Protein 3KW0 (pdb70)

Structure (mmCIF, N/CA/C/O backbone):
data_3KW0
#
_entry.id   3KW0
#
_cell.length_a   64.960
_cell.length_b   64.960
_cell.length_c   407.800
_cell.angle_alpha   90.000
_cell.angle_beta   90.000
_cell.angle_gamma   120.000
#
_symmetry.space_group_name_H-M   'P 65'
#
loop_
_entity.id
_entity.type
_entity.pdbx_description
1 polymer 'Cysteine peptidase'
2 non-polymer LYSINE
3 non-polymer 'CHLORIDE ION'
4 water water
#
loop_
_atom_site.group_PDB
_atom_site.id
_atom_site.type_symbol
_atom_site.label_atom_id
_atom_site.label_alt_id
_atom_site.label_comp_id
_atom_site.label_asym_id
_atom_site.label_entity_id
_atom_site.label_seq_id
_atom_site.pdbx_PDB_ins_code
_atom_site.Cartn_x
_atom_site.Cartn_y
_atom_site.Cartn_z
_atom_site.occupancy
_atom_site.B_iso_or_equiv
_atom_site.auth_seq_id
_atom_site.auth_comp_id
_atom_site.auth_asym_id
_atom_site.auth_atom_id
_atom_site.pdbx_PDB_model_num
ATOM 1 N N . GLY A 1 21 ? -14.980 1.530 48.109 1.00 64.87 2 GLY A N 1
ATOM 2 C CA . GLY A 1 21 ? -14.799 1.248 46.666 1.00 66.06 2 GLY A CA 1
ATOM 3 C C . GLY A 1 21 ? -16.159 1.410 46.056 1.00 67.66 2 GLY A C 1
ATOM 4 O O . GLY A 1 21 ? -16.744 2.506 46.123 1.00 66.41 2 GLY A O 1
ATOM 5 N N . THR A 1 22 ? -16.656 0.328 45.453 1.00 69.27 3 THR A N 1
ATOM 6 C CA . THR A 1 22 ? -18.070 0.243 45.049 1.00 70.46 3 THR A CA 1
ATOM 7 C C . THR A 1 22 ? -18.818 -0.061 46.333 1.00 69.36 3 THR A C 1
ATOM 8 O O . THR A 1 22 ? -19.776 0.653 46.674 1.00 70.54 3 THR A O 1
ATOM 12 N N . ASP A 1 23 ? -18.330 -1.100 47.039 1.00 65.56 4 ASP A N 1
ATOM 13 C CA . ASP A 1 23 ? -18.996 -1.697 48.224 1.00 63.01 4 ASP A CA 1
ATOM 14 C C . ASP A 1 23 ? -19.401 -0.667 49.274 1.00 56.94 4 ASP A C 1
ATOM 15 O O . ASP A 1 23 ? -20.440 -0.793 49.899 1.00 56.05 4 ASP A O 1
ATOM 20 N N . LYS A 1 24 ? -18.592 0.366 49.426 1.00 51.49 5 LYS A N 1
ATOM 21 C CA . LYS A 1 24 ? -18.826 1.408 50.429 1.00 47.87 5 LYS A CA 1
ATOM 22 C C . LYS A 1 24 ? -20.246 2.039 50.396 1.00 45.46 5 LYS A C 1
ATOM 23 O O . LYS A 1 24 ? -20.744 2.495 51.405 1.00 41.66 5 LYS A O 1
ATOM 29 N N . PHE A 1 25 ? -20.896 2.018 49.240 1.00 45.20 6 PHE A N 1
ATOM 30 C CA . PHE A 1 25 ? -22.213 2.581 49.088 1.00 45.96 6 PHE A CA 1
ATOM 31 C C . PHE A 1 25 ? -23.306 1.565 48.875 1.00 49.75 6 PHE A C 1
ATOM 32 O O . PHE A 1 25 ? -24.463 1.955 48.758 1.00 49.58 6 PHE A O 1
ATOM 40 N N . ASN A 1 26 ? -22.964 0.279 48.843 1.00 54.13 7 ASN A N 1
ATOM 41 C CA . ASN A 1 26 ? -23.929 -0.759 48.438 1.00 57.47 7 ASN A CA 1
ATOM 42 C C . ASN A 1 26 ? -25.153 -0.940 49.340 1.00 56.85 7 ASN A C 1
ATOM 43 O O . ASN A 1 26 ? -26.233 -1.267 48.839 1.00 57.79 7 ASN A O 1
ATOM 48 N N . ASN A 1 27 ? -25.007 -0.722 50.640 1.00 54.71 8 ASN A N 1
ATOM 49 C CA . ASN A 1 27 ? -26.131 -0.924 51.550 1.00 54.88 8 ASN A CA 1
ATOM 50 C C . ASN A 1 27 ? -26.405 0.298 52.376 1.00 54.36 8 ASN A C 1
ATOM 51 O O . ASN A 1 27 ? -26.775 0.225 53.546 1.00 54.61 8 ASN A O 1
ATOM 56 N N . ILE A 1 28 ? -26.232 1.442 51.749 1.00 53.76 9 ILE A N 1
ATOM 57 C CA . ILE A 1 28 ? -26.398 2.693 52.428 1.00 53.24 9 ILE A CA 1
ATOM 58 C C . ILE A 1 28 ? -27.910 2.954 52.505 1.00 51.57 9 ILE A C 1
ATOM 59 O O . ILE A 1 28 ? -28.672 2.437 51.675 1.00 49.96 9 ILE A O 1
ATOM 64 N N . LYS A 1 29 ? -28.345 3.704 53.517 1.00 49.50 10 LYS A N 1
ATOM 65 C CA . LYS A 1 29 ? -29.761 3.964 53.700 1.00 50.73 10 LYS A CA 1
ATOM 66 C C . LYS A 1 29 ? -30.335 4.828 52.559 1.00 51.50 10 LYS A C 1
ATOM 67 O O . LYS A 1 29 ? -29.676 5.751 52.081 1.00 50.76 10 LYS A O 1
ATOM 73 N N . ILE A 1 30 ? -31.553 4.495 52.130 1.00 52.42 11 ILE A N 1
ATOM 74 C CA . ILE A 1 30 ? -32.244 5.191 51.051 1.00 54.62 11 ILE A CA 1
ATOM 75 C C . ILE A 1 30 ? -33.140 6.278 51.664 1.00 57.95 11 ILE A C 1
ATOM 76 O O . ILE A 1 30 ? -34.081 5.970 52.386 1.00 59.56 11 ILE A O 1
ATOM 81 N N . ASP A 1 31 ? -32.850 7.544 51.398 1.00 60.88 12 ASP A N 1
ATOM 82 C CA . ASP A 1 31 ? -33.676 8.639 51.913 1.00 64.03 12 ASP A CA 1
ATOM 83 C C . ASP A 1 31 ? -34.460 9.322 50.802 1.00 64.71 12 ASP A C 1
ATOM 84 O O . ASP A 1 31 ? -33.970 9.447 49.680 1.00 65.23 12 ASP A O 1
ATOM 89 N N . LYS A 1 32 ? -35.666 9.786 51.125 1.00 65.29 13 LYS A N 1
ATOM 90 C CA . LYS A 1 32 ? -36.451 10.573 50.180 1.00 65.99 13 LYS A CA 1
ATOM 91 C C . LYS A 1 32 ? -35.822 11.951 50.122 1.00 64.85 13 LYS A C 1
ATOM 92 O O . LYS A 1 32 ? -35.366 12.472 51.143 1.00 63.65 13 LYS A O 1
ATOM 98 N N . TYR A 1 33 ? -35.793 12.525 48.922 1.00 64.58 14 TYR A N 1
ATOM 99 C CA . TYR A 1 33 ? -35.156 13.815 48.674 1.00 64.49 14 TYR A CA 1
ATOM 100 C C . TYR A 1 33 ? -35.600 14.895 49.668 1.00 64.88 14 TYR A C 1
ATOM 101 O O . TYR A 1 33 ? -34.769 15.619 50.214 1.00 63.81 14 TYR A O 1
ATOM 110 N N . GLU A 1 34 ? -36.905 14.973 49.917 1.00 66.32 15 GLU A N 1
ATOM 111 C CA . GLU A 1 34 ? -37.476 15.952 50.860 1.00 67.67 15 GLU A CA 1
ATOM 112 C C . GLU A 1 34 ? -36.861 15.859 52.251 1.00 66.69 15 GLU A C 1
ATOM 113 O O . GLU A 1 34 ? -36.610 16.870 52.891 1.00 66.17 15 GLU A O 1
ATOM 119 N N . ASN A 1 35 ? -36.621 14.638 52.711 1.00 66.29 16 ASN A N 1
ATOM 120 C CA . ASN A 1 35 ? -36.021 14.418 54.016 1.00 65.56 16 ASN A CA 1
ATOM 121 C C . ASN A 1 35 ? -34.528 14.777 54.057 1.00 65.19 16 ASN A C 1
ATOM 122 O O . ASN A 1 35 ? -34.066 15.335 55.054 1.00 64.67 16 ASN A O 1
ATOM 127 N N . LEU A 1 36 ? -33.794 14.497 52.974 1.00 65.05 17 LEU A N 1
ATOM 128 C CA . LEU A 1 36 ? -32.336 14.759 52.921 1.00 64.54 17 LEU A CA 1
ATOM 129 C C . LEU A 1 36 ? -31.936 16.221 52.952 1.00 63.52 17 LEU A C 1
ATOM 130 O O . LEU A 1 36 ? -30.874 16.549 53.469 1.00 62.21 17 LEU A O 1
ATOM 135 N N . ILE A 1 37 ? -32.758 17.083 52.371 1.00 63.76 18 ILE A N 1
ATOM 136 C CA . ILE A 1 37 ? -32.499 18.535 52.362 1.00 65.04 18 ILE A CA 1
ATOM 137 C C . ILE A 1 37 ? -31.944 19.051 53.717 1.00 64.66 18 ILE A C 1
ATOM 138 O O . ILE A 1 37 ? -30.956 19.783 53.767 1.00 64.57 18 ILE A O 1
ATOM 143 N N . ASN A 1 38 ? -32.558 18.621 54.812 1.00 64.52 19 ASN A N 1
ATOM 144 C CA . ASN A 1 38 ? -32.159 19.058 56.161 1.00 64.19 19 ASN A CA 1
ATOM 145 C C . ASN A 1 38 ? -30.812 18.509 56.628 1.00 61.44 19 ASN A C 1
ATOM 146 O O . ASN A 1 38 ? -30.114 19.144 57.407 1.00 62.32 19 ASN A O 1
ATOM 151 N N . VAL A 1 39 ? -30.455 17.329 56.144 1.00 57.49 20 VAL A N 1
ATOM 152 C CA . VAL A 1 39 ? -29.209 16.669 56.511 1.00 54.31 20 VAL A CA 1
ATOM 153 C C . VAL A 1 39 ? -27.999 17.190 55.718 1.00 50.49 20 VAL A C 1
ATOM 154 O O . VAL A 1 39 ? -26.879 17.144 56.212 1.00 49.17 20 VAL A O 1
ATOM 158 N N . LEU A 1 40 ? -28.213 17.681 54.497 1.00 47.19 21 LEU A N 1
ATOM 159 C CA . LEU A 1 40 ? -27.100 18.113 53.655 1.00 44.41 21 LEU A CA 1
ATOM 160 C C . LEU A 1 40 ? -26.403 19.350 54.206 1.00 42.23 21 LEU A C 1
ATOM 161 O O . LEU A 1 40 ? -27.032 20.205 54.798 1.00 43.56 21 LEU A O 1
ATOM 166 N N . LYS A 1 41 ? -25.095 19.416 54.007 1.00 40.54 22 LYS A N 1
ATOM 167 C CA . LYS A 1 41 ? -24.265 20.555 54.394 1.00 40.14 22 LYS A CA 1
ATOM 168 C C . LY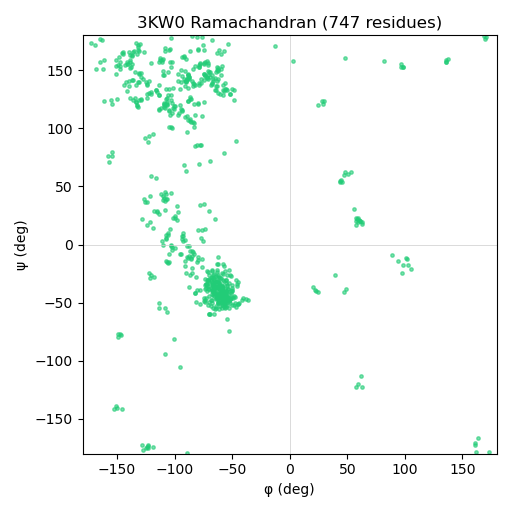S A 1 41 ? -23.385 20.966 53.217 1.00 38.31 22 LYS A C 1
ATOM 169 O O . LYS A 1 41 ? -22.957 20.148 52.416 1.00 39.38 22 LYS A O 1
ATOM 173 N N . THR A 1 42 ? -23.118 22.247 53.107 1.00 37.27 23 THR A N 1
ATOM 174 C CA . THR A 1 42 ? -22.255 22.755 52.068 1.00 35.78 23 THR A CA 1
ATOM 175 C C . THR A 1 42 ? -20.928 22.000 52.149 1.00 35.48 23 THR A C 1
ATOM 176 O O . THR A 1 42 ? -20.364 21.855 53.230 1.00 35.86 23 THR A O 1
ATOM 180 N N . GLY A 1 43 ? -20.438 21.528 51.011 1.00 34.89 24 GLY A N 1
ATOM 181 C CA . GLY A 1 43 ? -19.184 20.765 50.967 1.00 35.78 24 GLY A CA 1
ATOM 182 C C . GLY A 1 43 ? -19.424 19.261 50.846 1.00 35.77 24 GLY A C 1
ATOM 183 O O . GLY A 1 43 ? -18.503 18.487 50.572 1.00 35.64 24 GLY A O 1
ATOM 184 N N . ASP A 1 44 ? -20.664 18.833 51.052 1.00 34.34 25 ASP A N 1
ATOM 185 C CA . ASP A 1 44 ? -20.989 17.448 50.860 1.00 34.55 25 ASP A CA 1
ATOM 186 C C . ASP A 1 44 ? -20.727 17.131 49.399 1.00 35.07 25 ASP A C 1
ATOM 187 O O . ASP A 1 44 ? -20.802 18.000 48.534 1.00 34.61 25 ASP A O 1
ATOM 192 N N . ILE A 1 45 ? -20.402 15.871 49.147 1.00 34.71 26 ILE A N 1
ATOM 193 C CA . ILE A 1 45 ? -19.991 15.418 47.854 1.00 31.66 26 ILE A CA 1
ATOM 194 C C . ILE A 1 45 ? -21.151 14.692 47.254 1.00 32.75 26 ILE A C 1
ATOM 195 O O . ILE A 1 45 ? -21.690 13.804 47.865 1.00 36.11 26 ILE A O 1
ATOM 200 N N . PHE A 1 46 ? -21.560 15.117 46.068 1.00 33.18 27 PHE A N 1
ATOM 201 C CA . PHE A 1 46 ? -22.609 14.465 45.321 1.00 33.37 27 PHE A CA 1
ATOM 202 C C . PHE A 1 46 ? -21.936 13.417 44.431 1.00 34.01 27 PHE A C 1
ATOM 203 O O . PHE A 1 46 ? -20.831 13.644 43.912 1.00 32.81 27 P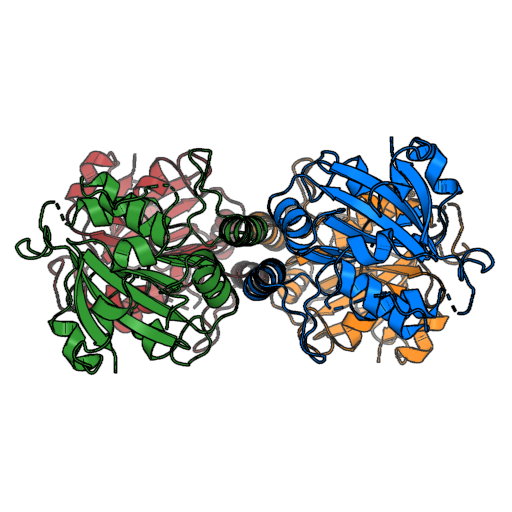HE A O 1
ATOM 211 N N . LEU A 1 47 ? -22.577 12.260 44.297 1.00 33.71 28 LEU A N 1
ATOM 212 C CA . LEU A 1 47 ? -22.054 11.148 43.461 1.00 32.60 28 LEU A CA 1
ATOM 213 C C . LEU A 1 47 ? -23.188 10.541 42.648 1.00 32.27 28 LEU A C 1
ATOM 214 O O . LEU A 1 47 ? -24.313 10.419 43.140 1.00 34.49 28 LEU A O 1
ATOM 219 N N . CYS A 1 48 ? -22.919 10.175 41.405 1.00 31.28 29 CYS A N 1
ATOM 220 C CA . CYS A 1 48 ? -23.961 9.563 40.599 1.00 32.41 29 CYS A CA 1
ATOM 221 C C . CYS A 1 48 ? -23.393 8.446 39.819 1.00 32.67 29 CYS A C 1
ATOM 222 O O . CYS A 1 48 ? -22.202 8.391 39.542 1.00 32.99 29 CYS A O 1
ATOM 225 N N . SER A 1 49 ? -24.295 7.557 39.453 1.00 34.28 30 SER A N 1
ATOM 226 C CA . SER A 1 49 ? -24.016 6.44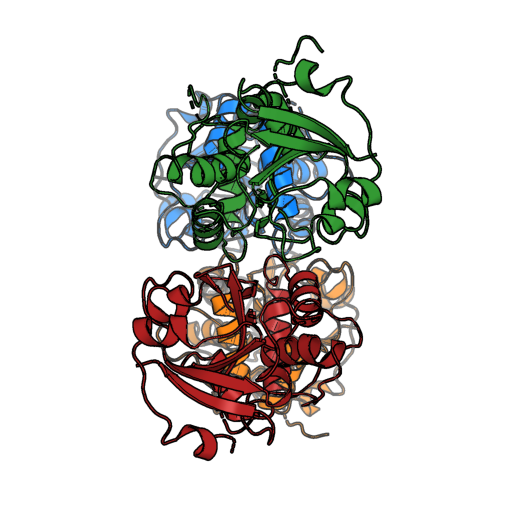7 38.588 1.00 33.40 30 SER A CA 1
ATOM 227 C C . SER A 1 49 ? -25.031 6.533 37.446 1.00 33.67 30 SER A C 1
ATOM 228 O O . SER A 1 49 ? -26.148 5.992 37.540 1.00 32.99 30 SER A O 1
ATOM 231 N N . GLY A 1 50 ? -24.626 7.211 36.375 1.00 32.32 31 GLY A N 1
ATOM 232 C CA . GLY A 1 50 ? -25.480 7.427 35.218 1.00 32.60 31 GLY A CA 1
ATOM 233 C C . GLY A 1 50 ? -25.399 6.413 34.096 1.00 32.26 31 GLY A C 1
ATOM 234 O O . GLY A 1 50 ? -24.420 5.684 33.959 1.00 30.89 31 GLY A O 1
ATOM 235 N N . ASN A 1 51 ? -26.435 6.411 33.264 1.00 32.62 32 ASN A N 1
ATOM 236 C CA . ASN A 1 51 ? -26.563 5.474 32.127 1.00 33.09 32 ASN A CA 1
ATOM 237 C C . ASN A 1 51 ? -26.349 6.131 30.795 1.00 33.77 32 ASN A C 1
ATOM 238 O O . ASN A 1 51 ? -26.528 5.499 29.753 1.00 35.40 32 ASN A O 1
ATOM 243 N N . TYR A 1 52 ? -25.910 7.386 30.830 1.00 34.17 33 TYR A N 1
ATOM 244 C CA . TYR A 1 52 ? -25.602 8.124 29.623 1.00 33.05 33 TYR A CA 1
ATOM 245 C C . TYR A 1 52 ? -24.315 7.554 28.990 1.00 32.23 33 TYR A C 1
ATOM 246 O O . TYR A 1 52 ? -23.500 6.909 29.664 1.00 33.38 33 TYR A O 1
ATOM 255 N N . LEU A 1 53 ? -24.155 7.759 27.687 1.00 31.02 34 LEU A N 1
ATOM 256 C CA . LEU A 1 53 ? -22.968 7.278 26.985 1.00 30.38 34 LEU A CA 1
ATOM 257 C C . LEU A 1 53 ? -21.679 7.798 27.651 1.00 31.76 34 LEU A C 1
ATOM 258 O O . LEU A 1 53 ? -20.799 7.001 28.007 1.00 33.65 34 LEU A O 1
ATOM 263 N N . VAL A 1 54 ? -21.584 9.107 27.869 1.00 30.03 35 VAL A N 1
ATOM 264 C CA . VAL A 1 54 ? -20.409 9.649 28.545 1.00 28.87 35 VAL A CA 1
ATOM 265 C C . VAL A 1 54 ? -20.226 9.028 29.949 1.00 30.56 35 VAL A C 1
ATOM 266 O O . VAL A 1 54 ? -19.085 8.781 30.370 1.00 31.16 35 VAL A O 1
ATOM 270 N N . SER A 1 55 ? -21.338 8.785 30.658 1.00 31.17 36 SER A N 1
ATOM 271 C CA . SER A 1 55 ? -21.289 8.149 31.985 1.00 31.76 36 SER A CA 1
ATOM 272 C C . SER A 1 55 ? -20.619 6.753 31.892 1.00 32.37 36 SER A C 1
ATOM 273 O O . SER A 1 55 ? -19.718 6.400 32.682 1.00 29.87 36 SER A O 1
ATOM 276 N N . LYS A 1 56 ? -21.052 5.985 30.888 1.00 31.22 37 LYS A N 1
ATOM 277 C CA . LYS A 1 56 ? -20.565 4.642 30.703 1.00 29.62 37 LYS A CA 1
ATOM 278 C C . LYS A 1 56 ? -19.094 4.645 30.334 1.00 30.88 37 LYS A C 1
ATOM 279 O O . LYS A 1 56 ? -18.350 3.793 30.807 1.00 33.35 37 LYS A O 1
ATOM 285 N N . LEU A 1 57 ? -18.658 5.621 29.537 1.00 32.28 38 LEU A N 1
ATOM 286 C CA . LEU A 1 57 ? -17.235 5.720 29.195 1.00 31.89 38 LEU A CA 1
ATOM 287 C C . LEU A 1 57 ? -16.432 5.976 30.484 1.00 32.43 38 LEU A C 1
ATOM 288 O O . LEU A 1 57 ? -15.378 5.363 30.699 1.00 31.77 38 LEU A O 1
ATOM 293 N N . ILE A 1 58 ? -16.947 6.854 31.348 1.00 33.01 39 ILE A N 1
ATOM 294 C CA . ILE A 1 58 ? -16.299 7.098 32.652 1.00 32.69 39 ILE A CA 1
ATOM 295 C C . ILE A 1 58 ? -16.284 5.804 33.494 1.00 33.18 39 ILE A C 1
ATOM 296 O O . ILE A 1 58 ? -15.274 5.467 34.116 1.00 33.03 39 ILE A O 1
ATOM 301 N N . LYS A 1 59 ? -17.399 5.074 33.504 1.00 33.36 40 LYS A N 1
ATOM 302 C CA . LYS A 1 59 ? -17.494 3.881 34.327 1.00 31.91 40 LYS A CA 1
ATOM 303 C C . LYS A 1 59 ? -16.544 2.792 33.830 1.00 33.54 40 LYS A C 1
ATOM 304 O O . LYS A 1 59 ? -15.977 2.059 34.646 1.00 34.30 40 LYS A O 1
ATOM 310 N N . LYS A 1 60 ? -16.372 2.695 32.509 1.00 31.59 41 LYS A N 1
ATOM 311 C CA . LYS A 1 60 ? -15.493 1.711 31.913 1.00 31.28 41 LYS A CA 1
ATOM 312 C C . LYS A 1 60 ? -14.049 2.015 32.216 1.00 31.36 41 LYS A C 1
ATOM 313 O O . LYS A 1 60 ? -13.361 1.213 32.824 1.00 32.00 41 LYS A O 1
ATOM 319 N N . VAL A 1 61 ? -13.584 3.181 31.800 1.00 32.26 42 VAL A N 1
ATOM 320 C CA . VAL A 1 61 ? -12.162 3.514 31.937 1.00 31.49 42 VAL A CA 1
ATOM 321 C C . VAL A 1 61 ? -11.713 3.525 33.395 1.00 31.68 42 VAL A C 1
ATOM 322 O O . VAL A 1 61 ? -10.538 3.294 33.692 1.00 30.98 42 VAL A O 1
ATOM 326 N N . SER A 1 62 ? -12.640 3.809 34.303 1.00 31.89 43 SER A N 1
ATOM 327 C CA . SER A 1 62 ? -12.312 3.878 35.729 1.00 30.99 43 SER A CA 1
ATOM 328 C C . SER A 1 62 ? -12.740 2.649 36.493 1.00 31.96 43 SER A C 1
ATOM 329 O O . SER A 1 62 ? -12.524 2.604 37.690 1.00 29.89 43 SER A O 1
ATOM 332 N N . GLU A 1 63 ? -13.382 1.687 35.814 1.00 32.85 44 GLU A N 1
ATOM 333 C CA . GLU A 1 63 ? -13.839 0.438 36.420 1.00 33.07 44 GLU A CA 1
ATOM 334 C C . GLU A 1 63 ? -14.589 0.701 37.715 1.00 32.69 44 GLU A C 1
ATOM 335 O O . GLU A 1 63 ? -14.173 0.249 38.764 1.00 31.86 44 GLU A O 1
ATOM 341 N N . SER A 1 64 ? -15.705 1.414 37.615 1.00 32.90 45 SER A N 1
ATOM 342 C CA . SER A 1 64 ? -16.457 1.921 38.777 1.00 31.20 45 SER A CA 1
ATOM 343 C C . SER A 1 64 ? -17.909 2.041 38.460 1.00 29.47 45 SER A C 1
ATOM 344 O O . SER A 1 64 ? -18.287 2.106 37.314 1.00 31.32 45 SER A O 1
ATOM 355 N N . PHE A 1 66 ? -19.413 4.724 39.582 1.00 32.59 47 PHE A N 1
ATOM 356 C CA . PHE A 1 66 ? -19.554 6.179 39.652 1.00 33.21 47 PHE A CA 1
ATOM 357 C C . PHE A 1 66 ? -19.094 6.918 38.412 1.00 31.84 47 PHE A C 1
ATOM 358 O O . PHE A 1 66 ? -17.929 6.857 38.031 1.00 29.78 47 PHE A O 1
ATOM 366 N N . SER A 1 67 ? -20.033 7.646 37.826 1.00 32.22 48 SER A N 1
ATOM 367 C CA . SER A 1 67 ? -19.805 8.433 36.594 1.00 32.00 48 SER A CA 1
ATOM 368 C C . SER A 1 67 ? -19.715 9.917 36.813 1.00 31.95 48 SER A C 1
ATOM 369 O O . SER A 1 67 ? -19.223 10.604 35.942 1.00 33.42 48 SER A O 1
ATOM 372 N N . HIS A 1 68 ? -20.154 10.401 37.975 1.00 32.75 49 HIS A N 1
ATOM 373 C CA . HIS A 1 68 ? -20.234 11.822 38.223 1.00 33.07 49 HIS A CA 1
ATOM 374 C C . HIS A 1 68 ? -20.061 12.201 39.667 1.00 32.55 49 HIS A C 1
ATOM 375 O O . HIS A 1 68 ? -20.510 11.499 40.550 1.00 32.83 49 HIS A O 1
ATOM 382 N N . THR A 1 69 ? -19.455 13.355 39.889 1.00 32.95 50 THR A N 1
ATOM 383 C CA . THR A 1 69 ? -19.350 13.899 41.222 1.00 33.36 50 THR A CA 1
ATOM 384 C C . THR A 1 69 ? -19.591 15.411 41.184 1.00 33.40 50 THR A C 1
ATOM 385 O O . THR A 1 69 ? -19.608 16.002 40.127 1.00 36.13 50 THR A O 1
ATOM 389 N N . GLY A 1 70 ? -19.812 16.017 42.337 1.00 33.15 51 GLY A N 1
ATOM 390 C CA . GLY A 1 70 ? -20.012 17.466 42.445 1.00 32.69 51 GLY A CA 1
ATOM 391 C C . GLY A 1 70 ? -20.051 17.870 43.914 1.00 32.54 51 GLY A C 1
ATOM 392 O O . GLY A 1 70 ? -20.052 17.002 44.793 1.00 31.96 51 GLY A O 1
ATOM 393 N N . ILE A 1 71 ? -20.086 19.173 44.183 1.00 31.48 52 ILE A N 1
ATOM 394 C CA . ILE A 1 71 ? -20.064 19.683 45.551 1.00 31.65 52 ILE A CA 1
ATOM 395 C C . ILE A 1 71 ? -21.370 20.386 45.869 1.00 32.85 52 ILE A C 1
ATOM 396 O O . ILE A 1 71 ? -21.822 21.213 45.095 1.00 33.37 52 ILE A O 1
ATOM 401 N N . ILE A 1 72 ? -21.962 20.052 47.014 1.00 33.00 53 ILE A N 1
ATOM 402 C CA . ILE A 1 72 ? -23.242 20.610 47.417 1.00 33.55 53 ILE A CA 1
ATOM 403 C C . ILE A 1 72 ? -22.997 21.975 48.042 1.00 34.36 53 ILE A C 1
ATOM 404 O O . ILE A 1 72 ? -22.059 22.149 48.806 1.00 35.08 53 ILE A O 1
ATOM 409 N N . VAL A 1 73 ? -23.833 22.942 47.693 1.00 35.07 54 VAL A N 1
ATOM 410 C CA . VAL A 1 73 ? -23.763 24.306 48.260 1.00 35.39 54 VAL A CA 1
ATOM 411 C C . VAL A 1 73 ? -25.168 24.717 48.689 1.00 34.16 54 VAL A C 1
ATOM 412 O O . VAL A 1 73 ? -26.068 24.754 47.852 1.00 32.98 54 VAL A O 1
ATOM 416 N N . LYS A 1 74 ? -25.350 24.979 49.984 1.00 35.04 55 LYS A N 1
ATOM 417 C CA . LYS A 1 74 ? -26.662 25.373 50.556 1.00 38.31 55 LYS A CA 1
ATOM 418 C C . LYS A 1 74 ? -26.905 26.889 50.582 1.00 38.36 55 LYS A C 1
ATOM 419 O O . LYS A 1 74 ? -26.255 27.556 51.374 1.00 36.00 55 LYS A O 1
ATOM 425 N N . TRP A 1 75 ? -27.810 27.427 49.752 1.00 40.32 56 TRP A N 1
ATOM 426 C CA . TRP A 1 75 ? -28.200 28.866 49.862 1.00 44.30 56 TRP A CA 1
ATOM 427 C C . TRP A 1 75 ? -29.380 28.889 50.847 1.00 46.12 56 TRP A C 1
ATOM 428 O O . TRP A 1 75 ? -30.525 28.613 50.469 1.00 47.85 56 TRP A O 1
ATOM 430 N N . GLY A 1 76 ? -29.079 29.177 52.116 1.00 46.37 57 GLY A N 1
ATOM 431 C CA . GLY A 1 76 ? -30.085 29.167 53.162 1.00 47.51 57 GLY A CA 1
ATOM 432 C C . GLY A 1 76 ? -30.679 27.785 53.327 1.00 48.50 57 GLY A C 1
ATOM 433 O O . GLY A 1 76 ? -29.988 26.851 53.729 1.00 49.53 57 GLY A O 1
ATOM 434 N N . GLU A 1 77 ? -31.959 27.655 53.001 1.00 49.50 58 GLU A N 1
ATOM 435 C CA . GLU A 1 77 ? -32.625 26.368 53.008 1.00 49.32 58 GLU A CA 1
ATOM 436 C C . GLU A 1 77 ? -32.539 25.680 51.640 1.00 49.49 58 GLU A C 1
ATOM 437 O O . GLU A 1 77 ? -32.798 24.498 51.548 1.00 50.11 58 GLU A O 1
ATOM 439 N N . HIS A 1 78 ? -32.169 26.399 50.580 1.00 48.65 59 HIS A N 1
ATOM 440 C CA . HIS A 1 78 ? -32.131 25.796 49.229 1.00 48.70 59 HIS A CA 1
ATOM 441 C C . HIS A 1 78 ? -30.809 25.132 48.871 1.00 46.47 59 HIS A C 1
ATOM 442 O O . HIS A 1 78 ? -29.719 25.584 49.270 1.00 44.07 59 HIS A O 1
ATOM 449 N N . THR A 1 79 ? -30.929 24.068 48.086 1.00 45.48 60 THR A N 1
ATOM 450 C CA . THR A 1 79 ? -29.809 23.162 47.832 1.00 44.24 60 THR A CA 1
ATOM 451 C C . THR A 1 79 ? -29.355 23.215 46.379 1.00 43.67 60 THR A C 1
ATOM 452 O O . THR A 1 79 ? -30.127 22.902 45.446 1.00 41.29 60 THR A O 1
ATOM 456 N N . LEU A 1 80 ? -28.106 23.656 46.203 1.00 42.93 61 LEU A N 1
ATOM 457 C CA . LEU A 1 80 ? -27.478 23.708 44.893 1.00 41.75 61 LEU A CA 1
ATOM 458 C C . LEU A 1 80 ? -26.347 22.681 44.779 1.00 40.69 61 LEU A C 1
ATOM 459 O O . LEU A 1 80 ? -25.795 22.215 45.784 1.00 40.65 61 LEU A O 1
ATOM 464 N N . ILE A 1 81 ? -26.027 22.352 43.531 1.00 40.00 62 ILE A N 1
ATOM 465 C CA . ILE A 1 81 ? -24.928 21.466 43.196 1.00 38.87 62 ILE A CA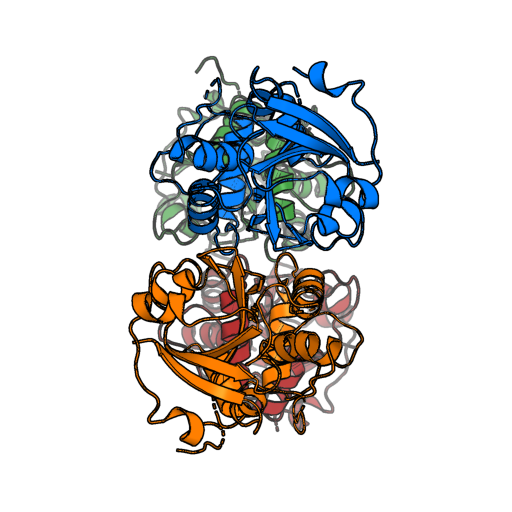 1
ATOM 466 C C . ILE A 1 81 ? -23.999 22.246 42.249 1.00 37.03 62 ILE A C 1
ATOM 467 O O . ILE A 1 81 ? -24.418 22.770 41.231 1.00 38.24 62 ILE A O 1
ATOM 480 N N . GLU A 1 83 ? -20.637 21.971 39.926 1.00 35.33 64 GLU A N 1
ATOM 481 C CA . GLU A 1 83 ? -20.066 20.841 39.209 1.00 32.76 64 GLU A CA 1
ATOM 482 C C . GLU A 1 83 ? -19.606 21.159 37.787 1.00 33.48 64 GLU A C 1
ATOM 483 O O . GLU A 1 83 ? -20.078 22.105 37.170 1.00 33.98 64 GLU A O 1
ATOM 489 N N . SER A 1 84 ? -18.715 20.331 37.260 1.00 33.68 65 SER A N 1
ATOM 490 C CA . SER A 1 84 ? -18.413 20.333 35.831 1.00 32.68 65 SER A CA 1
ATOM 491 C C . SER A 1 84 ? -19.134 19.157 35.174 1.00 32.33 65 SER A C 1
ATOM 492 O O . SER A 1 84 ? -18.894 17.983 35.518 1.00 32.68 65 SER A O 1
ATOM 495 N N . VAL A 1 85 ? -20.036 19.471 34.255 1.00 31.78 66 VAL A N 1
ATOM 496 C CA . VAL A 1 85 ? -20.746 18.460 33.502 1.00 31.33 66 VAL A CA 1
ATOM 497 C C . VAL A 1 85 ? -20.140 18.498 32.106 1.00 34.08 66 VAL A C 1
ATOM 498 O O . VAL A 1 85 ? -20.154 19.522 31.437 1.00 35.44 66 VAL A O 1
ATOM 502 N N . GLU A 1 86 ? -19.599 17.357 31.687 1.00 35.85 67 GLU A N 1
ATOM 503 C CA . GLU A 1 86 ? -18.682 17.292 30.558 1.00 35.12 67 GLU A CA 1
ATOM 504 C C . GLU A 1 86 ? -19.303 17.629 29.213 1.00 34.36 67 GLU A C 1
ATOM 505 O O . GLU A 1 86 ? -18.597 18.055 28.319 1.00 35.25 67 GLU A O 1
ATOM 511 N N . ASP A 1 87 ? -20.604 17.430 29.055 1.00 34.44 68 ASP A N 1
ATOM 512 C CA . ASP A 1 87 ? -21.277 17.837 27.822 1.00 35.25 68 ASP A CA 1
ATOM 513 C C . ASP A 1 87 ? -21.979 19.187 27.950 1.00 36.51 68 ASP A C 1
ATOM 514 O O . ASP A 1 87 ? -22.860 19.481 27.142 1.00 38.30 68 ASP A O 1
ATOM 519 N N . ASP A 1 88 ? -21.572 20.012 28.928 1.00 36.64 69 ASP A N 1
ATOM 520 C CA . ASP A 1 88 ? -22.296 21.242 29.283 1.00 36.15 69 ASP A CA 1
ATOM 521 C C . ASP A 1 88 ? -21.331 22.377 29.752 1.00 35.55 69 ASP A C 1
ATOM 522 O O . ASP A 1 88 ? -21.027 23.311 28.976 1.00 35.64 69 ASP A O 1
ATOM 527 N N . GLY A 1 89 ? -20.842 22.308 30.996 1.00 33.29 70 GLY A N 1
ATOM 528 C CA . GLY A 1 89 ? -19.960 23.363 31.508 1.00 32.27 70 GLY A CA 1
ATOM 529 C C . GLY A 1 89 ? -19.702 23.252 32.991 1.00 31.65 70 GLY A C 1
ATOM 530 O O . GLY A 1 89 ? -20.275 22.378 33.653 1.00 31.26 70 GLY A O 1
ATOM 531 N N . VAL A 1 90 ? -18.857 24.144 33.509 1.00 30.03 71 VAL A N 1
ATOM 532 C CA . VAL A 1 90 ? -18.707 24.296 34.952 1.00 29.76 71 VAL A CA 1
ATOM 533 C C . VAL A 1 90 ? -19.838 25.230 35.467 1.00 31.31 71 VAL A C 1
ATOM 534 O O . VAL A 1 90 ? -19.729 26.450 35.411 1.00 32.13 71 VAL A O 1
ATOM 538 N N . ARG A 1 91 ? -20.877 24.639 36.039 1.00 30.77 72 ARG A N 1
ATOM 539 C CA . ARG A 1 91 ? -22.095 25.334 36.398 1.00 29.60 72 ARG A CA 1
ATOM 540 C C . ARG A 1 91 ? -22.478 25.130 37.847 1.00 31.43 72 ARG A C 1
ATOM 541 O O . ARG A 1 91 ? -21.963 24.232 38.516 1.00 34.36 72 ARG A O 1
ATOM 549 N N . ILE A 1 92 ? -23.399 25.968 38.322 1.00 33.09 73 ILE A N 1
ATOM 550 C CA . ILE A 1 92 ? -24.062 25.773 39.611 1.00 32.61 73 ILE A CA 1
ATOM 551 C C . ILE A 1 92 ? -25.557 25.743 39.335 1.00 33.31 73 ILE A C 1
ATOM 552 O O . ILE A 1 92 ? -26.077 26.620 38.643 1.00 34.77 73 ILE A O 1
ATOM 557 N N . VAL A 1 93 ? -26.227 24.685 39.786 1.00 34.76 74 VAL A N 1
ATOM 558 C CA . VAL A 1 93 ? -27.673 24.532 39.560 1.00 36.22 74 VAL A CA 1
ATOM 559 C C . VAL A 1 93 ? -28.385 23.834 40.721 1.00 35.49 74 VAL A C 1
ATOM 560 O O . VAL A 1 93 ? -27.742 23.221 41.569 1.00 34.54 74 VAL A O 1
ATOM 564 N N . PRO A 1 94 ? -29.725 23.923 40.759 1.00 34.49 75 PRO A N 1
ATOM 565 C CA . PRO A 1 94 ? -30.410 23.316 41.874 1.00 34.54 75 PRO A CA 1
ATOM 566 C C . PRO A 1 94 ? -30.312 21.823 41.814 1.00 34.28 75 PRO A C 1
ATOM 567 O O . PRO A 1 94 ? -30.467 21.254 40.751 1.00 35.17 75 PRO A O 1
ATOM 571 N N . LEU A 1 95 ? -30.053 21.198 42.954 1.00 34.92 76 LEU A N 1
ATOM 572 C CA . LEU A 1 95 ? -30.082 19.750 43.063 1.00 34.93 76 LEU A CA 1
ATOM 573 C C . LEU A 1 95 ? -31.433 19.223 42.578 1.00 35.74 76 LEU A C 1
ATOM 574 O O . LEU A 1 95 ? -31.512 18.169 41.949 1.00 35.52 76 LEU A O 1
ATOM 579 N N . GLU A 1 96 ? -32.491 19.989 42.848 1.00 36.64 77 GLU A N 1
ATOM 580 C CA . GLU A 1 96 ? -33.844 19.661 42.407 1.00 37.89 77 GLU A CA 1
ATOM 581 C C . GLU A 1 96 ? -33.865 19.217 40.932 1.00 37.18 77 GLU A C 1
ATOM 582 O O . GLU A 1 96 ? -34.653 18.357 40.562 1.00 38.47 77 GLU A O 1
ATOM 588 N N . HIS A 1 97 ? -32.980 19.760 40.098 1.00 36.13 78 HIS A N 1
ATOM 589 C CA . HIS A 1 97 ? -32.907 19.353 38.670 1.00 36.89 78 HIS A CA 1
ATOM 590 C C . HIS A 1 97 ? -32.599 17.871 38.460 1.00 36.68 78 HIS A C 1
ATOM 591 O O . HIS A 1 97 ? -33.164 17.234 37.558 1.00 36.96 78 HIS A O 1
ATOM 598 N N . TYR A 1 98 ? -31.684 17.327 39.269 1.00 34.99 79 TYR A N 1
ATOM 599 C CA . TYR A 1 98 ? -31.341 15.898 39.175 1.00 33.83 79 TYR A CA 1
ATOM 600 C C . TYR A 1 98 ? -32.537 15.015 39.528 1.00 35.13 79 TYR A C 1
ATOM 601 O O . TYR A 1 98 ? -32.638 13.906 39.035 1.00 34.73 79 TYR A O 1
ATOM 610 N N . ILE A 1 99 ? -33.455 15.519 40.352 1.00 36.71 80 ILE A N 1
ATOM 611 C CA . ILE A 1 99 ? -34.624 14.745 40.767 1.00 38.19 80 ILE A CA 1
ATOM 612 C C . ILE A 1 99 ? -35.804 14.862 39.815 1.00 39.51 80 ILE A C 1
ATOM 613 O O . ILE A 1 99 ? -36.530 13.883 39.627 1.00 38.94 80 ILE A O 1
ATOM 618 N N . LYS A 1 100 ? -36.003 16.055 39.240 1.00 40.59 81 LYS A N 1
ATOM 619 C CA . LYS A 1 100 ? -37.243 16.388 38.473 1.00 40.51 81 LYS A CA 1
ATOM 620 C C . LYS A 1 100 ? -37.062 16.818 37.004 1.00 40.07 81 LYS A C 1
ATOM 621 O O . LYS A 1 100 ? -37.961 16.604 36.192 1.00 40.59 81 LYS A O 1
ATOM 624 N N . ASN A 1 101 ? -35.926 17.430 36.669 1.00 39.57 82 ASN A N 1
ATOM 625 C CA . ASN A 1 101 ? -35.709 17.997 35.333 1.00 38.19 82 ASN A CA 1
ATOM 626 C C . ASN A 1 101 ? -34.228 18.049 35.008 1.00 37.65 82 ASN A C 1
ATOM 627 O O . ASN A 1 101 ? -33.596 19.114 35.058 1.00 38.36 82 ASN A O 1
ATOM 632 N N . TYR A 1 102 ? -33.664 16.894 34.678 1.00 37.35 83 TYR A N 1
ATOM 633 C CA . TYR A 1 102 ? -32.238 16.845 34.377 1.00 37.95 83 TYR A CA 1
ATOM 634 C C . TYR A 1 102 ? -31.987 17.335 32.961 1.00 38.30 83 TYR A C 1
ATOM 635 O O . TYR A 1 102 ? -32.537 16.804 31.986 1.00 35.30 83 TYR A O 1
ATOM 644 N N . GLU A 1 103 ? -31.162 18.373 32.887 1.00 38.98 84 GLU A N 1
ATOM 645 C CA . GLU A 1 103 ? -30.733 18.980 31.635 1.00 41.12 84 GLU A CA 1
ATOM 646 C C . GLU A 1 103 ? -31.844 19.247 30.580 1.00 40.47 84 GLU A C 1
ATOM 647 O O . GLU A 1 103 ? -31.765 18.827 29.429 1.00 38.66 84 GLU A O 1
ATOM 653 N N . ASN A 1 104 ? -32.877 19.958 31.022 1.00 40.99 85 ASN A N 1
ATOM 654 C CA . ASN A 1 104 ? -34.030 20.310 30.196 1.00 41.43 85 ASN A CA 1
ATOM 655 C C . ASN A 1 104 ? -34.850 19.117 29.676 1.00 41.30 85 ASN A C 1
ATOM 656 O O . ASN A 1 104 ? -35.605 19.268 28.731 1.00 43.47 85 ASN A O 1
ATOM 661 N N . SER A 1 105 ? -34.729 17.950 30.298 1.00 41.00 86 SER A N 1
ATOM 662 C CA . SER A 1 105 ? -35.495 16.768 29.877 1.00 40.37 86 SER A CA 1
ATOM 663 C C . SER A 1 105 ? -36.857 16.645 30.566 1.00 40.30 86 SER A C 1
ATOM 664 O O . SER A 1 105 ? -37.647 15.796 30.189 1.00 40.00 86 SER A O 1
ATOM 667 N N . ASN A 1 106 ? -37.099 17.458 31.594 1.00 41.45 87 ASN A N 1
ATOM 668 C CA . ASN A 1 106 ? -38.311 17.368 32.443 1.00 43.79 87 ASN A CA 1
ATOM 669 C C . ASN A 1 106 ? -38.505 16.018 33.120 1.00 43.73 87 ASN A C 1
ATOM 670 O O . ASN A 1 106 ? -39.631 15.664 33.498 1.00 43.16 87 ASN A O 1
ATOM 675 N N . ASN A 1 107 ? -37.406 15.277 33.276 1.00 44.53 88 ASN A N 1
ATOM 676 C CA . ASN A 1 107 ? -37.401 13.975 33.952 1.00 44.04 88 ASN A CA 1
ATOM 677 C C . ASN A 1 107 ? -36.178 13.832 34.840 1.00 42.78 88 ASN A C 1
ATOM 678 O O . ASN A 1 107 ? -35.206 14.573 34.696 1.00 44.06 88 ASN A O 1
ATOM 683 N N . ARG A 1 108 ? -36.239 12.870 35.754 1.00 41.20 89 ARG A N 1
ATOM 684 C CA . ARG A 1 108 ? -35.159 12.592 36.688 1.00 39.78 89 ARG A CA 1
ATOM 685 C C . ARG A 1 108 ? -33.898 12.140 35.953 1.00 38.09 89 ARG A C 1
ATOM 686 O O . ARG A 1 108 ? -33.974 11.567 34.875 1.00 38.02 89 ARG A O 1
ATOM 694 N N . TYR A 1 109 ? -32.740 12.428 36.538 1.00 37.03 90 TYR A N 1
ATOM 695 C CA . TYR A 1 109 ? -31.452 11.945 36.042 1.00 35.53 90 TYR A CA 1
ATOM 696 C C . TYR A 1 109 ? -31.543 10.449 35.871 1.00 34.68 90 TYR A C 1
ATOM 697 O O . TYR A 1 109 ? -31.990 9.769 36.779 1.00 33.90 90 TYR A O 1
ATOM 706 N N . ASN A 1 110 ? -31.146 9.962 34.701 1.00 34.12 91 ASN A N 1
ATOM 707 C CA . ASN A 1 110 ? -31.145 8.543 34.410 1.00 34.24 91 ASN A CA 1
ATOM 708 C C . ASN A 1 110 ? -29.942 7.848 35.085 1.00 34.85 91 ASN A C 1
ATOM 709 O O . ASN A 1 110 ? -28.862 7.648 34.487 1.00 36.28 91 ASN A O 1
ATOM 714 N N . GLY A 1 111 ? -30.144 7.473 36.337 1.00 32.35 92 GLY A N 1
ATOM 715 C CA . GLY A 1 111 ? -29.096 6.860 37.121 1.00 32.09 92 GLY A CA 1
ATOM 716 C C . GLY A 1 111 ? -29.393 6.949 38.598 1.00 33.16 92 GLY A C 1
ATOM 717 O O . GLY A 1 111 ? -30.471 7.381 38.991 1.00 34.63 92 GLY A O 1
ATOM 718 N N . SER A 1 112 ? -28.441 6.556 39.433 1.00 34.19 93 SER A N 1
ATOM 719 C CA . SER A 1 112 ? -28.680 6.634 40.871 1.00 34.44 93 SER A CA 1
ATOM 720 C C . SER A 1 112 ? -27.810 7.710 41.495 1.00 33.20 93 SER A C 1
ATOM 721 O O . SER A 1 112 ? -26.803 8.142 40.921 1.00 33.85 93 SER A O 1
ATOM 724 N N . LEU A 1 113 ? -28.247 8.191 42.647 1.00 32.58 94 LEU A N 1
ATOM 725 C CA . LEU A 1 113 ? -27.685 9.401 43.212 1.00 32.06 94 LEU A CA 1
ATOM 726 C C . LEU A 1 113 ? -27.337 9.176 44.653 1.00 31.36 94 LEU A C 1
ATOM 727 O O . LEU A 1 113 ? -28.098 8.558 45.373 1.00 32.57 94 LEU A O 1
ATOM 732 N N . PHE A 1 114 ? -26.200 9.704 45.076 1.00 30.58 95 PHE A N 1
ATOM 733 C CA . PHE A 1 114 ? -25.723 9.509 46.421 1.00 30.50 95 PHE A CA 1
ATOM 734 C C . PHE A 1 114 ? -25.138 10.779 47.023 1.00 31.92 95 PHE A C 1
ATOM 735 O O . PHE A 1 114 ? -24.692 11.709 46.316 1.00 31.01 95 PHE A O 1
ATOM 743 N N . ILE A 1 115 ? -25.103 10.786 48.348 1.00 33.09 96 ILE A N 1
ATOM 744 C CA . ILE A 1 115 ? -24.436 11.835 49.082 1.00 35.30 96 ILE A CA 1
ATOM 745 C C . ILE A 1 115 ? -23.387 11.240 50.009 1.00 34.02 96 ILE A C 1
ATOM 746 O O . ILE A 1 115 ? -23.627 10.250 50.680 1.00 33.53 96 ILE A O 1
ATOM 751 N N . ALA A 1 116 ? -22.235 11.888 50.042 1.00 34.14 97 ALA A N 1
ATOM 752 C CA . ALA A 1 116 ? -21.192 11.618 51.015 1.00 34.13 97 ALA A CA 1
ATOM 753 C C . ALA A 1 116 ? -20.743 12.937 51.658 1.00 34.45 97 ALA A C 1
ATOM 754 O O . ALA A 1 116 ? -21.167 14.018 51.258 1.00 35.35 97 ALA A O 1
ATOM 756 N N . ARG A 1 117 ? -19.899 12.818 52.672 1.00 34.80 98 ARG A N 1
ATOM 757 C CA . ARG A 1 117 ? -19.358 13.952 53.420 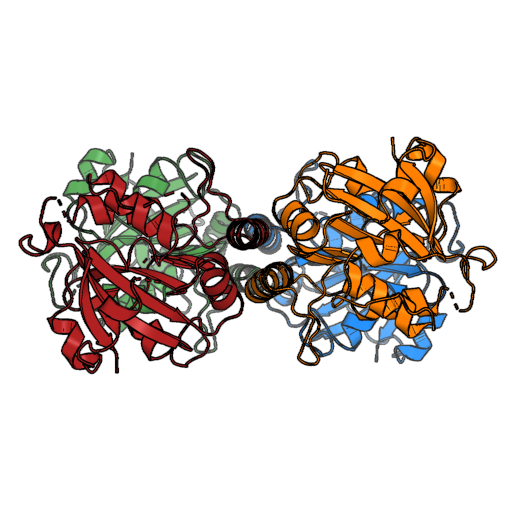1.00 34.73 98 ARG A CA 1
ATOM 758 C C . ARG A 1 117 ? -17.892 13.689 53.716 1.00 35.13 98 ARG A C 1
ATOM 759 O O . ARG A 1 117 ? -17.526 12.574 54.114 1.00 37.11 98 ARG A O 1
ATOM 767 N N . HIS A 1 118 ? -17.044 14.689 53.536 1.00 35.17 99 HIS A N 1
ATOM 768 C CA . HIS A 1 118 ? -15.634 14.486 53.851 1.00 37.53 99 HIS A CA 1
ATOM 769 C C . HIS A 1 118 ? -15.440 14.595 55.355 1.00 40.46 99 HIS A C 1
ATOM 770 O O . HIS A 1 118 ? -16.025 15.467 55.984 1.00 41.02 99 HIS A O 1
ATOM 777 N N . GLU A 1 119 ? -14.612 13.718 55.915 1.00 43.47 100 GLU A N 1
ATOM 778 C CA . GLU A 1 119 ? -14.397 13.645 57.363 1.00 46.83 100 GLU A CA 1
ATOM 779 C C . GLU A 1 119 ? -13.977 15.027 57.925 1.00 47.30 100 GLU A C 1
ATOM 780 O O . GLU A 1 119 ? -14.543 15.492 58.909 1.00 46.34 100 GLU A O 1
ATOM 786 N N . LEU A 1 120 ? -13.036 15.702 57.267 1.00 47.67 101 LEU A N 1
ATOM 787 C CA . LEU A 1 120 ? -12.557 16.994 57.758 1.00 48.81 101 LEU A CA 1
ATOM 788 C C . LEU A 1 120 ? -13.626 18.066 57.900 1.00 48.35 101 LEU A C 1
ATOM 789 O O . LEU A 1 120 ? -13.559 18.859 58.819 1.00 50.66 101 LEU A O 1
ATOM 794 N N . LEU A 1 121 ? -14.615 18.086 57.026 1.00 47.04 102 LEU A N 1
ATOM 795 C CA . LEU A 1 121 ? -15.659 19.100 57.085 1.00 46.50 102 LEU A CA 1
ATOM 796 C C . LEU A 1 121 ? -16.879 18.682 57.892 1.00 48.89 102 LEU A C 1
ATOM 797 O O . LEU A 1 121 ? -17.894 19.383 57.845 1.00 49.31 102 LEU A O 1
ATOM 802 N N . GLN A 1 122 ? -16.833 17.562 58.617 1.00 51.94 103 GLN A N 1
ATOM 803 C CA . GLN A 1 122 ? -18.044 17.151 59.343 1.00 54.57 103 GLN A CA 1
ATOM 804 C C . GLN A 1 122 ? -18.309 18.036 60.559 1.00 55.98 103 GLN A C 1
ATOM 805 O O . GLN A 1 122 ? -19.471 18.312 60.850 1.00 55.15 103 GLN A O 1
ATOM 811 N N . ASN A 1 123 ? -17.244 18.520 61.214 1.00 58.77 104 ASN A N 1
ATOM 812 C CA . ASN A 1 123 ? -17.366 19.373 62.417 1.00 61.71 104 ASN A CA 1
ATOM 813 C C . ASN A 1 123 ? -16.999 20.820 62.137 1.00 63.46 104 ASN A C 1
ATOM 814 O O . ASN A 1 123 ? -16.283 21.461 62.904 1.00 63.55 104 ASN A O 1
ATOM 819 N N . VAL A 1 124 ? -17.511 21.325 61.027 1.00 65.59 105 VAL A N 1
ATOM 820 C CA . VAL A 1 124 ? -17.221 22.659 60.558 1.00 66.64 105 VAL A CA 1
ATOM 821 C C . VAL A 1 124 ? -18.548 23.226 60.058 1.00 69.21 105 VAL A C 1
ATOM 822 O O . VAL A 1 124 ? -19.234 22.596 59.254 1.00 68.40 105 VAL A O 1
ATOM 826 N N . ASN A 1 125 ? -18.918 24.393 60.579 1.00 73.01 106 ASN A N 1
ATOM 827 C CA . ASN A 1 125 ? -20.200 25.034 60.261 1.00 75.91 106 ASN A CA 1
ATOM 828 C C . ASN A 1 125 ? -20.192 25.720 58.893 1.00 76.86 106 ASN A C 1
ATOM 829 O O . ASN A 1 125 ? -19.130 26.124 58.398 1.00 75.40 106 ASN A O 1
ATOM 834 N N . ASP A 1 126 ? -21.393 25.870 58.315 1.00 78.75 107 ASP A N 1
ATOM 835 C CA . ASP A 1 126 ? -21.591 26.340 56.918 1.00 79.36 107 ASP A CA 1
ATOM 836 C C . ASP A 1 126 ? -21.003 27.690 56.558 1.00 79.39 107 ASP A C 1
ATOM 837 O O . ASP A 1 126 ? -20.872 27.974 55.378 1.00 80.32 107 ASP A O 1
ATOM 839 N N . ASP A 1 127 ? -20.683 28.530 57.543 1.00 79.46 108 ASP A N 1
ATOM 840 C CA . ASP A 1 127 ? -19.976 29.790 57.283 1.00 79.55 108 ASP A CA 1
ATOM 841 C C . ASP A 1 127 ? -18.571 29.822 57.931 1.00 77.86 108 ASP A C 1
ATOM 842 O O . ASP A 1 127 ? -18.060 30.887 58.270 1.00 77.15 108 ASP A O 1
ATOM 847 N N . SER A 1 128 ? -17.961 28.647 58.093 1.00 76.78 109 SER A N 1
ATOM 848 C CA . SER A 1 128 ? -16.541 28.523 58.458 1.00 74.94 109 SER A CA 1
ATOM 849 C C . SER A 1 128 ? -15.685 29.171 57.363 1.00 73.82 109 SER A C 1
ATOM 850 O O . SER A 1 128 ? -16.200 29.469 56.275 1.00 73.37 109 SER A O 1
ATOM 853 N N . GLU A 1 129 ? -14.392 29.397 57.611 1.00 72.28 110 GLU A N 1
ATOM 854 C CA A GLU A 1 129 ? -13.544 29.964 56.548 0.50 71.57 110 GLU A CA 1
ATOM 855 C CA B GLU A 1 129 ? -13.517 29.949 56.571 0.50 71.02 110 GLU A CA 1
ATOM 856 C C . GLU A 1 129 ? -13.236 28.902 55.497 1.00 70.62 110 GLU A C 1
ATOM 857 O O . GLU A 1 129 ? -13.132 29.228 54.312 1.00 70.99 110 GLU A O 1
ATOM 876 N N . ILE A 1 131 ? -15.151 26.341 54.383 1.00 57.73 112 ILE A N 1
ATOM 877 C CA . ILE A 1 131 ? -16.293 26.282 53.485 1.00 55.25 112 ILE A CA 1
ATOM 878 C C . ILE A 1 131 ? -16.310 27.534 52.588 1.00 53.94 112 ILE A C 1
ATOM 879 O O . ILE A 1 131 ? -16.600 27.436 51.401 1.00 53.60 112 ILE A O 1
ATOM 884 N N . ARG A 1 132 ? -15.965 28.690 53.158 1.00 53.14 113 ARG A N 1
ATOM 885 C CA . ARG A 1 132 ? -15.887 29.952 52.417 1.00 52.51 113 ARG A CA 1
ATOM 886 C C . ARG A 1 132 ? -14.905 29.850 51.252 1.00 51.64 113 ARG A C 1
ATOM 887 O O . ARG A 1 132 ? -15.243 30.225 50.136 1.00 52.60 113 ARG A O 1
ATOM 889 N N . ASN A 1 133 ? -13.711 29.318 51.514 1.00 50.21 114 ASN A N 1
ATOM 890 C CA . ASN A 1 133 ? -12.681 29.163 50.482 1.00 49.78 114 ASN A CA 1
ATOM 891 C C . ASN A 1 133 ? -12.979 28.061 49.456 1.00 48.75 114 ASN A C 1
ATOM 892 O O . ASN A 1 133 ? -12.600 28.185 48.300 1.00 49.48 114 ASN A O 1
ATOM 897 N N . LEU A 1 134 ? -13.630 26.981 49.881 1.00 47.43 115 LEU A N 1
ATOM 898 C CA . LEU A 1 134 ? -14.031 25.917 48.970 1.00 46.75 115 LEU A CA 1
ATOM 899 C C . LEU A 1 134 ? -14.988 26.488 47.926 1.00 47.17 115 LEU A C 1
ATOM 900 O O . LEU A 1 134 ? -14.810 26.296 46.723 1.00 47.34 115 LEU A O 1
ATOM 905 N N . ILE A 1 135 ? -15.981 27.222 48.403 1.00 47.62 116 ILE A N 1
ATOM 906 C CA . ILE A 1 135 ? -16.967 27.889 47.550 1.00 48.76 116 ILE A CA 1
ATOM 907 C C . ILE A 1 135 ? -16.360 28.999 46.667 1.00 48.05 116 ILE A C 1
ATOM 908 O O . ILE A 1 135 ? -16.731 29.132 45.500 1.00 48.45 116 ILE A O 1
ATOM 913 N N . LYS A 1 136 ? -15.428 29.775 47.222 1.00 46.40 117 LYS A N 1
ATOM 914 C CA . LYS A 1 136 ? -14.664 30.771 46.459 1.00 44.99 117 LYS A CA 1
ATOM 915 C C . LYS A 1 136 ? -13.994 30.144 45.209 1.00 43.06 117 LYS A C 1
ATOM 916 O O . LYS A 1 136 ? -14.110 30.665 44.097 1.00 42.29 117 LYS A O 1
ATOM 922 N N . VAL A 1 137 ? -13.310 29.014 45.386 1.00 40.51 118 VAL A N 1
ATOM 923 C CA . VAL A 1 137 ? -12.568 28.407 44.285 1.00 38.04 118 VAL A CA 1
ATOM 924 C C . VAL A 1 137 ? -13.525 27.893 43.228 1.00 36.42 118 VAL A C 1
ATOM 925 O O . VAL A 1 137 ? -13.303 28.097 42.037 1.00 35.66 118 VAL A O 1
ATOM 929 N N . GLY A 1 138 ? -14.600 27.255 43.669 1.00 34.08 119 GLY A N 1
ATOM 930 C CA . GLY A 1 138 ? -15.614 26.749 42.755 1.00 34.44 119 GLY A CA 1
ATOM 931 C C . GLY A 1 138 ? -16.292 27.844 41.979 1.00 34.21 119 GLY A C 1
ATOM 932 O O . GLY A 1 138 ? -16.464 27.737 40.778 1.00 34.65 119 GLY A O 1
ATOM 933 N N . PHE A 1 139 ? -16.666 28.915 42.671 1.00 35.76 120 PHE A N 1
ATOM 934 C CA . PHE A 1 139 ? -17.205 30.085 42.006 1.00 35.21 120 PHE A CA 1
ATOM 935 C C . PHE A 1 139 ? -16.222 30.645 41.007 1.00 33.18 120 PHE A C 1
ATOM 936 O O . PHE A 1 139 ? -16.628 31.018 39.923 1.00 33.16 120 PHE A O 1
ATOM 944 N N . SER A 1 140 ? -14.937 30.656 41.353 1.00 31.39 121 SER A N 1
ATOM 945 C CA . SER A 1 140 ? -13.936 31.177 40.441 1.00 32.00 121 SER A CA 1
ATOM 946 C C . SER A 1 140 ? -13.811 30.387 39.141 1.00 32.57 121 SER A C 1
ATOM 947 O O . SER A 1 140 ? -13.353 30.929 38.140 1.00 35.50 121 SER A O 1
ATOM 950 N N . LEU A 1 141 ? -14.233 29.128 39.140 1.00 33.23 122 LEU A N 1
ATOM 951 C CA . LEU A 1 141 ? -14.130 28.277 37.932 1.00 32.67 122 LEU A CA 1
ATOM 952 C C . LEU A 1 141 ? -15.420 28.147 37.141 1.00 31.95 122 LEU A C 1
ATOM 953 O O . LEU A 1 141 ? -15.421 27.499 36.080 1.00 33.11 122 LEU A O 1
ATOM 958 N N . LEU A 1 142 ? -16.507 28.739 37.622 1.00 32.38 123 LEU A N 1
ATOM 959 C CA . LEU A 1 142 ? -17.749 28.681 36.870 1.00 34.74 123 LEU A CA 1
ATOM 960 C C . LEU A 1 142 ? -17.528 29.420 35.558 1.00 36.59 123 LEU A C 1
ATOM 961 O O . LEU A 1 142 ? -16.914 30.486 35.536 1.00 37.13 123 LEU A O 1
ATOM 966 N N . ASN A 1 143 ? -18.002 28.832 34.467 1.00 37.74 124 ASN A N 1
ATOM 967 C CA . ASN A 1 143 ? -17.834 29.391 33.129 1.00 36.93 124 ASN A CA 1
ATOM 968 C C . ASN A 1 143 ? -19.203 29.566 32.492 1.00 38.08 124 ASN A C 1
ATOM 969 O O . ASN A 1 143 ? -20.209 29.368 33.165 1.00 40.53 124 ASN A O 1
ATOM 974 N N . SER A 1 144 ? -19.252 29.917 31.211 1.00 38.68 125 SER A N 1
ATOM 975 C CA . SER A 1 144 ? -20.521 30.118 30.543 1.00 41.29 125 SER A CA 1
ATOM 976 C C . SER A 1 144 ? -20.807 29.016 29.552 1.00 40.95 125 SER A C 1
ATOM 977 O O . SER A 1 144 ? -21.339 29.281 28.481 1.00 42.64 125 SER A O 1
ATOM 980 N N . GLY A 1 145 ? -20.484 27.780 29.921 1.00 40.88 126 GLY A N 1
ATOM 981 C CA . GLY A 1 145 ? -20.653 26.609 29.048 1.00 38.88 126 GLY A CA 1
ATOM 982 C C . GLY A 1 145 ? -19.337 26.270 28.399 1.00 36.84 126 GLY A C 1
ATOM 983 O O . GLY A 1 145 ? -18.479 27.135 28.258 1.00 36.83 126 GLY A O 1
ATOM 984 N N . TYR A 1 146 ? -19.152 25.000 28.052 1.00 36.06 127 TYR A N 1
ATOM 985 C CA . TYR A 1 146 ? -17.979 24.576 27.278 1.00 34.28 127 TYR A CA 1
ATOM 986 C C . TYR A 1 146 ? -18.338 24.720 25.808 1.00 33.43 127 TYR A C 1
ATOM 987 O O . TYR A 1 146 ? -19.493 24.505 25.416 1.00 33.02 127 TYR A O 1
ATOM 996 N N . ASP A 1 147 ? -17.365 25.070 24.976 1.00 33.45 128 ASP A N 1
ATOM 997 C CA . ASP A 1 147 ? -17.628 25.115 23.549 1.00 34.72 128 ASP A CA 1
ATOM 998 C C . ASP A 1 147 ? -17.567 23.681 22.978 1.00 35.06 128 ASP A C 1
ATOM 999 O O . ASP A 1 147 ? -17.133 22.763 23.664 1.00 37.16 128 ASP A O 1
ATOM 1004 N N . LYS A 1 148 ? -18.020 23.497 21.739 1.00 34.52 129 LYS A N 1
ATOM 1005 C CA . LYS A 1 148 ? -18.069 22.187 21.089 1.00 34.23 129 LYS A CA 1
ATOM 1006 C C . LYS A 1 148 ? -16.666 21.510 21.090 1.00 34.76 129 LYS A C 1
ATOM 1007 O O . LYS A 1 148 ? -16.510 20.329 21.427 1.00 32.51 129 LYS A O 1
ATOM 1013 N N . ASN A 1 149 ? -15.650 22.288 20.753 1.00 35.07 130 ASN A N 1
ATOM 1014 C CA . ASN A 1 149 ? -14.274 21.824 20.758 1.00 36.08 130 ASN A CA 1
ATOM 1015 C C . ASN A 1 149 ? -13.828 21.284 22.136 1.00 36.17 130 ASN A C 1
ATOM 1016 O O . ASN A 1 149 ? -13.151 20.264 22.238 1.00 37.54 130 ASN A O 1
ATOM 1021 N N . GLU A 1 150 ? -14.202 21.991 23.185 1.00 34.02 131 GLU A N 1
ATOM 1022 C CA . GLU A 1 150 ? -13.806 21.620 24.524 1.00 33.62 131 GLU A CA 1
ATOM 1023 C C . GLU A 1 150 ? -14.515 20.363 25.030 1.00 31.84 131 GLU A C 1
ATOM 1024 O O . GLU A 1 150 ? -13.943 19.613 25.799 1.00 31.84 131 GLU A O 1
ATOM 1030 N N . ILE A 1 151 ? -15.768 20.173 24.644 1.00 29.37 132 ILE A N 1
ATOM 1031 C CA . ILE A 1 151 ? -16.517 19.010 25.081 1.00 29.65 132 ILE A CA 1
ATOM 1032 C C . ILE A 1 151 ? -15.824 17.781 24.513 1.00 29.89 132 ILE A C 1
ATOM 1033 O O . ILE A 1 151 ? -15.420 16.904 25.259 1.00 30.87 132 ILE A O 1
ATOM 1038 N N . ALA A 1 152 ? -15.646 17.774 23.196 1.00 29.38 133 ALA A N 1
ATOM 1039 C CA . ALA A 1 152 ? -14.914 16.739 22.486 1.00 29.39 133 ALA A CA 1
ATOM 1040 C C . ALA A 1 152 ? -13.553 16.474 23.140 1.00 30.47 133 ALA A C 1
ATOM 1041 O O . ALA A 1 152 ? -13.176 15.334 23.343 1.00 30.45 133 ALA A O 1
ATOM 1043 N N . GLN A 1 153 ? -12.822 17.532 23.475 1.00 30.91 134 GLN A N 1
ATOM 1044 C CA . GLN A 1 153 ? -11.535 17.363 24.127 1.00 30.52 134 GLN A CA 1
ATOM 1045 C C . GLN A 1 153 ? -11.709 16.671 25.501 1.00 31.58 134 GLN A C 1
ATOM 1046 O O . GLN A 1 153 ? -10.953 15.773 25.831 1.00 30.80 134 GLN A O 1
ATOM 1052 N N . ILE A 1 154 ? -12.703 17.084 26.287 1.00 31.71 135 ILE A N 1
ATOM 1053 C CA . ILE A 1 154 ? -12.914 16.502 27.621 1.00 31.33 135 ILE A CA 1
ATOM 1054 C C . ILE A 1 154 ? -13.244 15.007 27.513 1.00 31.89 135 ILE A C 1
ATOM 1055 O O . ILE A 1 154 ? -12.602 14.190 28.192 1.00 31.98 135 ILE A O 1
ATOM 1060 N N . VAL A 1 155 ? -14.194 14.658 26.642 1.00 29.24 136 VAL A N 1
ATOM 1061 C CA . VAL A 1 155 ? -14.613 13.284 26.496 1.00 27.34 136 VAL A CA 1
ATOM 1062 C C . VAL A 1 155 ? -13.474 12.438 25.942 1.00 29.40 136 VAL A C 1
ATOM 1063 O O . VAL A 1 155 ? -13.265 11.309 26.398 1.00 29.68 136 VAL A O 1
ATOM 1067 N N . ALA A 1 156 ? -12.697 12.990 25.013 1.00 30.16 137 ALA A N 1
ATOM 1068 C CA . ALA A 1 156 ? -11.499 12.289 24.516 1.00 30.40 137 ALA A CA 1
ATOM 1069 C C . ALA A 1 156 ? -10.478 12.034 25.648 1.00 33.16 137 ALA A C 1
ATOM 1070 O O . ALA A 1 156 ? -9.922 10.928 25.752 1.00 35.61 137 ALA A O 1
ATOM 1072 N N . ARG A 1 157 ? -10.239 13.023 26.509 1.00 33.58 138 ARG A N 1
ATOM 1073 C CA . ARG A 1 157 ? -9.331 12.802 27.643 1.00 33.70 138 ARG A CA 1
ATOM 1074 C C . ARG A 1 157 ? -9.795 11.669 28.573 1.00 33.49 138 ARG A C 1
ATOM 1075 O O . ARG A 1 157 ? -8.956 10.928 29.094 1.00 32.85 138 ARG A O 1
ATOM 1083 N N . ILE A 1 158 ? -11.112 11.538 28.761 1.00 33.12 139 ILE A N 1
ATOM 1084 C CA . ILE A 1 158 ? -11.669 10.438 29.553 1.00 33.68 139 ILE A CA 1
ATOM 1085 C C . ILE A 1 158 ? -11.306 9.078 28.934 1.00 36.44 139 ILE A C 1
ATOM 1086 O O . ILE A 1 158 ? -10.748 8.219 29.594 1.00 37.66 139 ILE A O 1
ATOM 1091 N N . GLY A 1 159 ? -11.606 8.909 27.655 1.00 37.67 140 GLY A N 1
ATOM 1092 C CA . GLY A 1 159 ? -11.301 7.678 26.952 1.00 37.25 140 GLY A CA 1
ATOM 1093 C C . GLY A 1 159 ? -9.815 7.373 26.874 1.00 37.24 140 GLY A C 1
ATOM 1094 O O . GLY A 1 159 ? -9.418 6.222 26.959 1.00 39.28 140 GLY A O 1
ATOM 1095 N N . LEU A 1 160 ? -8.992 8.398 26.702 1.00 37.25 141 LEU A N 1
ATOM 1096 C CA . LEU A 1 160 ? -7.534 8.219 26.634 1.00 36.63 141 LEU A CA 1
ATOM 1097 C C . LEU A 1 160 ? -6.890 8.072 28.018 1.00 38.26 141 LEU A C 1
ATOM 1098 O O . LEU A 1 160 ? -5.700 7.752 28.114 1.00 36.52 141 LEU A O 1
ATOM 1103 N N . GLY A 1 161 ? -7.652 8.335 29.082 1.00 42.03 142 GLY A N 1
ATOM 1104 C CA . GLY A 1 161 ? -7.105 8.399 30.439 1.00 43.52 142 GLY A CA 1
ATOM 1105 C C . GLY A 1 161 ? -6.035 9.472 30.630 1.00 46.87 142 GLY A C 1
ATOM 1106 O O . GLY A 1 161 ? -5.258 9.374 31.544 1.00 50.32 142 GLY A O 1
ATOM 1107 N N . ILE A 1 162 ? -5.979 10.499 29.786 1.00 49.83 143 ILE A N 1
ATOM 1108 C CA . ILE A 1 162 ? -5.039 11.628 29.969 1.00 50.45 143 ILE A CA 1
ATOM 1109 C C . ILE A 1 162 ? -5.602 12.684 30.937 1.00 51.40 143 ILE A C 1
ATOM 1110 O O . ILE A 1 162 ? -6.777 12.981 30.887 1.00 49.57 143 ILE A O 1
ATOM 1115 N N . GLY A 1 163 ? -4.756 13.225 31.817 1.00 54.59 144 GLY A N 1
ATOM 1116 C CA . GLY A 1 163 ? -5.115 14.330 32.714 1.00 56.30 144 GLY A CA 1
ATOM 1117 C C . GLY A 1 163 ? -4.931 15.647 31.997 1.00 59.84 144 GLY A C 1
ATOM 1118 O O . GLY A 1 163 ? -4.522 15.669 30.838 1.00 61.30 144 GLY A O 1
ATOM 1119 N N . ARG A 1 164 ? -5.219 16.760 32.663 1.00 63.58 145 ARG A N 1
ATOM 1120 C CA . ARG A 1 164 ? -5.155 18.077 31.978 1.00 66.69 145 ARG A CA 1
ATOM 1121 C C . ARG A 1 164 ? -3.912 18.912 32.301 1.00 69.69 145 ARG A C 1
ATOM 1122 O O . ARG A 1 164 ? -3.349 18.796 33.396 1.00 69.15 145 ARG A O 1
ATOM 1130 N N . HIS A 1 165 ? -3.521 19.781 31.358 1.00 72.87 146 HIS A N 1
ATOM 1131 C CA . HIS A 1 165 ? -2.468 20.796 31.603 1.00 74.22 146 HIS A CA 1
ATOM 1132 C C . HIS A 1 165 ? -2.880 21.737 32.779 1.00 74.59 146 HIS A C 1
ATOM 1133 O O . HIS A 1 165 ? -4.068 22.029 32.955 1.00 73.91 146 HIS A O 1
ATOM 1135 N N . GLU A 1 166 ? -1.907 22.192 33.579 1.00 75.34 147 GLU A N 1
ATOM 1136 C CA . GLU A 1 166 ? -2.165 23.108 34.723 1.00 74.84 147 GLU A CA 1
ATOM 1137 C C . GLU A 1 166 ? -2.738 24.490 34.312 1.00 74.50 147 GLU A C 1
ATOM 1138 O O . GLU A 1 166 ? -3.268 25.211 35.153 1.00 74.48 147 GLU A O 1
ATOM 1140 N N . ASP A 1 167 ? -2.618 24.853 33.032 1.00 74.36 148 ASP A N 1
ATOM 1141 C CA . ASP A 1 167 ? -3.266 26.060 32.483 1.00 73.63 148 ASP A CA 1
ATOM 1142 C C . ASP A 1 167 ? -4.737 25.773 32.154 1.00 71.68 148 ASP A C 1
ATOM 1143 O O . ASP A 1 167 ? -5.631 26.514 32.558 1.00 72.56 148 ASP A O 1
ATOM 1145 N N . ASN A 1 168 ? -4.962 24.675 31.437 1.00 68.36 149 ASN A N 1
ATOM 1146 C CA . ASN A 1 168 ? -6.277 24.299 30.897 1.00 64.91 149 ASN A CA 1
ATOM 1147 C C . ASN A 1 168 ? -7.484 24.350 31.863 1.00 60.10 149 ASN A C 1
ATOM 1148 O O . ASN A 1 168 ? -7.483 23.695 32.902 1.00 58.52 149 ASN A O 1
ATOM 1153 N N . ASN A 1 169 ? -8.525 25.096 31.486 1.00 55.80 150 ASN A N 1
ATOM 1154 C CA . ASN A 1 169 ? -9.749 25.179 32.297 1.00 52.41 150 ASN A CA 1
ATOM 1155 C C . ASN A 1 169 ? -10.899 24.251 31.853 1.00 48.13 150 ASN A C 1
ATOM 1156 O O . ASN A 1 169 ? -12.076 24.574 32.006 1.00 45.02 150 ASN A O 1
ATOM 1161 N N . GLU A 1 170 ? -10.538 23.083 31.330 1.00 46.21 151 GLU A N 1
ATOM 1162 C CA . GLU A 1 170 ? -11.510 22.074 30.905 1.00 44.78 151 GLU A CA 1
ATOM 1163 C C . GLU A 1 170 ? -11.426 20.928 31.896 1.00 41.79 151 GLU A C 1
ATOM 1164 O O . GLU A 1 170 ? -10.357 20.335 32.057 1.00 43.00 151 GLU A O 1
ATOM 1170 N N . TYR A 1 171 ? -12.549 20.619 32.539 1.00 37.39 152 TYR A N 1
ATOM 1171 C CA . TYR A 1 171 ? -12.559 19.734 33.690 1.00 35.52 152 TYR A CA 1
ATOM 1172 C C . TYR A 1 171 ? -13.483 18.531 33.551 1.00 34.33 152 TYR A C 1
ATOM 1173 O O . TYR A 1 171 ? -14.668 18.682 33.278 1.00 33.61 152 TYR A O 1
ATOM 1182 N N . ILE A 1 172 ? -12.936 17.348 33.820 1.00 33.88 153 ILE A N 1
ATOM 1183 C CA . ILE A 1 172 ? -13.756 16.164 34.092 1.00 33.50 153 ILE A CA 1
ATOM 1184 C C . ILE A 1 172 ? -14.406 16.435 35.442 1.00 32.46 153 ILE A C 1
ATOM 1185 O O . ILE A 1 172 ? -13.824 17.142 36.278 1.00 32.88 153 ILE A O 1
ATOM 1190 N N . CYS A 1 173 ? -15.614 15.930 35.652 1.00 30.07 154 CYS A N 1
ATOM 1191 C CA . CYS A 1 173 ? -16.344 16.241 36.874 1.00 30.49 154 CYS A CA 1
ATOM 1192 C C . CYS A 1 173 ? -15.466 16.132 38.112 1.00 31.50 154 CYS A C 1
ATOM 1193 O O . CYS A 1 173 ? -15.374 17.065 38.915 1.00 30.98 154 CYS A O 1
ATOM 1196 N N . SER A 1 174 ? -14.789 14.998 38.240 1.00 31.34 155 SER A N 1
ATOM 1197 C CA . SER A 1 174 ? -13.952 14.745 39.397 1.00 30.25 155 SER A CA 1
ATOM 1198 C C . SER A 1 174 ? -12.732 15.666 39.508 1.00 29.70 155 SER A C 1
ATOM 1199 O O . SER A 1 174 ? -12.273 15.933 40.603 1.00 29.54 155 SER A O 1
ATOM 1202 N N . GLU A 1 175 ? -12.209 16.138 38.378 1.00 31.65 156 GLU A N 1
ATOM 1203 C CA . GLU A 1 175 ? -11.087 17.100 38.357 1.00 32.32 156 GLU A CA 1
ATOM 1204 C C . GLU A 1 175 ? -11.497 18.438 38.943 1.00 31.95 156 GLU A C 1
ATOM 1205 O O . GLU A 1 175 ? -10.688 19.104 39.569 1.00 33.24 156 GLU A O 1
ATOM 1211 N N . PHE A 1 176 ? -12.750 18.819 38.738 1.00 31.81 157 PHE A N 1
ATOM 1212 C CA . PHE A 1 176 ? -13.276 20.040 39.308 1.00 32.25 157 PHE A CA 1
ATOM 1213 C C . PHE A 1 176 ? -13.438 19.945 40.829 1.00 32.53 157 PHE A C 1
ATOM 1214 O O . PHE A 1 176 ? -13.030 20.855 41.567 1.00 33.09 157 PHE A O 1
ATOM 1222 N N . VAL A 1 177 ? -14.070 18.859 41.284 1.00 33.11 158 VAL A N 1
ATOM 1223 C CA . VAL A 1 177 ? -14.264 18.611 42.708 1.00 31.95 158 VAL A CA 1
ATOM 1224 C C . VAL A 1 177 ? -12.889 18.565 43.370 1.00 32.80 158 VAL A C 1
ATOM 1225 O O . VAL A 1 177 ? -12.711 19.025 44.485 1.00 32.36 158 VAL A O 1
ATOM 1229 N N . ASN A 1 178 ? -11.918 18.017 42.650 1.00 33.44 159 ASN A N 1
ATOM 1230 C CA . ASN A 1 178 ? -10.585 17.875 43.182 1.00 33.71 159 ASN A CA 1
ATOM 1231 C C . ASN A 1 178 ? -9.888 19.200 43.316 1.00 34.45 159 ASN A C 1
ATOM 1232 O O . ASN A 1 178 ? -9.280 19.439 44.339 1.00 32.71 159 ASN A O 1
ATOM 1237 N N . GLU A 1 179 ? -9.979 20.062 42.296 1.00 37.64 160 GLU A N 1
ATOM 1238 C CA . GLU A 1 179 ? -9.408 21.429 42.400 1.00 39.04 160 GLU A CA 1
ATOM 1239 C C . GLU A 1 179 ? -9.955 22.193 43.590 1.00 37.95 160 GLU A C 1
ATOM 1240 O O . GLU A 1 179 ? -9.187 22.825 44.302 1.00 39.37 160 GLU A O 1
ATOM 1246 N N . CYS A 1 180 ? -11.265 22.149 43.802 1.00 36.18 161 CYS A N 1
ATOM 1247 C CA . CYS A 1 180 ? -11.839 22.883 44.913 1.00 38.03 161 CYS A CA 1
ATOM 1248 C C . CYS A 1 180 ? -11.215 22.456 46.241 1.00 38.57 161 CYS A C 1
ATOM 1249 O O . CYS A 1 180 ? -10.686 23.291 46.983 1.00 39.35 161 CYS A O 1
ATOM 1252 N N . PHE A 1 181 ? -11.231 21.154 46.506 1.00 38.90 162 PHE A N 1
ATOM 1253 C CA . PHE A 1 181 ? -10.656 20.606 47.738 1.00 37.24 162 PHE A CA 1
ATOM 1254 C C . PHE A 1 181 ? -9.134 20.814 47.817 1.00 37.38 162 PHE A C 1
ATOM 1255 O O . PHE A 1 181 ? -8.595 21.050 48.895 1.00 35.16 162 PHE A O 1
ATOM 1263 N N . LYS A 1 182 ? -8.449 20.729 46.681 1.00 39.34 163 LYS A N 1
ATOM 1264 C CA . LYS A 1 182 ? -7.000 20.932 46.629 1.00 41.80 163 LYS A CA 1
ATOM 1265 C C . LYS A 1 182 ? -6.655 22.305 47.176 1.00 44.00 163 LYS A C 1
ATOM 1266 O O . LYS A 1 182 ? -5.756 22.451 47.999 1.00 43.70 163 LYS A O 1
ATOM 1270 N N . LYS A 1 183 ? -7.406 23.311 46.760 1.00 47.97 164 LYS A N 1
ATOM 1271 C CA . LYS A 1 183 ? -7.126 24.668 47.198 1.00 50.24 164 LYS A CA 1
ATOM 1272 C C . LYS A 1 183 ? -7.593 24.966 48.621 1.00 50.38 164 LYS A C 1
ATOM 1273 O O . LYS A 1 183 ? -7.506 26.092 49.025 1.00 53.36 164 LYS A O 1
ATOM 1276 N N . ILE A 1 184 ? -8.094 23.991 49.381 1.00 49.90 165 ILE A N 1
ATOM 1277 C CA . ILE A 1 184 ? -8.260 24.171 50.831 1.00 49.49 165 ILE A CA 1
ATOM 1278 C C . ILE A 1 184 ? -7.424 23.167 51.588 1.00 49.59 165 ILE A C 1
ATOM 1279 O O . ILE A 1 184 ? -7.631 22.977 52.762 1.00 50.70 165 ILE A O 1
ATOM 1284 N N . GLY A 1 185 ? -6.490 22.511 50.911 1.00 50.21 166 GLY A N 1
ATOM 1285 C CA . GLY A 1 185 ? -5.597 21.559 51.556 1.00 50.83 166 GLY A CA 1
ATOM 1286 C C . GLY A 1 185 ? -5.924 20.077 51.475 1.00 51.51 166 GLY A C 1
ATOM 1287 O O . GLY A 1 185 ? -5.043 19.254 51.730 1.00 52.14 166 GLY A O 1
ATOM 1288 N N . VAL A 1 186 ? -7.163 19.721 51.136 1.00 51.06 167 VAL A N 1
ATOM 1289 C CA . VAL A 1 186 ? -7.561 18.308 51.065 1.00 50.24 167 VAL A CA 1
ATOM 1290 C C . VAL A 1 186 ? -7.171 17.670 49.742 1.00 50.13 167 VAL A C 1
ATOM 1291 O O . VAL A 1 186 ? -7.740 18.015 48.714 1.00 52.07 167 VAL A O 1
ATOM 1295 N N . GLU A 1 187 ? -6.217 16.738 49.778 1.00 50.28 168 GLU A N 1
ATOM 1296 C CA . GLU A 1 187 ? -5.763 16.001 48.585 1.00 51.15 168 GLU A CA 1
ATOM 1297 C C . GLU A 1 187 ? -6.528 14.681 48.439 1.00 51.58 168 GLU A C 1
ATOM 1298 O O . GLU A 1 187 ? -6.876 14.084 49.431 1.00 52.60 168 GLU A O 1
ATOM 1300 N N . PHE A 1 188 ? -6.816 14.253 47.210 1.00 52.30 169 PHE A N 1
ATOM 1301 C CA . PHE A 1 188 ? -7.460 12.952 46.938 1.00 52.16 169 PHE A CA 1
ATOM 1302 C C . PHE A 1 188 ? -6.487 11.908 46.329 1.00 55.89 169 PHE A C 1
ATOM 1303 O O . PHE A 1 188 ? -5.778 12.206 45.364 1.00 57.18 169 PHE A O 1
ATOM 1311 N N . LEU A 1 189 ? -6.515 10.673 46.853 1.00 58.73 170 LEU A N 1
ATOM 1312 C CA . LEU A 1 189 ? -5.554 9.597 46.476 1.00 60.91 170 LEU A CA 1
ATOM 1313 C C . LEU A 1 189 ? -5.715 9.054 45.044 1.00 61.34 170 LEU A C 1
ATOM 1314 O O . LEU A 1 189 ? -6.780 9.168 44.432 1.00 62.39 170 LEU A O 1
ATOM 1316 N N . PHE A 1 195 ? -4.122 11.907 37.202 1.00 57.99 176 PHE A N 1
ATOM 1317 C CA . PHE A 1 195 ? -5.527 11.844 36.808 1.00 57.05 176 PHE A CA 1
ATOM 1318 C C . PHE A 1 195 ? -6.488 11.415 37.924 1.00 52.89 176 PHE A C 1
ATOM 1319 O O . PHE A 1 195 ? -6.085 10.763 38.875 1.00 54.56 176 PHE A O 1
ATOM 1327 N N . ILE A 1 196 ? -7.764 11.764 37.800 1.00 47.69 177 ILE A N 1
ATOM 1328 C CA . ILE A 1 196 ? -8.703 11.481 38.872 1.00 43.48 177 ILE A CA 1
ATOM 1329 C C . ILE A 1 196 ? -10.143 11.364 38.357 1.00 38.62 177 ILE A C 1
ATOM 1330 O O . ILE A 1 196 ? -10.687 12.294 37.759 1.00 37.83 177 ILE A O 1
ATOM 1335 N N . PHE A 1 197 ? -10.737 10.201 38.598 1.00 35.00 178 PHE A N 1
ATOM 1336 C CA . PHE A 1 197 ? -12.141 9.922 38.292 1.00 31.75 178 PHE A CA 1
ATOM 1337 C C . PHE A 1 197 ? -12.981 9.939 39.565 1.00 29.56 178 PHE A C 1
ATOM 1338 O O . PHE A 1 197 ? -12.429 9.929 40.662 1.00 28.28 178 PHE A O 1
ATOM 1346 N N . PRO A 1 198 ? -14.321 9.948 39.431 1.00 28.22 179 PRO A N 1
ATOM 1347 C CA . PRO A 1 198 ? -15.173 9.861 40.594 1.00 28.16 179 PRO A CA 1
ATOM 1348 C C . PRO A 1 198 ? -14.815 8.720 41.546 1.00 29.98 179 PRO A C 1
ATOM 1349 O O . PRO A 1 198 ? -14.816 8.921 42.762 1.00 30.76 179 PRO A O 1
ATOM 1353 N N . GLU A 1 199 ? -14.464 7.555 41.007 1.00 32.68 180 GLU A N 1
ATOM 1354 C CA . GLU A 1 199 ? -14.090 6.408 41.845 1.00 33.12 180 GLU A CA 1
ATOM 1355 C C . GLU A 1 199 ? -13.097 6.787 42.942 1.00 32.50 180 GLU A C 1
ATOM 1356 O O . GLU A 1 199 ? -13.278 6.389 44.080 1.00 32.64 180 GLU A O 1
ATOM 1362 N N . HIS A 1 200 ? -12.070 7.562 42.610 1.00 32.07 181 HIS A N 1
ATOM 1363 C CA . HIS A 1 200 ? -11.088 7.956 43.612 1.00 34.69 181 HIS A CA 1
ATOM 1364 C C . HIS A 1 200 ? -11.709 8.773 44.732 1.00 33.83 181 HIS A C 1
ATOM 1365 O O . HIS A 1 200 ? -11.295 8.675 45.859 1.00 36.47 181 HIS A O 1
ATOM 1372 N N . ILE A 1 201 ? -12.709 9.580 44.437 1.00 34.32 182 ILE A N 1
ATOM 1373 C CA . ILE A 1 201 ? -13.345 10.383 45.476 1.00 33.07 182 ILE A CA 1
ATOM 1374 C C . ILE A 1 201 ? -14.224 9.459 46.315 1.00 32.80 182 ILE A C 1
ATOM 1375 O O . ILE A 1 201 ? -14.167 9.494 47.534 1.00 32.56 182 ILE A O 1
ATOM 1380 N N . ALA A 1 202 ? -15.014 8.612 45.659 1.00 32.92 183 ALA A N 1
ATOM 1381 C CA . ALA A 1 202 ? -15.853 7.632 46.372 1.00 32.41 183 ALA A CA 1
ATOM 1382 C C . ALA A 1 202 ? -15.036 6.713 47.286 1.00 32.40 183 ALA A C 1
ATOM 1383 O O . ALA A 1 202 ? -15.408 6.462 48.406 1.00 33.37 183 ALA A O 1
ATOM 1385 N N . ALA A 1 203 ? -13.909 6.232 46.793 1.00 33.16 184 ALA A N 1
ATOM 1386 C CA . ALA A 1 203 ? -13.107 5.241 47.494 1.00 32.86 184 ALA A CA 1
ATOM 1387 C C . ALA A 1 203 ? -12.293 5.813 48.655 1.00 34.03 184 ALA A C 1
ATOM 1388 O O . ALA A 1 203 ? -11.896 5.080 49.547 1.00 36.98 184 ALA A O 1
ATOM 1390 N N . ASP A 1 204 ? -12.073 7.118 48.662 1.00 32.86 185 ASP A N 1
ATOM 1391 C CA . ASP A 1 204 ? -11.182 7.755 49.605 1.00 33.38 185 ASP A CA 1
ATOM 1392 C C . ASP A 1 204 ? -11.615 7.439 51.033 1.00 33.75 185 ASP A C 1
ATOM 1393 O O . ASP A 1 204 ? -12.797 7.573 51.368 1.00 32.73 185 ASP A O 1
ATOM 1398 N N . HIS A 1 205 ? -10.651 7.027 51.858 1.00 35.53 186 HIS A N 1
ATOM 1399 C CA . HIS A 1 205 ? -10.900 6.632 53.258 1.00 37.05 186 HIS A CA 1
ATOM 1400 C C . HIS A 1 205 ? -11.555 7.764 54.081 1.00 38.67 186 HIS A C 1
ATOM 1401 O O . HIS A 1 205 ? -12.287 7.477 55.023 1.00 39.45 186 HIS A O 1
ATOM 1403 N N . HIS A 1 206 ? -11.360 9.029 53.695 1.00 40.15 187 HIS A N 1
ATOM 1404 C CA . HIS A 1 206 ? -11.991 10.159 54.409 1.00 40.66 187 HIS A CA 1
ATOM 1405 C C . HIS A 1 206 ? -13.366 10.566 53.899 1.00 39.54 187 HIS A C 1
ATOM 1406 O O . HIS A 1 206 ? -13.964 11.476 54.448 1.00 41.34 187 HIS A O 1
ATOM 1413 N N . VAL A 1 207 ? -13.883 9.920 52.861 1.00 38.05 188 VAL A N 1
ATOM 1414 C CA . VAL A 1 207 ? -15.207 10.276 52.330 1.00 35.74 188 VAL A CA 1
ATOM 1415 C C . VAL A 1 207 ? -16.219 9.243 52.828 1.00 36.61 188 VAL A C 1
ATOM 1416 O O . VAL A 1 207 ? -16.168 8.077 52.430 1.00 35.60 188 VAL A O 1
ATOM 1420 N N . LEU A 1 208 ? -17.141 9.694 53.672 1.00 36.81 189 LEU A N 1
ATOM 1421 C CA . LEU A 1 208 ? -18.098 8.840 54.348 1.00 37.37 189 LEU A CA 1
ATOM 1422 C C . LEU A 1 208 ? -19.457 8.915 53.669 1.00 36.34 189 LEU A C 1
ATOM 1423 O O . LEU A 1 208 ? -19.946 10.003 53.397 1.00 36.27 189 LEU A O 1
ATOM 1428 N N . PRO A 1 209 ? -20.103 7.766 53.451 1.00 35.36 190 PRO A N 1
ATOM 1429 C CA . PRO A 1 209 ? -21.416 7.797 52.800 1.00 35.81 190 PRO A CA 1
ATOM 1430 C C . PRO A 1 209 ? -22.465 8.304 53.736 1.00 36.37 190 PRO A C 1
ATOM 1431 O O . PRO A 1 209 ? -22.365 8.024 54.927 1.00 37.03 190 PRO A O 1
ATOM 1435 N N . ILE A 1 210 ? -23.449 9.035 53.205 1.00 37.21 191 ILE A N 1
ATOM 1436 C CA . ILE A 1 210 ? -24.590 9.519 53.993 1.00 37.23 191 ILE A CA 1
ATOM 1437 C C . ILE A 1 210 ? -25.880 8.864 53.548 1.00 37.86 191 ILE A C 1
ATOM 1438 O O . ILE A 1 210 ? -26.587 8.301 54.366 1.00 37.92 191 ILE A O 1
ATOM 1443 N N . ALA A 1 211 ? -26.198 8.960 52.254 1.00 37.70 192 ALA A N 1
ATOM 1444 C CA . ALA A 1 211 ? -27.447 8.404 51.737 1.00 36.54 192 ALA A CA 1
ATOM 1445 C C . ALA A 1 211 ? -27.458 8.212 50.235 1.00 37.25 192 ALA A C 1
ATOM 1446 O O . ALA A 1 211 ? -26.750 8.914 49.518 1.00 37.26 192 ALA A O 1
ATOM 1448 N N . GLN A 1 212 ? -28.233 7.220 49.784 1.00 38.19 193 GLN A N 1
ATOM 1449 C CA . GLN A 1 212 ? -28.732 7.175 48.417 1.00 39.22 193 GLN A CA 1
ATOM 1450 C C . GLN A 1 212 ? -30.084 7.917 48.392 1.00 41.24 193 GLN A C 1
ATOM 1451 O O . GLN A 1 212 ? -30.891 7.807 49.327 1.00 38.57 193 GLN A O 1
ATOM 1457 N N . ILE A 1 213 ? -30.331 8.652 47.308 1.00 43.88 194 ILE A N 1
ATOM 1458 C CA . ILE A 1 213 ? -31.571 9.409 47.155 1.00 46.16 194 ILE A CA 1
ATOM 1459 C C . ILE A 1 213 ? -32.608 8.511 46.513 1.00 48.96 194 ILE A C 1
ATOM 1460 O O . ILE A 1 213 ? -32.372 7.994 45.435 1.00 48.28 194 ILE A O 1
ATOM 1465 N N . GLU A 1 214 ? -33.752 8.334 47.175 1.00 53.83 195 GLU A N 1
ATOM 1466 C CA . GLU A 1 214 ? -34.753 7.339 46.753 1.00 57.52 195 GLU A CA 1
ATOM 1467 C C . GLU A 1 214 ? -35.225 7.537 45.334 1.00 59.12 195 GLU A C 1
ATOM 1468 O O . GLU A 1 214 ? -35.268 8.657 44.824 1.00 60.07 195 GLU A O 1
ATOM 1474 N N . TYR B 1 16 ? -30.448 61.746 24.607 1.00 72.75 -3 TYR B N 1
ATOM 1475 C CA . TYR B 1 16 ? -30.998 61.847 23.225 1.00 73.45 -3 TYR B CA 1
ATOM 1476 C C . TYR B 1 16 ? -32.523 61.602 23.235 1.00 74.56 -3 TYR B C 1
ATOM 1477 O O . TYR B 1 16 ? -33.297 62.546 23.418 1.00 74.33 -3 TYR B O 1
ATOM 1479 N N . PHE B 1 17 ? -32.929 60.334 23.085 1.00 75.66 -2 PHE B N 1
ATOM 1480 C CA . PHE B 1 17 ? -34.335 59.898 22.995 1.00 74.35 -2 PHE B CA 1
ATOM 1481 C C . PHE B 1 17 ? -34.724 58.902 24.110 1.00 73.57 -2 PHE B C 1
ATOM 1482 O O . PHE B 1 17 ? -35.170 57.799 23.797 1.00 72.38 -2 PHE B O 1
ATOM 1484 N N . GLN B 1 18 ? -34.587 59.304 25.386 1.00 73.65 -1 GLN B N 1
ATOM 1485 C CA . GLN B 1 18 ? -34.770 58.409 26.566 1.00 73.08 -1 GLN B CA 1
ATOM 1486 C C . GLN B 1 18 ? -35.648 58.933 27.716 1.00 72.83 -1 GLN B C 1
ATOM 1487 O O . GLN B 1 18 ? -35.877 60.157 27.838 1.00 70.06 -1 GLN B O 1
ATOM 1493 N N . GLY B 1 19 ? -36.063 57.996 28.594 1.00 72.70 0 GLY B N 1
ATOM 1494 C CA . GLY B 1 19 ? -37.065 58.252 29.675 1.00 72.92 0 GLY B CA 1
ATOM 1495 C C . GLY B 1 19 ? -36.642 58.317 31.151 1.00 72.04 0 GLY B C 1
ATOM 1496 O O . GLY B 1 19 ? -35.492 58.009 31.469 1.00 72.13 0 GLY B O 1
ATOM 1505 N N . GLY B 1 21 ? -36.333 56.704 33.827 1.00 67.83 2 GLY B N 1
ATOM 1506 C CA . GLY B 1 21 ? -35.327 55.819 34.379 1.00 66.52 2 GLY B CA 1
ATOM 1507 C C . GLY B 1 21 ? -33.951 56.426 34.221 1.00 65.89 2 GLY B C 1
ATOM 1508 O O . GLY B 1 21 ? -33.152 56.382 35.133 1.00 66.19 2 GLY B O 1
ATOM 1509 N N . THR B 1 22 ? -33.694 57.031 33.068 1.00 65.56 3 THR B N 1
ATOM 1510 C CA . THR B 1 22 ? -32.393 57.604 32.769 1.00 66.01 3 THR B CA 1
ATOM 1511 C C . THR B 1 22 ? -31.947 58.680 33.768 1.00 66.34 3 THR B C 1
ATOM 1512 O O . THR B 1 22 ? -30.874 58.562 34.364 1.00 67.51 3 THR B O 1
ATOM 1516 N N . ASP B 1 23 ? -32.761 59.705 33.982 1.00 64.89 4 ASP B N 1
ATOM 1517 C CA . ASP B 1 23 ? -32.380 60.754 34.953 1.00 62.94 4 ASP B CA 1
ATOM 1518 C C . ASP B 1 23 ? -32.167 60.206 36.359 1.00 57.69 4 ASP B C 1
ATOM 1519 O O . ASP B 1 23 ? -31.267 60.642 37.074 1.00 56.88 4 ASP B O 1
ATOM 1524 N N . LYS B 1 24 ? -32.978 59.225 36.733 1.00 52.44 5 LYS B N 1
ATOM 1525 C CA . LYS B 1 24 ? -32.891 58.634 38.053 1.00 48.14 5 LYS B CA 1
ATOM 1526 C C . LYS B 1 24 ? -31.475 58.103 38.366 1.00 46.26 5 LYS B C 1
ATOM 1527 O O . LYS B 1 24 ? -31.063 58.122 39.518 1.00 44.04 5 LYS B O 1
ATOM 1533 N N . PHE B 1 25 ? -30.728 57.662 37.352 1.00 45.89 6 PHE B N 1
ATOM 1534 C CA . PHE B 1 25 ? -29.373 57.110 37.551 1.00 46.61 6 PHE B CA 1
ATOM 1535 C C . PHE B 1 25 ? -28.207 57.999 37.075 1.00 50.72 6 PHE B C 1
ATOM 1536 O O . PHE B 1 25 ? -27.047 57.581 37.150 1.00 51.24 6 PHE B O 1
ATOM 1544 N N . ASN B 1 26 ? -28.495 59.215 36.613 1.00 54.86 7 ASN B N 1
ATOM 1545 C CA . ASN B 1 26 ? -27.467 60.047 35.962 1.00 57.50 7 ASN B CA 1
ATOM 1546 C C . ASN B 1 26 ? -26.376 60.619 36.863 1.00 57.54 7 ASN B C 1
ATOM 1547 O O . ASN B 1 26 ? -25.244 60.806 36.411 1.00 58.87 7 ASN B O 1
ATOM 1552 N N . ASN B 1 27 ? -26.690 60.912 38.116 1.00 55.90 8 ASN B N 1
ATOM 1553 C CA . ASN B 1 27 ? -25.678 61.469 39.014 1.00 55.61 8 ASN B CA 1
ATOM 1554 C C . ASN B 1 27 ? -25.525 60.623 40.252 1.00 54.59 8 ASN B C 1
ATOM 1555 O O . ASN B 1 27 ? -25.311 61.131 41.341 1.00 55.32 8 ASN B O 1
ATOM 1560 N N . ILE B 1 28 ? -25.633 59.322 40.085 1.00 53.93 9 ILE B N 1
ATOM 1561 C CA . ILE B 1 28 ? -25.576 58.438 41.220 1.00 53.55 9 ILE B CA 1
ATOM 1562 C C . ILE B 1 28 ? -24.100 58.272 41.603 1.00 51.53 9 ILE B C 1
ATOM 1563 O O . ILE B 1 28 ? -23.219 58.426 40.755 1.00 49.83 9 ILE B O 1
ATOM 1568 N N . LYS B 1 29 ? -23.824 57.995 42.874 1.00 50.07 10 LYS B N 1
ATOM 1569 C CA . LYS B 1 29 ? -22.437 57.847 43.299 1.00 51.18 10 LYS B CA 1
ATOM 1570 C C . LYS B 1 29 ? -21.747 56.660 42.609 1.00 51.91 10 LYS B C 1
ATOM 1571 O O . LYS B 1 29 ? -22.370 55.611 42.383 1.00 51.64 10 LYS B O 1
ATOM 1577 N N . ILE B 1 30 ? -20.475 56.857 42.247 1.00 53.13 11 ILE B N 1
ATOM 1578 C CA . ILE B 1 30 ? -19.655 55.835 41.593 1.00 54.79 11 ILE B CA 1
ATOM 1579 C C . ILE B 1 30 ? -18.880 55.108 42.689 1.00 57.74 11 ILE B C 1
ATOM 1580 O O . ILE B 1 30 ? -18.082 55.728 43.366 1.00 59.38 11 ILE B O 1
ATOM 1585 N N . ASP B 1 31 ? -19.116 53.818 42.891 1.00 60.96 12 ASP B N 1
ATOM 1586 C CA . ASP B 1 31 ? -18.342 53.040 43.876 1.00 64.20 12 ASP B CA 1
ATOM 1587 C C . ASP B 1 31 ? -17.435 52.055 43.177 1.00 64.60 12 ASP B C 1
ATOM 1588 O O . ASP B 1 31 ? -17.766 51.573 42.104 1.00 65.17 12 ASP B O 1
ATOM 1593 N N . LYS B 1 32 ? -16.297 51.751 43.793 1.00 65.50 13 LYS B N 1
ATOM 1594 C CA . LYS B 1 32 ? -15.421 50.693 43.293 1.00 66.26 13 LYS B CA 1
ATOM 1595 C C . LYS B 1 32 ? -16.074 49.361 43.649 1.00 64.77 13 LYS B C 1
ATOM 1596 O O . LYS B 1 32 ? -16.745 49.246 44.673 1.00 63.33 13 LYS B O 1
ATOM 1602 N N . TYR B 1 33 ? -15.894 48.366 42.791 1.00 64.57 14 TYR B N 1
ATOM 1603 C CA . TYR B 1 33 ? -16.521 47.063 42.988 1.00 64.66 14 TYR B CA 1
ATOM 1604 C C . TYR B 1 33 ? -16.234 46.486 44.379 1.00 64.78 14 TYR B C 1
ATOM 1605 O O . TYR B 1 33 ? -17.153 46.045 45.066 1.00 63.98 14 TYR B O 1
ATOM 1614 N N . GLU B 1 34 ? -14.969 46.542 44.798 1.00 66.61 15 GLU B N 1
ATOM 1615 C CA . GLU B 1 34 ? -14.523 45.991 46.098 1.00 67.78 15 GLU B CA 1
ATOM 1616 C C . GLU B 1 34 ? -15.291 46.579 47.276 1.00 66.69 15 GLU B C 1
ATOM 1617 O O . GLU B 1 34 ? -15.613 45.871 48.230 1.00 66.16 15 GLU B O 1
ATOM 1623 N N . ASN B 1 35 ? -15.586 47.872 47.202 1.00 66.04 16 ASN B N 1
ATOM 1624 C CA . ASN B 1 35 ? -16.367 48.534 48.241 1.00 65.46 16 ASN B CA 1
ATOM 1625 C C . ASN B 1 35 ? -17.837 48.128 48.217 1.00 65.22 16 ASN B C 1
ATOM 1626 O O . ASN B 1 35 ? -18.419 47.893 49.273 1.00 65.26 16 ASN B O 1
ATOM 1631 N N . LEU B 1 36 ? -18.425 47.996 47.026 1.00 65.10 17 LEU B N 1
ATOM 1632 C CA . LEU B 1 36 ? -19.860 47.695 46.920 1.00 64.42 17 LEU B CA 1
ATOM 1633 C C . LEU B 1 36 ? -20.254 46.352 47.492 1.00 63.91 17 LEU B C 1
ATOM 1634 O O . LEU B 1 36 ? -21.328 46.240 48.084 1.00 62.82 17 LEU B O 1
ATOM 1639 N N . ILE B 1 37 ? -19.397 45.350 47.320 1.00 63.88 18 ILE B N 1
ATOM 1640 C CA . ILE B 1 37 ? -19.656 44.002 47.824 1.00 65.14 18 ILE B CA 1
ATOM 1641 C C . ILE B 1 37 ? -20.391 44.003 49.190 1.00 64.84 18 ILE B C 1
ATOM 1642 O O . ILE B 1 37 ? -21.395 43.307 49.375 1.00 64.76 18 ILE B O 1
ATOM 1647 N N . ASN B 1 38 ? -19.894 44.812 50.121 1.00 64.48 19 ASN B N 1
ATOM 1648 C CA . ASN B 1 38 ? -20.437 44.886 51.489 1.00 64.33 19 ASN B CA 1
ATOM 1649 C C . ASN B 1 38 ? -21.816 45.530 51.584 1.00 61.51 19 ASN B C 1
ATOM 1650 O O . ASN B 1 38 ? -22.569 45.255 52.511 1.00 62.31 19 ASN B O 1
ATOM 1655 N N . VAL B 1 39 ? -22.133 46.395 50.631 1.00 57.72 20 VAL B N 1
ATOM 1656 C CA . VAL B 1 39 ? -23.409 47.098 50.617 1.00 54.48 20 VAL B CA 1
ATOM 1657 C C . VAL B 1 39 ? -24.518 46.273 49.952 1.00 50.75 20 VAL B C 1
ATOM 1658 O O . VAL B 1 39 ? -25.691 46.469 50.258 1.00 49.08 20 VAL B O 1
ATOM 1662 N N . LEU B 1 40 ? -24.149 45.341 49.070 1.00 47.25 21 LEU B N 1
ATOM 1663 C CA . LEU B 1 40 ? -25.135 44.570 48.322 1.00 44.54 21 LEU B CA 1
ATOM 1664 C C . LEU B 1 40 ? -25.881 43.585 49.188 1.00 42.24 21 LEU B C 1
ATOM 1665 O O . LEU B 1 40 ? -25.353 43.064 50.134 1.00 43.73 21 LEU B O 1
ATOM 1670 N N . LYS B 1 41 ? -27.142 43.375 48.861 1.00 40.92 22 LYS B N 1
ATOM 1671 C CA . LYS B 1 41 ? -28.012 42.480 49.590 1.00 40.15 22 LYS B CA 1
ATOM 1672 C C . LYS B 1 41 ? -28.730 41.650 48.550 1.00 38.29 22 LYS B C 1
ATOM 1673 O O . LYS B 1 41 ? -28.957 42.101 47.449 1.00 37.67 22 LYS B O 1
ATOM 1677 N N . THR B 1 42 ? -29.060 40.416 48.897 1.00 37.93 23 THR B N 1
ATOM 1678 C CA . THR B 1 42 ? -29.827 39.550 48.020 1.00 35.77 23 THR B CA 1
ATOM 1679 C C . THR B 1 42 ? -31.152 40.224 47.683 1.00 35.36 23 THR B C 1
ATOM 1680 O O . THR B 1 42 ? -31.822 40.728 48.566 1.00 36.65 23 THR B O 1
ATOM 1684 N N . GLY B 1 43 ? -31.521 40.240 46.409 1.00 35.38 24 GLY B N 1
ATOM 1685 C CA . GLY B 1 43 ? -32.756 40.913 45.966 1.00 35.84 24 GLY B CA 1
ATOM 1686 C C . GLY B 1 43 ? -32.490 42.290 45.336 1.00 34.91 24 GLY B C 1
ATOM 1687 O O . GLY B 1 43 ? -33.375 42.912 44.751 1.00 34.20 24 GLY B O 1
ATOM 1688 N N . ASP B 1 44 ? -31.269 42.777 45.480 1.00 33.67 25 ASP B N 1
ATOM 1689 C CA . ASP B 1 44 ? -30.864 43.969 44.800 1.00 34.41 25 ASP B CA 1
ATOM 1690 C C . ASP B 1 44 ? -30.945 43.729 43.330 1.00 34.47 25 ASP B C 1
ATOM 1691 O O . ASP B 1 44 ? -30.775 42.606 42.875 1.00 35.25 25 ASP B O 1
ATOM 1696 N N . ILE B 1 45 ? -31.217 44.800 42.595 1.00 33.82 26 ILE B N 1
ATOM 1697 C CA . ILE B 1 45 ? -31.496 44.716 41.186 1.00 31.65 26 ILE B CA 1
ATOM 1698 C C . ILE B 1 45 ? -30.315 45.249 40.419 1.00 32.69 26 ILE B C 1
ATOM 1699 O O . ILE B 1 45 ? -29.907 46.385 40.603 1.00 35.89 26 ILE B O 1
ATOM 1704 N N . PHE B 1 46 ? -29.773 44.406 39.558 1.00 33.56 27 PHE B N 1
ATOM 1705 C CA . PHE B 1 46 ? -28.649 44.745 38.717 1.00 33.52 27 PHE B CA 1
ATOM 1706 C C . PHE B 1 46 ? -29.195 45.355 37.439 1.00 34.01 27 PHE B C 1
ATOM 1707 O O . PHE B 1 46 ? -30.262 44.975 36.971 1.00 34.11 27 PHE B O 1
ATOM 1715 N N . LEU B 1 47 ? -28.488 46.343 36.910 1.00 33.68 28 LEU B N 1
ATOM 1716 C CA . LEU B 1 47 ? -28.919 47.062 35.724 1.00 32.26 28 LEU B CA 1
ATOM 1717 C C . LEU B 1 47 ? -27.681 47.397 34.910 1.00 31.95 28 LEU B C 1
ATOM 1718 O O . LEU B 1 47 ? -26.675 47.811 35.471 1.00 33.82 28 LEU B O 1
ATOM 1723 N N . CYS B 1 48 ? -27.744 47.221 33.596 1.00 31.14 29 CYS B N 1
ATOM 1724 C CA . CYS B 1 48 ? -26.591 47.517 32.758 1.00 32.14 29 CYS B CA 1
ATOM 1725 C C . CYS B 1 48 ? -27.054 48.238 31.541 1.00 32.72 29 CYS B C 1
ATOM 1726 O O . CYS B 1 48 ? -28.192 48.091 31.126 1.00 34.25 29 CYS B O 1
ATOM 1729 N N . SER B 1 49 ? -26.140 49.005 30.969 1.00 33.69 30 SER B N 1
ATOM 1730 C CA . SER B 1 49 ? -26.346 49.739 29.748 1.00 33.08 30 SER B CA 1
ATOM 1731 C C . SER B 1 49 ? -25.268 49.276 28.787 1.00 34.02 30 SER B C 1
ATOM 1732 O O . SER B 1 49 ? -24.184 49.873 28.724 1.00 34.67 30 SER B O 1
ATOM 1735 N N . GLY B 1 50 ? -25.552 48.208 28.048 1.00 32.88 31 GLY B N 1
ATOM 1736 C CA . GLY B 1 50 ? -24.531 47.576 27.207 1.00 33.59 31 GLY B CA 1
ATOM 1737 C C . GLY B 1 50 ? -24.428 48.103 25.793 1.00 33.29 31 GLY B C 1
ATOM 1738 O O . GLY B 1 50 ? -25.391 48.667 25.274 1.00 31.68 31 GLY B O 1
ATOM 1739 N N . ASN B 1 51 ? -23.266 47.865 25.167 1.00 32.63 32 ASN B N 1
ATOM 1740 C CA . ASN B 1 51 ? -23.004 48.240 23.771 1.00 32.75 32 ASN B CA 1
ATOM 1741 C C . ASN B 1 51 ? -23.052 47.082 22.772 1.00 33.36 32 ASN B C 1
ATOM 1742 O O . ASN B 1 51 ? -22.628 47.232 21.641 1.00 34.64 32 ASN B O 1
ATOM 1747 N N . TYR B 1 52 ? -23.584 45.938 23.187 1.00 33.87 33 TYR B N 1
ATOM 1748 C CA . TYR B 1 52 ? -23.724 44.780 22.305 1.00 33.24 33 TYR B CA 1
ATOM 1749 C C . TYR B 1 52 ? -24.915 44.988 21.391 1.00 32.19 33 TYR B C 1
ATOM 1750 O O . TYR B 1 52 ? -25.830 45.736 21.717 1.00 34.74 33 TYR B O 1
ATOM 1759 N N . LEU B 1 53 ? -24.917 44.329 20.241 1.00 30.87 34 LEU B N 1
ATOM 1760 C CA . LEU B 1 53 ? -25.999 44.530 19.293 1.00 29.88 34 LEU B CA 1
ATOM 1761 C C . LEU B 1 53 ? -27.318 44.237 19.977 1.00 31.22 34 LEU B C 1
ATOM 1762 O O . LEU B 1 53 ? -28.177 45.119 20.028 1.00 33.99 34 LEU B O 1
ATOM 1767 N N . VAL B 1 54 ? -27.454 43.069 20.610 1.00 30.34 35 VAL B N 1
ATOM 1768 C CA . VAL B 1 54 ? -28.692 42.773 21.354 1.00 28.03 35 VAL B CA 1
ATOM 1769 C C . VAL B 1 54 ? -28.988 43.859 22.402 1.00 30.78 35 VAL B C 1
ATOM 1770 O O . VAL B 1 54 ? -30.145 44.182 22.669 1.00 32.75 35 VAL B O 1
ATOM 1774 N N . SER B 1 55 ? -27.954 44.446 22.993 1.00 32.33 36 SER B N 1
ATOM 1775 C CA . SER B 1 55 ? -28.162 45.499 24.006 1.00 32.79 36 SER B CA 1
ATOM 1776 C C . SER B 1 55 ? -28.776 46.727 23.365 1.00 32.22 36 SER B C 1
ATOM 1777 O O . SER B 1 55 ? -29.723 47.296 23.898 1.00 31.74 36 SER B O 1
ATOM 1780 N N . LYS B 1 56 ? -28.259 47.100 22.196 1.00 31.40 37 LYS B N 1
ATOM 1781 C CA . LYS B 1 56 ? -28.779 48.246 21.469 1.00 29.60 37 LYS B CA 1
ATOM 1782 C C . LYS B 1 56 ? -30.211 48.014 21.018 1.00 29.85 37 LYS B C 1
ATOM 1783 O O . LYS B 1 56 ? -31.018 48.907 21.119 1.00 32.89 37 LYS B O 1
ATOM 1789 N N . LEU B 1 57 ? -30.537 46.824 20.521 1.00 31.31 38 LEU B N 1
ATOM 1790 C CA . LEU B 1 57 ? -31.918 46.539 20.087 1.00 31.80 38 LEU B CA 1
ATOM 1791 C C . LEU B 1 57 ? -32.870 46.787 21.239 1.00 32.37 38 LEU B C 1
ATOM 1792 O O . LEU B 1 57 ? -33.898 47.473 21.065 1.00 31.84 38 LEU B O 1
ATOM 1797 N N . ILE B 1 58 ? -32.500 46.278 22.417 1.00 32.08 39 ILE B N 1
ATOM 1798 C CA . ILE B 1 58 ? -33.276 46.552 23.645 1.00 32.30 39 ILE B CA 1
ATOM 1799 C C . ILE B 1 58 ? -33.415 48.057 23.946 1.00 32.82 39 ILE B C 1
ATOM 1800 O O . ILE B 1 58 ? -34.491 48.529 24.306 1.00 32.27 39 ILE B O 1
ATOM 1805 N N . LYS B 1 59 ? -32.323 48.797 23.786 1.00 32.78 40 LYS B N 1
ATOM 1806 C CA . LYS B 1 59 ? -32.328 50.226 24.056 1.00 32.52 40 LYS B CA 1
ATOM 1807 C C . LYS B 1 59 ? -33.198 50.998 23.064 1.00 33.12 40 LYS B C 1
ATOM 1808 O O . LYS B 1 59 ? -33.929 51.940 23.451 1.00 33.55 40 LYS B O 1
ATOM 1814 N N . LYS B 1 60 ? -33.135 50.594 21.799 1.00 31.53 41 LYS B N 1
ATOM 1815 C CA . LYS B 1 60 ? -33.941 51.237 20.778 1.00 31.57 41 LYS B CA 1
ATOM 1816 C C . LYS B 1 60 ? -35.422 50.993 21.023 1.00 31.18 41 LYS B C 1
ATOM 1817 O O . LYS B 1 60 ? -36.160 51.925 21.229 1.00 32.09 41 LYS B O 1
ATOM 1823 N N . VAL B 1 61 ? -35.848 49.737 21.038 1.00 31.72 42 VAL B N 1
ATOM 1824 C CA . VAL B 1 61 ? -37.267 49.409 21.156 1.00 30.79 42 VAL B CA 1
ATOM 1825 C C . VAL B 1 61 ? -37.890 49.947 22.446 1.00 31.44 42 VAL B C 1
ATOM 1826 O O . VAL B 1 61 ? -39.068 50.248 22.474 1.00 30.47 42 VAL B O 1
ATOM 1830 N N . SER B 1 62 ? -37.101 50.082 23.504 1.00 32.07 43 SER B N 1
ATOM 1831 C CA . SER B 1 62 ? -37.630 50.541 24.790 1.00 31.32 43 SER B CA 1
ATOM 1832 C C . SER B 1 62 ? -37.296 51.995 25.090 1.00 32.24 43 SER B C 1
ATOM 1833 O O . SER B 1 62 ? -37.667 52.480 26.143 1.00 31.30 43 SER B O 1
ATOM 1836 N N . GLU B 1 63 ? -36.560 52.664 24.202 1.00 32.79 44 GLU B N 1
ATOM 1837 C CA . GLU B 1 63 ? -36.177 54.077 24.378 1.00 33.48 44 GLU B CA 1
ATOM 1838 C C . GLU B 1 63 ? -35.556 54.381 25.726 1.00 33.00 44 GLU B C 1
ATOM 1839 O O . GLU B 1 63 ? -36.066 55.195 26.458 1.00 32.53 44 GLU B O 1
ATOM 1845 N N . SER B 1 64 ? -34.438 53.720 26.008 1.00 33.25 45 SER B N 1
ATOM 1846 C CA . SER B 1 64 ? -33.843 53.662 27.340 1.00 32.25 45 SER B CA 1
ATOM 1847 C C . SER B 1 64 ? -32.363 53.449 27.216 1.00 31.30 45 SER B C 1
ATOM 1848 O O . SER B 1 64 ? -31.888 52.921 26.208 1.00 33.65 45 SER B O 1
ATOM 1859 N N . PHE B 1 66 ? -31.039 51.471 29.409 1.00 32.75 47 PHE B N 1
ATOM 1860 C CA . PHE B 1 66 ? -30.880 50.170 30.049 1.00 33.07 47 PHE B CA 1
ATOM 1861 C C . PHE B 1 66 ? -31.172 48.998 29.135 1.00 32.56 47 PHE B C 1
ATOM 1862 O O . PHE B 1 66 ? -32.279 48.891 28.603 1.00 31.32 47 PHE B O 1
ATOM 1870 N N . SER B 1 67 ? -30.180 48.114 28.995 1.00 32.16 48 SER B N 1
ATOM 1871 C CA . SER B 1 67 ? -30.280 46.929 28.162 1.00 31.29 48 SER B CA 1
ATOM 1872 C C . SER B 1 67 ? -30.404 45.618 28.933 1.00 32.38 48 SER B C 1
ATOM 1873 O O . SER B 1 67 ? -30.736 44.577 28.354 1.00 33.76 48 SER B O 1
ATOM 1876 N N . HIS B 1 68 ? -30.131 45.651 30.222 1.00 31.89 49 HIS B N 1
ATOM 1877 C CA . HIS B 1 68 ? -30.140 44.440 31.000 1.00 33.21 49 HIS B CA 1
ATOM 1878 C C . HIS B 1 68 ? -30.554 44.656 32.453 1.00 33.44 49 HIS B C 1
ATOM 1879 O O . HIS B 1 68 ? -30.377 45.733 33.022 1.00 33.16 49 HIS B O 1
ATOM 1886 N N . THR B 1 69 ? -31.072 43.592 33.045 1.00 33.90 50 THR B N 1
ATOM 1887 C CA . THR B 1 69 ? -31.374 43.569 34.457 1.00 33.18 50 THR B CA 1
ATOM 1888 C C . THR B 1 69 ? -31.265 42.139 35.025 1.00 32.65 50 THR B C 1
ATOM 1889 O O . THR B 1 69 ? -31.319 41.136 34.304 1.00 34.84 50 THR B O 1
ATOM 1893 N N . GLY B 1 70 ? -31.083 42.057 36.322 1.00 32.44 51 GLY B N 1
ATOM 1894 C CA . GLY B 1 70 ? -30.912 40.786 36.998 1.00 32.62 51 GLY B CA 1
ATOM 1895 C C . GLY B 1 70 ? -30.980 40.960 38.501 1.00 32.19 51 GLY B C 1
ATOM 1896 O O . GLY B 1 70 ? -30.971 42.069 39.000 1.00 31.89 51 GLY B O 1
ATOM 1897 N N . ILE B 1 71 ? -31.011 39.851 39.226 1.00 31.77 52 ILE B N 1
ATOM 1898 C CA . ILE B 1 71 ? -31.192 39.886 40.668 1.00 32.35 52 ILE B CA 1
ATOM 1899 C C . ILE B 1 71 ? -29.937 39.398 41.374 1.00 33.56 52 ILE B C 1
ATOM 1900 O O . ILE B 1 71 ? -29.452 38.331 41.070 1.00 34.41 52 ILE B O 1
ATOM 1905 N N . ILE B 1 72 ? -29.445 40.176 42.330 1.00 33.19 53 ILE B N 1
ATOM 1906 C CA . ILE B 1 72 ? -28.259 39.817 43.065 1.00 33.86 53 ILE B CA 1
ATOM 1907 C C . ILE B 1 72 ? -28.596 38.747 44.106 1.00 34.59 53 ILE B C 1
ATOM 1908 O O . ILE B 1 72 ? -29.640 38.791 44.743 1.00 35.33 53 ILE B O 1
ATOM 1913 N N . VAL B 1 73 ? -27.710 37.774 44.254 1.00 34.76 54 VAL B N 1
ATOM 1914 C CA . VAL B 1 73 ? -27.850 36.771 45.293 1.00 34.67 54 VAL B CA 1
ATOM 1915 C C . VAL B 1 73 ? -26.514 36.652 46.021 1.00 34.24 54 VAL B C 1
ATOM 1916 O O . VAL B 1 73 ? -25.473 36.424 45.401 1.00 33.76 54 VAL B O 1
ATOM 1920 N N . LYS B 1 74 ? -26.544 36.837 47.335 1.00 35.21 55 LYS B N 1
ATOM 1921 C CA . LYS B 1 74 ? -25.345 36.705 48.168 1.00 38.41 55 LYS B CA 1
ATOM 1922 C C . LYS B 1 74 ? -25.244 35.299 48.754 1.00 38.71 55 LYS B C 1
ATOM 1923 O O . LYS B 1 74 ? -26.139 34.925 49.492 1.00 37.17 55 LYS B O 1
ATOM 1929 N N . TRP B 1 75 ? -24.206 34.524 48.412 1.00 40.79 56 TRP B N 1
ATOM 1930 C CA . TRP B 1 75 ? -23.924 33.247 49.100 1.00 43.42 56 TRP B CA 1
ATOM 1931 C C . TRP B 1 75 ? -22.772 33.565 50.038 1.00 45.98 56 TRP B C 1
ATOM 1932 O O . TRP B 1 75 ? -21.617 33.648 49.607 1.00 47.85 56 TRP B O 1
ATOM 1934 N N . GLY B 1 76 ? -23.106 33.769 51.315 1.00 46.84 57 GLY B N 1
ATOM 1935 C CA . GLY B 1 76 ? -22.152 34.206 52.317 1.00 47.30 57 GLY B CA 1
ATOM 1936 C C . GLY B 1 76 ? -21.615 35.571 51.945 1.00 48.31 57 GLY B C 1
ATOM 1937 O O . GLY B 1 76 ? -22.387 36.517 51.756 1.00 49.62 57 GLY B O 1
ATOM 1938 N N . GLU B 1 77 ? -20.296 35.665 51.814 1.00 49.13 58 GLU B N 1
ATOM 1939 C CA . GLU B 1 77 ? -19.642 36.903 51.412 1.00 49.50 58 GLU B CA 1
ATOM 1940 C C . GLU B 1 77 ? -19.585 37.060 49.889 1.00 50.04 58 GLU B C 1
ATOM 1941 O O . GLU B 1 77 ? -19.287 38.146 49.413 1.00 50.26 58 GLU B O 1
ATOM 1943 N N . HIS B 1 78 ? -19.879 35.994 49.135 1.00 49.67 59 HIS B N 1
ATOM 1944 C CA . HIS B 1 78 ? -19.761 36.001 47.666 1.00 48.86 59 HIS B CA 1
ATOM 1945 C C . HIS B 1 78 ? -21.006 36.491 46.947 1.00 47.57 59 HIS B C 1
ATOM 1946 O O . HIS B 1 78 ? -22.141 36.240 47.368 1.00 48.36 59 HIS B O 1
ATOM 1953 N N . THR B 1 79 ? -20.786 37.197 45.848 1.00 45.65 60 THR B N 1
ATOM 1954 C CA . THR B 1 79 ? -21.876 37.890 45.186 1.00 43.84 60 THR B CA 1
ATOM 1955 C C . THR B 1 79 ? -22.159 37.300 43.820 1.00 42.88 60 THR B C 1
ATOM 1956 O O . THR B 1 79 ? -21.316 37.339 42.917 1.00 41.16 60 THR B O 1
ATOM 1960 N N . LEU B 1 80 ? -23.359 36.746 43.683 1.00 42.18 61 LEU B N 1
ATOM 1961 C CA . LEU B 1 80 ? -23.815 36.175 42.422 1.00 41.20 61 LEU B CA 1
ATOM 1962 C C . LEU B 1 80 ? -24.927 37.028 41.798 1.00 40.55 61 LEU B C 1
ATOM 1963 O O . LEU B 1 80 ? -25.601 37.822 42.473 1.00 40.03 61 LEU B O 1
ATOM 1968 N N . ILE B 1 81 ? -25.106 36.845 40.497 1.00 40.01 62 ILE B N 1
ATOM 1969 C CA . ILE B 1 81 ? -26.143 37.516 39.739 1.00 38.27 62 ILE B CA 1
ATOM 1970 C C . ILE B 1 81 ? -26.937 36.425 39.054 1.00 37.13 62 ILE B C 1
ATOM 1971 O O . ILE B 1 81 ? -26.383 35.571 38.381 1.00 38.43 62 ILE B O 1
ATOM 1984 N N . GLU B 1 83 ? -30.004 35.711 36.394 1.00 35.81 64 GLU B N 1
ATOM 1985 C CA . GLU B 1 83 ? -30.434 36.452 35.217 1.00 32.62 64 GLU B CA 1
ATOM 1986 C C . GLU B 1 83 ? -30.744 35.579 34.007 1.00 33.72 64 GLU B C 1
ATOM 1987 O O . GLU B 1 83 ? -30.235 34.465 33.881 1.00 34.71 64 GLU B O 1
ATOM 1993 N N . SER B 1 84 ? -31.571 36.125 33.109 1.00 34.68 65 SER B N 1
ATOM 1994 C CA . SER B 1 84 ? -31.743 35.610 31.768 1.00 32.74 65 SER B CA 1
ATOM 1995 C C . SER B 1 84 ? -30.914 36.459 30.848 1.00 32.13 65 SER B C 1
ATOM 1996 O O . SER B 1 84 ? -31.096 37.659 30.797 1.00 32.07 65 SER B O 1
ATOM 1999 N N . VAL B 1 85 ? -29.945 35.842 30.177 1.00 32.25 66 VAL B N 1
ATOM 2000 C CA . VAL B 1 85 ? -29.117 36.541 29.204 1.00 31.65 66 VAL B CA 1
ATOM 2001 C C . VAL B 1 85 ? -29.556 35.992 27.850 1.00 34.47 66 VAL B C 1
ATOM 2002 O O . VAL B 1 85 ? -29.480 34.791 27.582 1.00 36.46 66 VAL B O 1
ATOM 2006 N N . GLU B 1 86 ? -30.020 36.882 26.990 1.00 35.83 67 GLU B N 1
ATOM 2007 C CA . GLU B 1 86 ? -30.805 36.467 25.830 1.00 35.69 67 GLU B CA 1
ATOM 2008 C C . GLU B 1 86 ? -30.057 35.678 24.777 1.00 35.01 67 GLU B C 1
ATOM 2009 O O . GLU B 1 86 ? -30.687 34.984 24.003 1.00 35.76 67 GLU B O 1
ATOM 2015 N N . ASP B 1 87 ? -28.735 35.812 24.719 1.00 35.38 68 ASP B N 1
ATOM 2016 C CA . ASP B 1 87 ? -27.915 34.973 23.833 1.00 36.07 68 ASP B CA 1
ATOM 2017 C C . ASP B 1 87 ? -27.246 33.797 24.543 1.00 36.12 68 ASP B C 1
ATOM 2018 O O . ASP B 1 87 ? -26.243 33.281 24.069 1.00 38.22 68 ASP B O 1
ATOM 2023 N N . ASP B 1 88 ? -27.783 33.371 25.678 1.00 36.84 69 ASP B N 1
ATOM 2024 C CA . ASP B 1 88 ? -27.090 32.403 26.538 1.00 35.84 69 ASP B CA 1
ATOM 2025 C C . ASP B 1 88 ? -28.103 31.493 27.258 1.00 35.00 69 ASP B C 1
ATOM 2026 O O . ASP B 1 88 ? -28.295 30.336 26.850 1.00 35.45 69 ASP B O 1
ATOM 2031 N N . GLY B 1 89 ? -28.758 31.994 28.306 1.00 33.01 70 GLY B N 1
ATOM 2032 C CA . GLY B 1 89 ? -29.662 31.156 29.090 1.00 31.78 70 GLY B CA 1
ATOM 2033 C C . GLY B 1 89 ? -30.088 31.825 30.377 1.00 31.83 70 GLY B C 1
ATOM 2034 O O . GLY B 1 89 ? -29.715 32.967 30.628 1.00 33.04 70 GLY B O 1
ATOM 2035 N N . VAL B 1 90 ? -30.925 31.135 31.155 1.00 31.19 71 VAL B N 1
ATOM 2036 C CA . VAL B 1 90 ? -31.274 31.559 32.508 1.00 30.31 71 VAL B CA 1
ATOM 2037 C C . VAL B 1 90 ? -30.221 30.940 33.458 1.00 31.70 71 VAL B C 1
ATOM 2038 O O . VAL B 1 90 ? -30.223 29.730 33.713 1.00 32.46 71 VAL B O 1
ATOM 2042 N N . ARG B 1 91 ? -29.333 31.781 33.972 1.00 30.46 72 ARG B N 1
ATOM 2043 C CA . ARG B 1 91 ? -28.170 31.319 34.706 1.00 30.21 72 ARG B CA 1
ATOM 2044 C C . ARG B 1 91 ? -28.000 32.069 36.018 1.00 32.11 72 ARG B C 1
ATOM 2045 O O . ARG B 1 91 ? -28.638 33.095 36.254 1.00 33.94 72 ARG B O 1
ATOM 2053 N N . ILE B 1 92 ? -27.122 31.537 36.863 1.00 33.57 73 ILE B N 1
ATOM 2054 C CA . ILE B 1 92 ? -26.647 32.233 38.051 1.00 32.57 73 ILE B CA 1
ATOM 2055 C C . ILE B 1 92 ? -25.135 32.163 38.001 1.00 32.96 73 ILE B C 1
ATOM 2056 O O . ILE B 1 92 ? -24.593 31.087 37.835 1.00 35.64 73 ILE B O 1
ATOM 2061 N N . VAL B 1 93 ? -24.462 33.306 38.064 1.00 34.97 74 VAL B N 1
ATOM 2062 C CA . VAL B 1 93 ? -22.986 33.368 37.967 1.00 36.07 74 VAL B CA 1
ATOM 2063 C C . VAL B 1 93 ? -22.423 34.467 38.863 1.00 35.40 74 VAL B C 1
ATOM 2064 O O . VAL B 1 93 ? -23.159 35.341 39.316 1.00 35.50 74 VAL B O 1
ATOM 2068 N N . PRO B 1 94 ? -21.108 34.445 39.104 1.00 34.43 75 PRO B N 1
ATOM 2069 C CA . PRO B 1 94 ? -20.556 35.480 39.952 1.00 34.64 75 PRO B CA 1
ATOM 2070 C C . PRO B 1 94 ? -20.622 36.849 39.292 1.00 34.41 75 PRO B C 1
ATOM 2071 O O . PRO B 1 94 ? -20.326 36.975 38.113 1.00 35.13 75 PRO B O 1
ATOM 2075 N N . LEU B 1 95 ? -20.986 37.859 40.073 1.00 35.03 76 LEU B N 1
ATOM 2076 C CA . LEU B 1 95 ? -20.965 39.244 39.613 1.00 35.52 76 LEU B CA 1
ATOM 2077 C C . LEU B 1 95 ? -19.576 39.641 39.132 1.00 35.59 76 LEU B C 1
ATOM 2078 O O . LEU B 1 95 ? -19.446 40.458 38.228 1.00 35.86 76 LEU B O 1
ATOM 2083 N N . GLU B 1 96 ? -18.549 39.056 39.745 1.00 36.47 77 GLU B N 1
ATOM 2084 C CA . GLU B 1 96 ? -17.157 39.238 39.341 1.00 38.06 77 GLU B CA 1
ATOM 2085 C C . GLU B 1 96 ? -17.009 39.111 37.796 1.00 37.84 77 GLU B C 1
ATOM 2086 O O . GLU B 1 96 ? -16.216 39.829 37.175 1.00 38.76 77 GLU B O 1
ATOM 2092 N N . HIS B 1 97 ? -17.780 38.226 37.170 1.00 35.98 78 HIS B N 1
ATOM 2093 C CA . HIS B 1 97 ? -17.680 38.038 35.716 1.00 36.76 78 HIS B CA 1
ATOM 2094 C C . HIS B 1 97 ? -17.883 39.336 34.935 1.00 36.62 78 HIS B C 1
ATOM 2095 O O . HIS B 1 97 ? -17.122 39.637 33.998 1.00 37.25 78 HIS B O 1
ATOM 2102 N N . TYR B 1 98 ? -18.905 40.103 35.320 1.00 34.88 79 TYR B N 1
ATOM 2103 C CA . TYR B 1 98 ? -19.207 41.363 34.649 1.00 33.83 79 TYR B CA 1
ATOM 2104 C C . TYR B 1 98 ? -18.060 42.368 34.795 1.00 34.99 79 TYR B C 1
ATOM 2105 O O . TYR B 1 98 ? -17.864 43.212 33.926 1.00 35.32 79 TYR B O 1
ATOM 2114 N N . ILE B 1 99 ? -17.286 42.260 35.868 1.00 36.49 80 ILE B N 1
ATOM 2115 C CA . ILE B 1 99 ? -16.133 43.141 36.071 1.00 38.34 80 ILE B CA 1
ATOM 2116 C C . ILE B 1 99 ? -14.862 42.708 35.312 1.00 39.47 80 ILE B C 1
ATOM 2117 O O . ILE B 1 99 ? -14.159 43.549 34.751 1.00 38.68 80 ILE B O 1
ATOM 2122 N N . LYS B 1 100 ? -14.580 41.404 35.296 1.00 40.72 81 LYS B N 1
ATOM 2123 C CA . LYS B 1 100 ? -13.267 40.877 34.863 1.00 40.02 81 LYS B CA 1
ATOM 2124 C C . LYS B 1 100 ? -13.290 39.906 33.674 1.00 40.21 81 LYS B C 1
ATOM 2125 O O . LYS B 1 100 ? -12.295 39.802 32.949 1.00 40.91 81 LYS B O 1
ATOM 2128 N N . ASN B 1 101 ? -14.406 39.199 33.472 1.00 39.72 82 ASN B N 1
ATOM 2129 C CA . ASN B 1 101 ? -14.480 38.130 32.471 1.00 38.20 82 ASN B CA 1
ATOM 2130 C C . ASN B 1 101 ? -15.912 37.857 32.027 1.00 37.53 82 ASN B C 1
ATOM 2131 O O . ASN B 1 101 ? -16.503 36.790 32.322 1.00 37.18 82 ASN B O 1
ATOM 2136 N N . TYR B 1 102 ? -16.447 38.824 31.280 1.00 37.68 83 TYR B N 1
ATOM 2137 C CA . TYR B 1 102 ? -17.795 38.707 30.743 1.00 37.74 83 TYR B CA 1
ATOM 2138 C C . TYR B 1 102 ? -17.817 37.720 29.577 1.00 37.76 83 TYR B C 1
ATOM 2139 O O . TYR B 1 102 ? -17.097 37.852 28.598 1.00 34.19 83 TYR B O 1
ATOM 2148 N N . GLU B 1 103 ? -18.655 36.714 29.755 1.00 39.34 84 GLU B N 1
ATOM 2149 C CA . GLU B 1 103 ? -18.919 35.654 28.795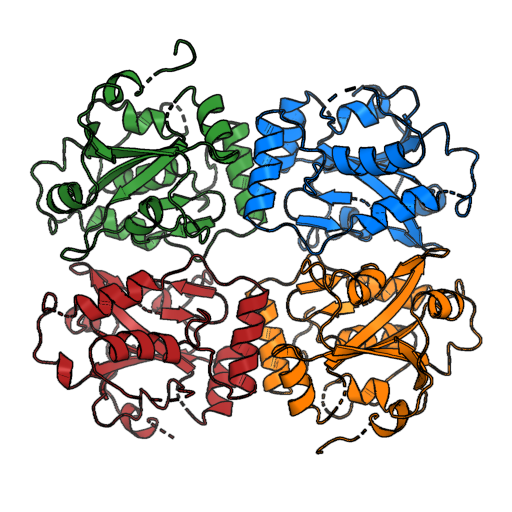 1.00 41.20 84 GLU B CA 1
ATOM 2150 C C . GLU B 1 103 ? -17.695 35.043 28.071 1.00 40.46 84 GLU B C 1
ATOM 2151 O O . GLU B 1 103 ? -17.620 34.973 26.858 1.00 39.03 84 GLU B O 1
ATOM 2157 N N . ASN B 1 104 ? -16.745 34.597 28.887 1.00 41.38 85 ASN B N 1
ATOM 2158 C CA . ASN B 1 104 ? -15.500 34.002 28.442 1.00 41.14 85 ASN B CA 1
ATOM 2159 C C . ASN B 1 104 ? -14.621 34.938 27.587 1.00 41.34 85 ASN B C 1
ATOM 2160 O O . ASN B 1 104 ? -13.741 34.467 26.891 1.00 43.58 85 ASN B O 1
ATOM 2165 N N . SER B 1 105 ? -14.820 36.249 27.665 1.00 40.99 86 SER B N 1
ATOM 2166 C CA . SER B 1 105 ? -13.975 37.217 26.941 1.00 40.17 86 SER B CA 1
ATOM 2167 C C . SER B 1 105 ? -12.721 37.645 27.708 1.00 40.29 86 SER B C 1
ATOM 2168 O O . SER B 1 105 ? -11.887 38.339 27.155 1.00 40.95 86 SER B O 1
ATOM 2171 N N . ASN B 1 106 ? -12.616 37.284 28.983 1.00 41.22 87 ASN B N 1
ATOM 2172 C CA . ASN B 1 106 ? -11.532 37.764 29.873 1.00 43.75 87 ASN B CA 1
ATOM 2173 C C . ASN B 1 106 ? -11.422 39.285 30.032 1.00 43.76 87 ASN B C 1
ATOM 2174 O O . ASN B 1 106 ? -10.382 39.805 30.447 1.00 43.20 87 ASN B O 1
ATOM 2179 N N . ASN B 1 107 ? -12.511 39.984 29.721 1.00 44.52 88 ASN B N 1
ATOM 2180 C CA . ASN B 1 107 ? -12.584 41.433 29.833 1.00 43.97 88 ASN B CA 1
ATOM 2181 C C . ASN B 1 107 ? -13.895 41.888 30.431 1.00 42.37 88 ASN B C 1
ATOM 2182 O O . ASN B 1 107 ? -14.868 41.153 30.474 1.00 43.56 88 ASN B O 1
ATOM 2187 N N . ARG B 1 108 ? -13.903 43.120 30.900 1.00 40.99 89 ARG B N 1
ATOM 2188 C CA . ARG B 1 108 ? -15.063 43.689 31.567 1.00 39.98 89 ARG B CA 1
ATOM 2189 C C . ARG B 1 108 ? -16.224 43.781 30.603 1.00 38.07 89 ARG B C 1
ATOM 2190 O O . ARG B 1 108 ? -16.003 43.950 29.411 1.00 37.95 89 ARG B O 1
ATOM 2198 N N . TYR B 1 109 ? -17.446 43.654 31.121 1.00 36.36 90 TYR B N 1
ATOM 2199 C CA . TYR B 1 109 ? -18.667 43.877 30.331 1.00 35.88 90 TYR B CA 1
ATOM 2200 C C . TYR B 1 109 ? -18.543 45.199 29.577 1.00 35.35 90 TYR B C 1
ATOM 2201 O O . TYR B 1 109 ? -18.131 46.201 30.157 1.00 34.51 90 TYR B O 1
ATOM 2210 N N . ASN B 1 110 ? -18.879 45.183 28.290 1.00 34.65 91 ASN B N 1
ATOM 2211 C CA . ASN B 1 110 ? -18.808 46.372 27.467 1.00 34.40 91 ASN B CA 1
ATOM 2212 C C . ASN B 1 110 ? -20.046 47.214 27.677 1.00 34.43 91 ASN B C 1
ATOM 2213 O O . ASN B 1 110 ? -21.015 47.124 26.928 1.00 36.95 91 ASN B O 1
ATOM 2218 N N . GLY B 1 111 ? -20.005 48.031 28.714 1.00 32.33 92 GLY B N 1
ATOM 2219 C CA . GLY B 1 111 ? -21.126 48.858 29.083 1.00 31.91 92 GLY B CA 1
ATOM 2220 C C . GLY B 1 111 ? -20.947 49.317 30.509 1.00 33.33 92 GLY B C 1
ATOM 2221 O O . GLY B 1 111 ? -19.949 48.993 31.144 1.00 34.90 92 GLY B O 1
ATOM 2222 N N . SER B 1 112 ? -21.911 50.070 31.019 1.00 34.00 93 SER B N 1
ATOM 2223 C CA . SER B 1 112 ? -21.855 50.528 32.384 1.00 34.12 93 SER B CA 1
ATOM 2224 C C . SER B 1 112 ? -22.826 49.712 33.260 1.00 33.58 93 SER B C 1
ATOM 2225 O O . SER B 1 112 ? -23.774 49.107 32.764 1.00 33.55 93 SER B O 1
ATOM 2228 N N . LEU B 1 113 ? -22.553 49.691 34.567 1.00 33.59 94 LEU B N 1
ATOM 2229 C CA . LEU B 1 113 ? -23.214 48.790 35.504 1.00 32.44 94 LEU B CA 1
ATOM 2230 C C . LEU B 1 113 ? -23.786 49.584 36.663 1.00 31.73 94 LEU B C 1
ATOM 2231 O O . LEU B 1 113 ? -23.166 50.546 37.087 1.00 31.70 94 LEU B O 1
ATOM 2236 N N . PHE B 1 114 ? -24.967 49.183 37.153 1.00 30.68 95 PHE B N 1
ATOM 2237 C CA . PHE B 1 114 ? -25.655 49.888 38.240 1.00 30.47 95 PHE B CA 1
ATOM 2238 C C . PHE B 1 114 ? -26.295 48.923 39.209 1.00 31.15 95 PHE B C 1
ATOM 2239 O O . PHE B 1 114 ? -26.619 47.786 38.853 1.00 30.55 95 PHE B O 1
ATOM 2247 N N . ILE B 1 115 ? -26.484 49.383 40.443 1.00 32.67 96 ILE B N 1
ATOM 2248 C CA . ILE B 1 115 ? -27.213 48.601 41.424 1.00 35.19 96 ILE B CA 1
ATOM 2249 C C . ILE B 1 115 ? -28.351 49.431 41.961 1.00 34.34 96 ILE B C 1
ATOM 2250 O O . ILE B 1 115 ? -28.204 50.632 42.201 1.00 34.13 96 ILE B O 1
ATOM 2255 N N . ALA B 1 116 ? -29.486 48.777 42.151 1.00 34.50 97 ALA B N 1
ATOM 2256 C CA . ALA B 1 116 ? -30.643 49.396 42.784 1.00 34.19 97 ALA B CA 1
ATOM 2257 C C . ALA B 1 116 ? -31.243 48.446 43.804 1.00 34.59 97 ALA B C 1
ATOM 2258 O O . ALA B 1 116 ? -30.927 47.241 43.828 1.00 35.44 97 ALA B O 1
ATOM 2260 N N . ARG B 1 117 ? -32.123 48.988 44.633 1.00 34.12 98 ARG B N 1
ATOM 2261 C CA . ARG B 1 117 ? -32.798 48.205 45.645 1.00 34.44 98 ARG B CA 1
ATOM 2262 C C . ARG B 1 117 ? -34.272 48.508 45.644 1.00 34.94 98 ARG B C 1
ATOM 2263 O O . ARG B 1 117 ? -34.653 49.670 45.560 1.00 37.87 98 ARG B O 1
ATOM 2271 N N . HIS B 1 118 ? -35.105 47.480 45.758 1.00 35.70 99 HIS B N 1
ATOM 2272 C CA . HIS B 1 118 ? -36.533 47.708 45.831 1.00 37.48 99 HIS B CA 1
ATOM 2273 C C . HIS B 1 118 ? -36.856 48.196 47.232 1.00 40.39 99 HIS B C 1
ATOM 2274 O O . HIS B 1 118 ? -36.282 47.737 48.183 1.00 41.12 99 HIS B O 1
ATOM 2281 N N . GLU B 1 119 ? -37.787 49.132 47.333 1.00 43.93 100 GLU B N 1
ATOM 2282 C CA . GLU B 1 119 ? -38.162 49.753 48.596 1.00 46.80 100 GLU B CA 1
ATOM 2283 C C . GLU B 1 119 ? -38.644 48.701 49.589 1.00 47.00 100 GLU B C 1
ATOM 2284 O O . GLU B 1 119 ? -38.236 48.727 50.747 1.00 46.24 100 GLU B O 1
ATOM 2290 N N . LEU B 1 120 ? -39.469 47.761 49.130 1.00 47.13 101 LEU B N 1
ATOM 2291 C CA . LEU B 1 120 ? -40.035 46.738 50.014 1.00 48.87 101 LEU B CA 1
ATOM 2292 C C . LEU B 1 120 ? -39.012 45.798 50.676 1.00 48.46 101 LEU B C 1
ATOM 2293 O O . LEU B 1 120 ? -39.236 45.333 51.790 1.00 49.87 101 LEU B O 1
ATOM 2298 N N . LEU B 1 121 ? -37.908 45.522 49.999 1.00 47.06 102 LEU B N 1
ATOM 2299 C CA . LEU B 1 121 ? -36.875 44.653 50.543 1.00 46.82 102 LEU B CA 1
ATOM 2300 C C . LEU B 1 121 ? -35.764 45.403 51.278 1.00 48.97 102 LEU B C 1
ATOM 2301 O O . LEU B 1 121 ? -34.774 44.784 51.668 1.00 49.58 102 LEU B O 1
ATOM 2306 N N . GLN B 1 122 ? -35.884 46.709 51.494 1.00 51.61 103 GLN B N 1
ATOM 2307 C CA . GLN B 1 122 ? -34.760 47.402 52.143 1.00 54.67 103 GLN B CA 1
ATOM 2308 C C . GLN B 1 122 ? -34.631 47.058 53.619 1.00 55.61 103 GLN B C 1
ATOM 2309 O O . GLN B 1 122 ? -33.522 47.006 54.137 1.00 54.23 103 GLN B O 1
ATOM 2315 N N . ASN B 1 123 ? -35.757 46.761 54.265 1.00 58.78 104 ASN B N 1
ATOM 2316 C CA . ASN B 1 123 ? -35.777 46.421 55.699 1.00 62.12 104 ASN B CA 1
ATOM 2317 C C . ASN B 1 123 ? -36.048 44.938 55.958 1.00 63.90 104 ASN B C 1
ATOM 2318 O O . ASN B 1 123 ? -36.758 44.581 56.912 1.00 64.34 104 ASN B O 1
ATOM 2323 N N . VAL B 1 124 ? -35.457 44.089 55.119 1.00 65.50 105 VAL B N 1
ATOM 2324 C CA . VAL B 1 124 ? -35.709 42.647 55.129 1.00 67.00 105 VAL B CA 1
ATOM 2325 C C . VAL B 1 124 ? -34.360 41.932 55.079 1.00 69.18 105 VAL B C 1
ATOM 2326 O O . VAL B 1 124 ? -33.585 42.129 54.158 1.00 68.27 105 VAL B O 1
ATOM 2330 N N . ASN B 1 125 ? -34.076 41.127 56.092 1.00 72.92 106 ASN B N 1
ATOM 2331 C CA . ASN B 1 125 ? -32.777 40.459 56.202 1.00 76.07 106 ASN B CA 1
ATOM 2332 C C . ASN B 1 125 ? -32.635 39.313 55.217 1.00 77.02 106 ASN B C 1
ATOM 2333 O O . ASN B 1 125 ? -33.634 38.715 54.794 1.00 75.85 106 ASN B O 1
ATOM 2338 N N . ASP B 1 126 ? -31.383 38.982 54.896 1.00 78.75 107 ASP B N 1
ATOM 2339 C CA . ASP B 1 126 ? -31.075 38.030 53.810 1.00 79.39 107 ASP B CA 1
ATOM 2340 C C . ASP B 1 126 ? -31.577 36.597 53.971 1.00 79.38 107 ASP B C 1
ATOM 2341 O O . ASP B 1 126 ? -31.514 35.842 53.016 1.00 80.19 107 ASP B O 1
ATOM 2346 N N . ASP B 1 127 ? -32.070 36.205 55.139 1.00 79.21 108 ASP B N 1
ATOM 2347 C CA . ASP B 1 127 ? -32.733 34.904 55.259 1.00 79.26 108 ASP B CA 1
ATOM 2348 C C . ASP B 1 127 ? -34.200 35.052 55.658 1.00 77.49 108 ASP B C 1
ATOM 2349 O O . ASP B 1 127 ? -34.780 34.188 56.302 1.00 76.70 108 ASP B O 1
ATOM 2354 N N . SER B 1 128 ? -34.791 36.173 55.277 1.00 76.91 109 SER B N 1
ATOM 2355 C CA . SER B 1 128 ? -36.226 36.380 55.412 1.00 75.01 109 SER B CA 1
ATOM 2356 C C . SER B 1 128 ? -36.955 35.311 54.608 1.00 73.55 109 SER B C 1
ATOM 2357 O O . SER B 1 128 ? -36.360 34.673 53.744 1.00 72.23 109 SER B O 1
ATOM 2360 N N . GLU B 1 129 ? -38.245 35.135 54.861 1.00 72.10 110 GLU B N 1
ATOM 2361 C CA . GLU B 1 129 ? -39.010 34.183 54.073 1.00 71.33 110 GLU B CA 1
ATOM 2362 C C . GLU B 1 129 ? -39.314 34.723 52.671 1.00 70.35 110 GLU B C 1
ATOM 2363 O O . GLU B 1 129 ? -39.509 33.941 51.749 1.00 71.00 110 GLU B O 1
ATOM 2377 N N . ILE B 1 131 ? -37.172 36.751 50.776 1.00 57.67 112 ILE B N 1
ATOM 2378 C CA . ILE B 1 131 ? -35.940 36.541 50.033 1.00 55.22 112 ILE B CA 1
ATOM 2379 C C . ILE B 1 131 ? -35.780 35.050 49.688 1.00 53.75 112 ILE B C 1
ATOM 2380 O O . ILE B 1 131 ? -35.328 34.715 48.598 1.00 53.10 112 ILE B O 1
ATOM 2385 N N . ARG B 1 132 ? -36.187 34.168 50.598 1.00 52.94 113 ARG B N 1
ATOM 2386 C CA . ARG B 1 132 ? -36.162 32.713 50.336 1.00 52.75 113 ARG B CA 1
ATOM 2387 C C . ARG B 1 132 ? -37.074 32.305 49.163 1.00 52.10 113 ARG B C 1
ATOM 2388 O O . ARG B 1 132 ? -36.723 31.408 48.394 1.00 53.02 113 ARG B O 1
ATOM 2390 N N . ASN B 1 133 ? -38.228 32.958 49.030 1.00 50.68 114 ASN B N 1
ATOM 2391 C CA . ASN B 1 133 ? -39.171 32.636 47.961 1.00 50.26 114 ASN B CA 1
ATOM 2392 C C . ASN B 1 133 ? -38.743 33.223 46.644 1.00 48.69 114 ASN B C 1
ATOM 2393 O O . ASN B 1 133 ? -38.919 32.577 45.620 1.00 49.91 114 ASN B O 1
ATOM 2398 N N . LEU B 1 134 ? -38.209 34.444 46.678 1.00 47.33 115 LEU B N 1
ATOM 2399 C CA . LEU B 1 134 ? -37.657 35.112 45.497 1.00 47.17 115 LEU B CA 1
ATOM 2400 C C . LEU B 1 134 ? -36.579 34.213 44.860 1.00 47.41 115 LEU B C 1
ATOM 2401 O O . LEU B 1 134 ? -36.603 33.919 43.676 1.00 46.81 115 LEU B O 1
ATOM 2406 N N . ILE B 1 135 ? -35.661 33.752 45.694 1.00 47.83 116 ILE B N 1
ATOM 2407 C CA . ILE B 1 135 ? -34.583 32.864 45.276 1.00 48.37 116 ILE B CA 1
ATOM 2408 C C . ILE B 1 135 ? -35.096 31.507 44.797 1.00 47.63 116 ILE B C 1
ATOM 2409 O O . ILE B 1 135 ? -34.613 30.977 43.798 1.00 48.55 116 ILE B O 1
ATOM 2414 N N . LYS B 1 136 ? -36.090 30.959 45.483 1.00 46.30 117 LYS B N 1
ATOM 2415 C CA . LYS B 1 136 ? -36.744 29.714 45.053 1.00 45.07 117 LYS B CA 1
ATOM 2416 C C . LYS B 1 136 ? -37.266 29.783 43.602 1.00 42.82 117 LYS B C 1
ATOM 2417 O O . LYS B 1 136 ? -37.068 28.862 42.831 1.00 42.25 117 LYS B O 1
ATOM 2423 N N . VAL B 1 137 ? -37.946 30.867 43.240 1.00 40.39 118 VAL B N 1
ATOM 2424 C CA . VAL B 1 137 ? -38.536 30.973 41.910 1.00 38.50 118 VAL B CA 1
ATOM 2425 C C . VAL B 1 137 ? -37.409 31.076 40.880 1.00 36.61 118 VAL B C 1
ATOM 2426 O O . VAL B 1 137 ? -37.396 30.359 39.868 1.00 35.26 118 VAL B O 1
ATOM 2430 N N . GLY B 1 138 ? -36.448 31.948 41.154 1.00 33.92 119 GLY B N 1
ATOM 2431 C CA . GLY B 1 138 ? -35.341 32.122 40.246 1.00 34.55 119 GLY B CA 1
ATOM 2432 C C . GLY B 1 138 ? -34.671 30.796 40.011 1.00 34.30 119 GLY B C 1
ATOM 2433 O O . GLY B 1 138 ? -34.435 30.400 38.871 1.00 34.94 119 GLY B O 1
ATOM 2434 N N . PHE B 1 139 ? -34.384 30.094 41.101 1.00 35.39 120 PHE B N 1
ATOM 2435 C CA . PHE B 1 139 ? -33.782 28.771 41.001 1.00 35.39 120 PHE B CA 1
ATOM 2436 C C . PHE B 1 139 ? -34.601 27.842 40.155 1.00 32.99 120 PHE B C 1
ATOM 2437 O O . PHE B 1 139 ? -34.050 27.191 39.304 1.00 34.19 120 PHE B O 1
ATOM 2445 N N . SER B 1 140 ? -35.911 27.850 40.341 1.00 31.66 121 SER B N 1
ATOM 2446 C CA . SER B 1 140 ? -36.812 27.032 39.550 1.00 31.66 121 SER B CA 1
ATOM 2447 C C . SER B 1 140 ? -36.834 27.339 38.059 1.00 32.40 121 SER B C 1
ATOM 2448 O O . SER B 1 140 ? -37.304 26.510 37.305 1.00 35.32 121 SER B O 1
ATOM 2451 N N . LEU B 1 141 ? -36.332 28.499 37.632 1.00 33.12 122 LEU B N 1
ATOM 2452 C CA . LEU B 1 141 ? -36.282 28.849 36.203 1.00 32.02 122 LEU B CA 1
ATOM 2453 C C . LEU B 1 141 ? -34.897 28.754 35.597 1.00 32.11 122 LEU B C 1
ATOM 2454 O O . LEU B 1 141 ? -34.752 28.880 34.383 1.00 32.96 122 LEU B O 1
ATOM 2459 N N . LEU B 1 142 ? -33.865 28.533 36.395 1.00 33.46 123 LEU B N 1
ATOM 2460 C CA . LEU B 1 142 ? -32.539 28.320 35.802 1.00 35.29 123 LEU B CA 1
ATOM 2461 C C . LEU B 1 142 ? -32.645 27.146 34.807 1.00 37.30 123 LEU B C 1
ATOM 2462 O O . LEU B 1 142 ? -33.315 26.146 35.088 1.00 38.24 123 LEU B O 1
ATOM 2467 N N . ASN B 1 143 ? -32.001 27.267 33.653 1.00 37.63 124 ASN B N 1
ATOM 2468 C CA . ASN B 1 143 ? -32.009 26.204 32.643 1.00 36.89 124 ASN B CA 1
ATOM 2469 C C . ASN B 1 143 ? -30.578 25.911 32.263 1.00 37.92 124 ASN B C 1
ATOM 2470 O O . ASN B 1 143 ? -29.659 26.456 32.868 1.00 40.02 124 ASN B O 1
ATOM 2475 N N . SER B 1 144 ? -30.375 25.080 31.256 1.00 38.33 125 SER B N 1
ATOM 2476 C CA . SER B 1 144 ? -29.025 24.679 30.881 1.00 41.73 125 SER B CA 1
ATOM 2477 C C . SER B 1 144 ? -28.641 25.336 29.576 1.00 41.28 125 SER B C 1
ATOM 2478 O O . SER B 1 144 ? -27.962 24.737 28.749 1.00 42.26 125 SER B O 1
ATOM 2481 N N . GLY B 1 145 ? -29.069 26.585 29.413 1.00 40.92 126 GLY B N 1
ATOM 2482 C CA . GLY B 1 145 ? -28.833 27.346 28.182 1.00 39.12 126 GLY B CA 1
ATOM 2483 C C . GLY B 1 145 ? -30.049 27.303 27.280 1.00 37.50 126 GLY B C 1
ATOM 2484 O O . GLY B 1 145 ? -30.852 26.350 27.336 1.00 37.31 126 GLY B O 1
ATOM 2485 N N . TYR B 1 146 ? -30.192 28.345 26.465 1.00 36.22 127 TYR B N 1
ATOM 2486 C CA . TYR B 1 146 ? -31.245 28.414 25.446 1.00 33.88 127 TYR B CA 1
ATOM 2487 C C . TYR B 1 146 ? -30.693 27.794 24.173 1.00 33.94 127 TYR B C 1
ATOM 2488 O O . TYR B 1 146 ? -29.516 27.983 23.844 1.00 34.68 127 TYR B O 1
ATOM 2497 N N . ASP B 1 147 ? -31.519 27.070 23.428 1.00 33.54 128 ASP B N 1
ATOM 2498 C CA . ASP B 1 147 ? -31.051 26.500 22.168 1.00 34.94 128 ASP B CA 1
ATOM 2499 C C . ASP B 1 147 ? -31.064 27.594 21.084 1.00 34.63 128 ASP B C 1
ATOM 2500 O O . ASP B 1 147 ? -31.641 28.654 21.291 1.00 36.80 128 ASP B O 1
ATOM 2505 N N . LYS B 1 148 ? -30.430 27.327 19.945 1.00 33.86 129 LYS B N 1
ATOM 2506 C CA . LYS B 1 148 ? -30.278 28.291 18.859 1.00 33.86 129 LYS B CA 1
ATOM 2507 C C . LYS B 1 148 ? -31.642 28.893 18.417 1.00 35.03 129 LYS B C 1
ATOM 2508 O O . LYS B 1 148 ? -31.790 30.096 18.258 1.00 32.38 129 LYS B O 1
ATOM 2514 N N . ASN B 1 149 ? -32.634 28.025 18.270 1.00 35.82 130 ASN B N 1
ATOM 2515 C CA . ASN B 1 149 ? -34.000 28.407 17.941 1.00 35.73 130 ASN B CA 1
ATOM 2516 C C . ASN B 1 149 ? -34.579 29.426 18.926 1.00 35.97 130 ASN B C 1
ATOM 2517 O O . ASN B 1 149 ? -35.161 30.426 18.513 1.00 37.82 130 ASN B O 1
ATOM 2522 N N . GLU B 1 150 ? -34.415 29.153 20.217 1.00 34.18 131 GLU B N 1
ATOM 2523 C CA . GLU B 1 150 ? -34.925 30.001 21.280 1.00 33.33 131 GLU B CA 1
ATOM 2524 C C . GLU B 1 150 ? -34.232 31.359 21.332 1.00 31.63 131 GLU B C 1
ATOM 2525 O O . GLU B 1 150 ? -34.877 32.368 21.586 1.00 33.01 131 GLU B O 1
ATOM 2531 N N . ILE B 1 151 ? -32.935 31.401 21.104 1.00 29.73 132 ILE B N 1
ATOM 2532 C CA . ILE B 1 151 ? -32.225 32.679 21.117 1.00 29.62 132 ILE B CA 1
ATOM 2533 C C . ILE B 1 151 ? -32.754 33.583 20.001 1.00 30.14 132 ILE B C 1
ATOM 2534 O O . ILE B 1 151 ? -33.040 34.758 20.218 1.00 31.26 132 ILE B O 1
ATOM 2539 N N . ALA B 1 152 ? -32.895 33.013 18.809 1.00 29.03 133 ALA B N 1
ATOM 2540 C CA . ALA B 1 152 ? -33.483 33.708 17.688 1.00 29.46 133 ALA B CA 1
ATOM 2541 C C . ALA B 1 152 ? -34.881 34.228 18.023 1.00 30.15 133 ALA B C 1
ATOM 2542 O O . ALA B 1 152 ? -35.169 35.369 17.767 1.00 29.92 133 ALA B O 1
ATOM 2544 N N . GLN B 1 153 ? -35.735 33.369 18.579 1.00 30.92 134 GLN B N 1
ATOM 2545 C CA . GLN B 1 153 ? -37.094 33.744 18.975 1.00 30.53 134 GLN B CA 1
ATOM 2546 C C . GLN B 1 153 ? -37.086 34.870 20.029 1.00 31.37 134 GLN B C 1
ATOM 2547 O O . GLN B 1 153 ? -37.866 35.818 19.935 1.00 30.97 134 GLN B O 1
ATOM 2553 N N . ILE B 1 154 ? -36.213 34.781 21.029 1.00 31.66 135 ILE B N 1
ATOM 2554 C CA . ILE B 1 154 ? -36.198 35.820 22.064 1.00 32.10 135 ILE B CA 1
ATOM 2555 C C . ILE B 1 154 ? -35.863 37.174 21.411 1.00 32.28 135 ILE B C 1
ATOM 2556 O O . ILE B 1 154 ? -36.664 38.122 21.511 1.00 32.48 135 ILE B O 1
ATOM 2561 N N . VAL B 1 155 ? -34.727 37.226 20.705 1.00 29.81 136 VAL B N 1
ATOM 2562 C CA . VAL B 1 155 ? -34.239 38.472 20.096 1.00 27.72 136 VAL B CA 1
ATOM 2563 C C . VAL B 1 155 ? -35.206 39.032 19.079 1.00 29.47 136 VAL B C 1
ATOM 2564 O O . VAL B 1 155 ? -35.338 40.245 18.956 1.00 29.70 136 VAL B O 1
ATOM 2568 N N . ALA B 1 156 ? -35.911 38.151 18.378 1.00 30.23 137 ALA B N 1
ATOM 2569 C CA . ALA B 1 156 ? -36.977 38.567 17.477 1.00 30.17 137 ALA B CA 1
ATOM 2570 C C . ALA B 1 156 ? -38.122 39.242 18.237 1.00 33.42 137 ALA B C 1
ATOM 2571 O O . ALA B 1 156 ? -38.572 40.301 17.804 1.00 35.80 137 ALA B O 1
ATOM 2573 N N . ARG B 1 157 ? -38.575 38.652 19.360 1.00 34.86 138 ARG B N 1
ATOM 2574 C CA . ARG B 1 157 ? -39.670 39.235 20.178 1.00 33.23 138 ARG B CA 1
ATOM 2575 C C . ARG B 1 157 ? -39.301 40.631 20.620 1.00 32.71 138 ARG B C 1
ATOM 2576 O O . ARG B 1 157 ? -40.129 41.518 20.572 1.00 34.39 138 ARG B O 1
ATOM 2584 N N . ILE B 1 158 ? -38.060 40.825 21.051 1.00 33.61 139 ILE B N 1
ATOM 2585 C CA . ILE B 1 158 ? -37.550 42.145 21.439 1.00 33.86 139 ILE B CA 1
ATOM 2586 C C . ILE B 1 158 ? -37.810 43.121 20.277 1.00 37.49 139 ILE B C 1
ATOM 2587 O O . ILE B 1 158 ? -38.468 44.149 20.441 1.00 38.89 139 ILE B O 1
ATOM 2592 N N . GLY B 1 159 ? -37.328 42.770 19.085 1.00 38.12 140 GLY B N 1
ATOM 2593 C CA . GLY B 1 159 ? -37.514 43.615 17.911 1.00 37.05 140 GLY B CA 1
ATOM 2594 C C . GLY B 1 159 ? -38.962 43.840 17.516 1.00 37.48 140 GLY B C 1
ATOM 2595 O O . GLY B 1 159 ? -39.304 44.930 17.055 1.00 39.20 140 GLY B O 1
ATOM 2596 N N . LEU B 1 160 ? -39.811 42.822 17.691 1.00 36.87 141 LEU B N 1
ATOM 2597 C CA . LEU B 1 160 ? -41.248 42.935 17.429 1.00 36.24 141 LEU B CA 1
ATOM 2598 C C . LEU B 1 160 ? -42.085 43.555 18.596 1.00 38.29 141 LEU B C 1
ATOM 2599 O O . LEU B 1 160 ? -43.271 43.820 18.428 1.00 35.35 141 LEU B O 1
ATOM 2604 N N . GLY B 1 161 ? -41.469 43.761 19.767 1.00 42.50 142 GLY B N 1
ATOM 2605 C CA . GLY B 1 161 ? -42.190 44.171 20.985 1.00 44.60 142 GLY B CA 1
ATOM 2606 C C . GLY B 1 161 ? -43.341 43.230 21.406 1.00 48.15 142 GLY B C 1
ATOM 2607 O O . GLY B 1 161 ? -44.324 43.693 21.983 1.00 50.84 142 GLY B O 1
ATOM 2608 N N . ILE B 1 162 ? -43.242 41.928 21.111 1.00 49.90 143 ILE B N 1
ATOM 2609 C CA . ILE B 1 162 ? -44.244 40.935 21.533 1.00 50.21 143 ILE B CA 1
ATOM 2610 C C . ILE B 1 162 ? -43.811 40.268 22.836 1.00 51.66 143 ILE B C 1
ATOM 2611 O O . ILE B 1 162 ? -42.665 39.837 22.941 1.00 50.08 143 ILE B O 1
ATOM 2616 N N . GLY B 1 163 ? -44.722 40.148 23.807 1.00 54.55 144 GLY B N 1
ATOM 2617 C CA . GLY B 1 163 ? -44.445 39.449 25.084 1.00 56.84 144 GLY B CA 1
ATOM 2618 C C . GLY B 1 163 ? -44.476 37.944 24.876 1.00 60.27 144 GLY B C 1
ATOM 2619 O O . GLY B 1 163 ? -44.753 37.482 23.766 1.00 61.37 144 GLY B O 1
ATOM 2620 N N . ARG B 1 164 ? -44.223 37.158 25.922 1.00 63.59 145 ARG B N 1
ATOM 2621 C CA . ARG B 1 164 ? -44.191 35.689 25.729 1.00 66.42 145 ARG B CA 1
ATOM 2622 C C . ARG B 1 164 ? -45.598 35.079 25.774 1.00 69.84 145 ARG B C 1
ATOM 2623 O O . ARG B 1 164 ? -46.204 34.936 26.854 1.00 69.49 145 ARG B O 1
ATOM 2631 N N . HIS B 1 165 ? -46.076 34.736 24.558 1.00 73.66 146 HIS B N 1
ATOM 2632 C CA . HIS B 1 165 ? -47.515 34.539 24.229 1.00 75.53 146 HIS B CA 1
ATOM 2633 C C . HIS B 1 165 ? -48.091 33.117 24.390 1.00 77.55 146 HIS B C 1
ATOM 2634 O O . HIS B 1 165 ? -49.315 32.958 24.425 1.00 78.10 146 HIS B O 1
ATOM 2636 N N . GLU B 1 166 ? -47.225 32.099 24.434 1.00 79.30 147 GLU B N 1
ATOM 2637 C CA . GLU B 1 166 ? -47.612 30.736 24.860 1.00 79.91 147 GLU B CA 1
ATOM 2638 C C . GLU B 1 166 ? -47.079 30.581 26.303 1.00 79.50 147 GLU B C 1
ATOM 2639 O O . GLU B 1 166 ? -46.419 31.508 26.823 1.00 79.94 147 GLU B O 1
ATOM 2641 N N . ASP B 1 167 ? -47.344 29.436 26.949 1.00 77.65 148 ASP B N 1
ATOM 2642 C CA . ASP B 1 167 ? -46.905 29.208 28.350 1.00 75.66 148 ASP B CA 1
ATOM 2643 C C . ASP B 1 167 ? -45.400 28.854 28.476 1.00 73.44 148 ASP B C 1
ATOM 2644 O O . ASP B 1 167 ? -45.019 28.119 29.385 1.00 73.04 148 ASP B O 1
ATOM 2646 N N . ASN B 1 168 ? -44.557 29.433 27.606 1.00 70.55 149 ASN B N 1
ATOM 2647 C CA . ASN B 1 168 ? -43.153 29.015 27.415 1.00 66.34 149 ASN B CA 1
ATOM 2648 C C . ASN B 1 168 ? -42.165 29.656 28.361 1.00 61.76 149 ASN B C 1
ATOM 2649 O O . ASN B 1 168 ? -42.449 30.674 29.003 1.00 62.41 149 ASN B O 1
ATOM 2654 N N . ASN B 1 169 ? -40.974 29.072 28.370 1.00 55.73 150 ASN B N 1
ATOM 2655 C CA . ASN B 1 169 ? -39.930 29.425 29.303 1.00 52.18 150 ASN B CA 1
ATOM 2656 C C . ASN B 1 169 ? -38.752 30.154 28.659 1.00 48.36 150 ASN B C 1
ATOM 2657 O O . ASN B 1 169 ? -37.600 29.901 28.992 1.00 46.45 150 ASN B O 1
ATOM 2662 N N . GLU B 1 170 ? -39.051 31.082 27.755 1.00 46.28 151 GLU B N 1
ATOM 2663 C CA . GLU B 1 170 ? -38.027 31.912 27.106 1.00 44.66 151 GLU B CA 1
ATOM 2664 C C . GLU B 1 170 ? -38.196 33.348 27.591 1.00 41.85 151 GLU B C 1
ATOM 2665 O O . GLU B 1 170 ? -39.223 33.953 27.332 1.00 42.89 151 GLU B O 1
ATOM 2671 N N . TYR B 1 171 ? -37.176 33.885 28.268 1.00 38.09 152 TYR B N 1
ATOM 2672 C CA . TYR B 1 171 ? -37.297 35.137 28.997 1.00 35.27 152 TYR B CA 1
ATOM 2673 C C . TYR B 1 171 ? -36.337 36.204 28.518 1.00 34.68 152 TYR B C 1
ATOM 2674 O O . TYR B 1 171 ? -35.149 35.973 28.427 1.00 35.19 152 TYR B O 1
ATOM 2683 N N . ILE B 1 172 ? -36.870 37.391 28.252 1.00 34.42 153 ILE B N 1
ATOM 2684 C CA . ILE B 1 172 ? -36.063 38.602 28.149 1.00 33.50 153 ILE B CA 1
ATOM 2685 C C . ILE B 1 172 ? -35.589 38.906 29.572 1.00 32.81 153 ILE B C 1
ATOM 2686 O O . ILE B 1 172 ? -36.281 38.604 30.567 1.00 32.68 153 ILE B O 1
ATOM 2691 N N . CYS B 1 173 ? -34.406 39.496 29.696 1.00 31.93 154 CYS B N 1
ATOM 2692 C CA . CYS B 1 173 ? -33.831 39.705 31.023 1.00 31.00 154 CYS B CA 1
ATOM 2693 C C . CYS B 1 173 ? -34.878 40.242 32.013 1.00 31.93 154 CYS B C 1
ATOM 2694 O O . CYS B 1 173 ? -35.096 39.649 33.093 1.00 31.58 154 CYS B O 1
ATOM 2697 N N . SER B 1 174 ? -35.573 41.315 31.620 1.00 31.17 155 SER B N 1
ATOM 2698 C CA . SER B 1 174 ? -36.577 41.950 32.501 1.00 29.81 155 SER B CA 1
ATOM 2699 C C . SER B 1 174 ? -37.773 41.068 32.803 1.00 30.07 155 SER B C 1
ATOM 2700 O O . SER B 1 174 ? -38.322 41.114 33.901 1.00 31.08 155 SER B O 1
ATOM 2703 N N . GLU B 1 175 ? -38.156 40.216 31.860 1.00 31.67 156 GLU B N 1
ATOM 2704 C CA . GLU B 1 175 ? -39.250 39.259 32.085 1.00 32.43 156 GLU B CA 1
ATOM 2705 C C . GLU B 1 175 ? -38.907 38.303 33.227 1.00 32.82 156 GLU B C 1
ATOM 2706 O O . GLU B 1 175 ? -39.739 37.989 34.077 1.00 33.22 156 GLU B O 1
ATOM 2712 N N . PHE B 1 176 ? -37.653 37.871 33.267 1.00 33.16 157 PHE B N 1
ATOM 2713 C CA . PHE B 1 176 ? -37.220 36.964 34.313 1.00 32.69 157 PHE B CA 1
ATOM 2714 C C . PHE B 1 176 ? -37.268 37.672 35.659 1.00 33.12 157 PHE B C 1
ATOM 2715 O O . PHE B 1 176 ? -37.929 37.194 36.600 1.00 34.77 157 PHE B O 1
ATOM 2723 N N . VAL B 1 177 ? -36.597 38.819 35.757 1.00 33.06 158 VAL B N 1
ATOM 2724 C CA . VAL B 1 177 ? -36.627 39.591 37.003 1.00 31.76 158 VAL B CA 1
ATOM 2725 C C . VAL B 1 177 ? -38.063 39.795 37.439 1.00 33.04 158 VAL B C 1
ATOM 2726 O O . VAL B 1 177 ? -38.371 39.642 38.614 1.00 34.34 158 VAL B O 1
ATOM 2730 N N . ASN B 1 178 ? -38.947 40.102 36.493 1.00 32.99 159 ASN B N 1
ATOM 2731 C CA . ASN B 1 178 ? -40.367 40.292 36.810 1.00 33.54 159 ASN B CA 1
ATOM 2732 C C . ASN B 1 178 ? -41.068 39.020 37.373 1.00 34.68 159 ASN B C 1
ATOM 2733 O O . ASN B 1 178 ? -41.754 39.075 38.398 1.00 32.33 159 ASN B O 1
ATOM 2738 N N . GLU B 1 179 ? -40.846 37.861 36.749 1.00 37.61 160 GLU B N 1
ATOM 2739 C CA . GLU B 1 179 ? -41.415 36.616 37.297 1.00 38.93 160 GLU B CA 1
ATOM 2740 C C . GLU B 1 179 ? -40.986 36.378 38.730 1.00 37.84 160 GLU B C 1
ATOM 2741 O O . GLU B 1 179 ? -41.800 35.988 39.569 1.00 38.19 160 GLU B O 1
ATOM 2747 N N . CYS B 1 180 ? -39.723 36.628 39.032 1.00 36.14 161 CYS B N 1
ATOM 2748 C CA . CYS B 1 180 ? -39.269 36.408 40.405 1.00 38.04 161 CYS B CA 1
ATOM 2749 C C . CYS B 1 180 ? -40.006 37.290 41.404 1.00 38.52 161 CYS B C 1
ATOM 2750 O O . CYS B 1 180 ? -40.561 36.797 42.403 1.00 40.16 161 CYS B O 1
ATOM 2753 N N . PHE B 1 181 ? -40.064 38.583 41.103 1.00 38.96 162 PHE B N 1
ATOM 2754 C CA . PHE B 1 181 ? -40.766 39.536 41.968 1.00 37.48 162 PHE B CA 1
ATOM 2755 C C . PHE B 1 181 ? -42.279 39.329 41.989 1.00 37.60 162 PHE B C 1
ATOM 2756 O O . PHE B 1 181 ? -42.893 39.440 43.063 1.00 34.91 162 PHE B O 1
ATOM 2764 N N . LYS B 1 182 ? -42.856 39.013 40.823 1.00 39.04 163 LYS B N 1
ATOM 2765 C CA . LYS B 1 182 ? -44.301 38.707 40.707 1.00 42.24 163 LYS B CA 1
ATOM 2766 C C . LYS B 1 182 ? -44.663 37.623 41.719 1.00 43.81 163 LYS B C 1
ATOM 2767 O O . LYS B 1 182 ? -45.558 37.786 42.509 1.00 43.41 163 LYS B O 1
ATOM 2771 N N . LYS B 1 183 ? -43.891 36.548 41.758 1.00 48.78 164 LYS B N 1
ATOM 2772 C CA . LYS B 1 183 ? -44.190 35.429 42.668 1.00 51.23 164 LYS B CA 1
ATOM 2773 C C . LYS B 1 183 ? -43.814 35.708 44.155 1.00 50.75 164 LYS B C 1
ATOM 2774 O O . LYS B 1 183 ? -43.782 34.797 44.964 1.00 53.37 164 LYS B O 1
ATOM 2778 N N . ILE B 1 184 ? -43.525 36.949 44.519 1.00 49.88 165 ILE B N 1
ATOM 2779 C CA . ILE B 1 184 ? -43.558 37.330 45.942 1.00 49.87 165 ILE B CA 1
ATOM 2780 C C . ILE B 1 184 ? -44.411 38.592 46.155 1.00 50.40 165 ILE B C 1
ATOM 2781 O O . ILE B 1 184 ? -44.235 39.321 47.146 1.00 50.58 165 ILE B O 1
ATOM 2786 N N . GLY B 1 185 ? -45.311 38.865 45.210 1.00 50.34 166 GLY B N 1
ATOM 2787 C CA . GLY B 1 185 ? -46.257 39.962 45.347 1.00 51.09 166 GLY B CA 1
ATOM 2788 C C . GLY B 1 185 ? -45.858 41.346 44.853 1.00 51.65 166 GLY B C 1
ATOM 2789 O O . GLY B 1 185 ? -46.718 42.236 44.794 1.00 52.48 166 GLY B O 1
ATOM 2790 N N . VAL B 1 186 ? -44.591 41.548 44.488 1.00 50.98 167 VAL B N 1
ATOM 2791 C CA . VAL B 1 186 ? -44.155 42.832 43.901 1.00 50.23 167 VAL B CA 1
ATOM 2792 C C . VAL B 1 186 ? -44.347 42.891 42.371 1.00 49.95 167 VAL B C 1
ATOM 2793 O O . VAL B 1 186 ? -43.639 42.225 41.641 1.00 52.42 167 VAL B O 1
ATOM 2797 N N . GLU B 1 187 ? -45.312 43.673 41.897 1.00 50.39 168 GLU B N 1
ATOM 2798 C CA . GLU B 1 187 ? -45.583 43.824 40.459 1.00 51.12 168 GLU B CA 1
ATOM 2799 C C . GLU B 1 187 ? -44.837 45.064 39.939 1.00 51.95 168 GLU B C 1
ATOM 2800 O O . GLU B 1 187 ? -44.596 46.004 40.692 1.00 52.25 168 GLU B O 1
ATOM 2802 N N . PHE B 1 188 ? -44.439 45.046 38.667 1.00 52.44 169 PHE B N 1
ATOM 2803 C CA . PHE B 1 188 ? -43.770 46.193 38.034 1.00 52.29 169 PHE B CA 1
ATOM 2804 C C . PHE B 1 188 ? -44.664 46.756 36.961 1.00 56.47 169 PHE B C 1
ATOM 2805 O O . PHE B 1 188 ? -45.209 45.979 36.184 1.00 57.57 169 PHE B O 1
ATOM 2813 N N . LEU B 1 189 ? -44.771 48.088 36.872 1.00 61.32 170 LEU B N 1
ATOM 2814 C CA . LEU B 1 189 ? -45.612 48.742 35.850 1.00 64.94 170 LEU B CA 1
ATOM 2815 C C . LEU B 1 189 ? -45.178 48.300 34.450 1.00 67.87 170 LEU B C 1
ATOM 2816 O O . LEU B 1 189 ? -44.464 49.021 33.748 1.00 70.01 170 LEU B O 1
ATOM 2818 N N . THR B 1 190 ? -45.626 47.095 34.082 1.00 70.37 171 THR B N 1
ATOM 2819 C CA . THR B 1 190 ? -45.326 46.437 32.816 1.00 71.04 171 THR B CA 1
ATOM 2820 C C . THR B 1 190 ? -46.412 46.785 31.791 1.00 73.60 171 THR B C 1
ATOM 2821 O O . THR B 1 190 ? -47.202 45.919 31.395 1.00 73.29 171 THR B O 1
ATOM 2823 N N . ASP B 1 191 ? -46.439 48.063 31.384 1.00 75.49 172 ASP B N 1
ATOM 2824 C CA . ASP B 1 191 ? -47.388 48.584 30.385 1.00 76.08 172 ASP B CA 1
ATOM 2825 C C . ASP B 1 191 ? -47.101 48.096 28.944 1.00 77.26 172 ASP B C 1
ATOM 2826 O O . ASP B 1 191 ? -48.004 47.561 28.286 1.00 77.96 172 ASP B O 1
ATOM 2828 N N . SER B 1 192 ? -45.856 48.267 28.473 1.00 77.46 173 SER B N 1
ATOM 2829 C CA . SER B 1 192 ? -45.478 47.990 27.062 1.00 77.30 173 SER B CA 1
ATOM 2830 C C . SER B 1 192 ? -45.907 46.611 26.581 1.00 77.50 173 SER B C 1
ATOM 2831 O O . SER B 1 192 ? -45.733 46.274 25.410 1.00 77.42 173 SER B O 1
ATOM 2833 N N . PHE B 1 195 ? -45.930 43.453 28.060 1.00 57.66 176 PHE B N 1
ATOM 2834 C CA . PHE B 1 195 ? -44.469 43.411 27.923 1.00 57.03 176 PHE B CA 1
ATOM 2835 C C . PHE B 1 195 ? -43.728 44.169 29.053 1.00 52.96 176 PHE B C 1
ATOM 2836 O O . PHE B 1 195 ? -44.299 45.048 29.696 1.00 55.15 176 PHE B O 1
ATOM 2844 N N . ILE B 1 196 ? -42.464 43.836 29.291 1.00 47.15 177 ILE B N 1
ATOM 2845 C CA . ILE B 1 196 ? -41.657 44.582 30.255 1.00 42.82 177 ILE B CA 1
ATOM 2846 C C . ILE B 1 196 ? -40.156 44.600 29.911 1.00 38.37 177 ILE B C 1
ATOM 2847 O O . ILE B 1 196 ? -39.536 43.560 29.710 1.00 38.31 177 ILE B O 1
ATOM 2852 N N . PHE B 1 197 ? -39.596 45.797 29.812 1.00 34.29 178 PHE B N 1
ATOM 2853 C CA . PHE B 1 197 ? -38.197 45.994 29.535 1.00 30.86 178 PHE B CA 1
ATOM 2854 C C . PHE B 1 197 ? -37.481 46.502 30.776 1.00 28.75 178 PHE B C 1
ATOM 2855 O O . PHE B 1 197 ? -38.109 46.881 31.741 1.00 27.61 178 PHE B O 1
ATOM 2863 N N . PRO B 1 198 ? -36.141 46.523 30.762 1.00 28.65 179 PRO B N 1
ATOM 2864 C CA . PRO B 1 198 ? -35.408 47.051 31.894 1.00 28.57 179 PRO B CA 1
ATOM 2865 C C . PRO B 1 198 ? -35.814 48.457 32.330 1.00 29.91 179 PRO B C 1
ATOM 2866 O O . PRO B 1 198 ? -35.865 48.750 33.511 1.00 31.51 179 PRO B O 1
ATOM 2870 N N . GLU B 1 199 ? -36.108 49.312 31.376 1.00 32.92 180 GLU B N 1
ATOM 2871 C CA . GLU B 1 199 ? -36.568 50.659 31.656 1.00 32.78 180 GLU B CA 1
ATOM 2872 C C . GLU B 1 199 ? -37.686 50.679 32.686 1.00 32.88 180 GLU B C 1
ATOM 2873 O O . GLU B 1 199 ? -37.640 51.503 33.598 1.00 33.44 180 GLU B O 1
ATOM 2879 N N . HIS B 1 200 ? -38.675 49.784 32.569 1.00 31.95 181 HIS B N 1
ATOM 2880 C CA . HIS B 1 200 ? -39.782 49.806 33.508 1.00 31.31 181 HIS B CA 1
ATOM 2881 C C . HIS B 1 200 ? -39.311 49.413 34.880 1.00 33.11 181 HIS B C 1
ATOM 2882 O O . HIS B 1 200 ? -39.885 49.838 35.851 1.00 36.13 181 HIS B O 1
ATOM 2889 N N . ILE B 1 201 ? -38.270 48.604 34.987 1.00 33.90 182 ILE B N 1
ATOM 2890 C CA . ILE B 1 201 ? -37.738 48.279 36.301 1.00 32.62 182 ILE B CA 1
ATOM 2891 C C . ILE B 1 201 ? -36.979 49.500 36.836 1.00 32.71 182 ILE B C 1
ATOM 2892 O O . ILE B 1 201 ? -37.237 49.975 37.954 1.00 31.95 182 ILE B O 1
ATOM 2897 N N . ALA B 1 202 ? -36.093 50.059 36.020 1.00 31.85 183 ALA B N 1
ATOM 2898 C CA . ALA B 1 202 ? -35.366 51.253 36.436 1.00 32.01 183 ALA B CA 1
ATOM 2899 C C . ALA B 1 202 ? -36.306 52.382 36.847 1.00 32.91 183 ALA B C 1
ATOM 2900 O O . ALA B 1 202 ? -36.104 53.008 37.861 1.00 33.51 183 ALA B O 1
ATOM 2902 N N . ALA B 1 203 ? -37.355 52.620 36.059 1.00 33.74 184 ALA B N 1
ATOM 2903 C CA . ALA B 1 203 ? -38.233 53.779 36.247 1.00 32.89 184 ALA B CA 1
ATOM 2904 C C . ALA B 1 203 ? -39.217 53.654 37.407 1.00 33.80 184 ALA B C 1
ATOM 2905 O O . ALA B 1 203 ? -39.873 54.622 37.774 1.00 35.95 184 ALA B O 1
ATOM 2907 N N . ASP B 1 204 ? -39.357 52.450 37.941 1.00 33.05 185 ASP B N 1
ATOM 2908 C CA . ASP B 1 204 ? -40.367 52.161 38.928 1.00 33.34 185 ASP B CA 1
ATOM 2909 C C . ASP B 1 204 ? -40.092 52.959 40.187 1.00 33.30 185 ASP B C 1
ATOM 2910 O O . ASP B 1 204 ? -38.973 52.960 40.697 1.00 31.67 185 ASP B O 1
ATOM 2915 N N . HIS B 1 205 ? -41.131 53.598 40.709 1.00 34.66 186 HIS B N 1
ATOM 2916 C CA . HIS B 1 205 ? -40.980 54.426 41.899 1.00 36.60 186 HIS B CA 1
ATOM 2917 C C . HIS B 1 205 ? -40.467 53.741 43.122 1.00 38.54 186 HIS B C 1
ATOM 2918 O O . HIS B 1 205 ? -39.874 54.384 43.983 1.00 39.29 186 HIS B O 1
ATOM 2925 N N . HIS B 1 206 ? -40.663 52.432 43.198 1.00 40.18 187 HIS B N 1
ATOM 2926 C CA . HIS B 1 206 ? -40.164 51.690 44.333 1.00 40.74 187 HIS B CA 1
ATOM 2927 C C . HIS B 1 206 ? -38.727 51.211 44.157 1.00 39.50 187 HIS B C 1
ATOM 2928 O O . HIS B 1 206 ? -38.178 50.610 45.073 1.00 41.04 187 HIS B O 1
ATOM 2935 N N . VAL B 1 207 ? -38.106 51.480 43.011 1.00 37.80 188 VAL B N 1
ATOM 2936 C CA . VAL B 1 207 ? -36.727 51.041 42.794 1.00 36.34 188 VAL B CA 1
ATOM 2937 C C . VAL B 1 207 ? -35.800 52.220 43.032 1.00 36.58 188 VAL B C 1
ATOM 2938 O O . VAL B 1 207 ? -35.863 53.209 42.326 1.00 35.82 188 VAL B O 1
ATOM 2942 N N . LEU B 1 208 ? -34.945 52.101 44.034 1.00 37.16 189 LEU B N 1
ATOM 2943 C CA . LEU B 1 208 ? -34.067 53.183 44.439 1.00 37.26 189 LEU B CA 1
ATOM 2944 C C . LEU B 1 208 ? -32.647 52.896 43.979 1.00 35.93 189 LEU B C 1
ATOM 2945 O O . LEU B 1 208 ? -32.143 51.800 44.175 1.00 36.46 189 LEU B O 1
ATOM 2950 N N . PRO B 1 209 ? -31.986 53.881 43.388 1.00 34.87 190 PRO B N 1
ATOM 2951 C CA . PRO B 1 209 ? -30.604 53.665 42.972 1.00 35.32 190 PRO B CA 1
ATOM 2952 C C . PRO B 1 209 ? -29.654 53.587 44.133 1.00 36.28 190 PRO B C 1
ATOM 2953 O O . PRO B 1 209 ? -29.800 54.341 45.061 1.00 36.59 190 PRO B O 1
ATOM 2957 N N . ILE B 1 210 ? -28.662 52.710 44.049 1.00 38.03 191 ILE B N 1
ATOM 2958 C CA . ILE B 1 210 ? -27.620 52.611 45.064 1.00 37.50 191 ILE B CA 1
ATOM 2959 C C . ILE B 1 210 ? -26.305 53.146 44.536 1.00 37.79 191 ILE B C 1
ATOM 2960 O O . ILE B 1 210 ? -25.704 54.007 45.153 1.00 38.66 191 ILE B O 1
ATOM 2965 N N . ALA B 1 211 ? -25.845 52.628 43.403 1.00 37.68 192 ALA B N 1
ATOM 2966 C CA . ALA B 1 211 ? -24.553 53.055 42.844 1.00 36.86 192 ALA B CA 1
ATOM 2967 C C . ALA B 1 211 ? -24.361 52.645 41.395 1.00 37.26 192 ALA B C 1
ATOM 2968 O O . ALA B 1 211 ? -25.015 51.717 40.914 1.00 36.89 192 ALA B O 1
ATOM 2970 N N . GLN B 1 212 ? -23.487 53.379 40.713 1.00 37.84 193 GLN B N 1
ATOM 2971 C CA . GLN B 1 212 ? -22.837 52.896 39.507 1.00 39.30 193 GLN B CA 1
ATOM 2972 C C . GLN B 1 212 ? -21.509 52.232 39.926 1.00 41.26 193 GLN B C 1
ATOM 2973 O O . GLN B 1 212 ? -20.840 52.705 40.831 1.00 40.74 193 GLN B O 1
ATOM 2979 N N . ILE B 1 213 ? -21.136 51.140 39.275 1.00 43.57 194 ILE B N 1
ATOM 2980 C CA . ILE B 1 213 ? -19.889 50.453 39.575 1.00 46.05 194 ILE B CA 1
ATOM 2981 C C . ILE B 1 213 ? -18.768 51.105 38.762 1.00 49.17 194 ILE B C 1
ATOM 2982 O O . ILE B 1 213 ? -18.887 51.243 37.557 1.00 48.57 194 ILE B O 1
ATOM 2987 N N . GLU B 1 214 ? -17.685 51.520 39.416 1.00 54.04 195 GLU B N 1
ATOM 2988 C CA . GLU B 1 214 ? -16.642 52.309 38.735 1.00 57.60 195 GLU B CA 1
ATOM 2989 C C . GLU B 1 214 ? -16.020 51.556 37.563 1.00 59.13 195 GLU B C 1
ATOM 2990 O O . GLU B 1 214 ? -15.844 50.339 37.615 1.00 60.31 195 GLU B O 1
ATOM 2997 N N . LEU C 1 15 ? 4.686 1.196 15.904 1.00 71.93 -4 LEU C N 1
ATOM 2998 C CA . LEU C 1 15 ? 4.525 0.529 14.579 1.00 73.26 -4 LEU C CA 1
ATOM 2999 C C . LEU C 1 15 ? 3.908 -0.889 14.682 1.00 74.80 -4 LEU C C 1
ATOM 3000 O O . LEU C 1 15 ? 3.232 -1.327 13.735 1.00 75.65 -4 LEU C O 1
ATOM 3002 N N . TYR C 1 16 ? 4.158 -1.603 15.799 1.00 75.06 -3 TYR C N 1
ATOM 3003 C CA . TYR C 1 16 ? 3.505 -2.919 16.085 1.00 74.01 -3 TYR C CA 1
ATOM 3004 C C . TYR C 1 16 ? 2.127 -2.747 16.743 1.00 71.98 -3 TYR C C 1
ATOM 3005 O O . TYR C 1 16 ? 1.311 -3.669 16.705 1.00 72.18 -3 TYR C O 1
ATOM 3014 N N . PHE C 1 17 ? 1.869 -1.580 17.341 1.00 68.90 -2 PHE C N 1
ATOM 3015 C CA . PHE C 1 17 ? 0.538 -1.261 17.854 1.00 66.56 -2 PHE C CA 1
ATOM 3016 C C . PHE C 1 17 ? -0.482 -0.952 16.726 1.00 65.83 -2 PHE C C 1
ATOM 3017 O O . PHE C 1 17 ? -1.558 -0.471 17.048 1.00 64.05 -2 PHE C O 1
ATOM 3019 N N . GLN C 1 18 ? -0.163 -1.262 15.445 1.00 66.25 -1 GLN C N 1
ATOM 3020 C CA . GLN C 1 18 ? -0.962 -0.853 14.247 1.00 66.20 -1 GLN C CA 1
ATOM 3021 C C . GLN C 1 18 ? -1.119 -1.813 13.047 1.00 67.33 -1 GLN C C 1
ATOM 3022 O O . GLN C 1 18 ? -0.228 -2.640 12.748 1.00 67.37 -1 GLN C O 1
ATOM 3028 N N . GLY C 1 19 ? -2.226 -1.599 12.311 1.00 67.30 0 GLY C N 1
ATOM 3029 C CA . GLY C 1 19 ? -2.717 -2.518 11.246 1.00 67.32 0 GLY C CA 1
ATOM 3030 C C . GLY C 1 19 ? -2.378 -2.320 9.763 1.00 66.26 0 GLY C C 1
ATOM 3031 O O . GLY C 1 19 ? -1.782 -1.309 9.396 1.00 65.27 0 GLY C O 1
ATOM 3040 N N . GLY C 1 21 ? -3.818 -1.304 7.122 1.00 65.10 2 GLY C N 1
ATOM 3041 C CA . GLY C 1 21 ? -4.067 0.004 6.550 1.00 64.80 2 GLY C CA 1
ATOM 3042 C C . GLY C 1 21 ? -2.822 0.865 6.520 1.00 64.96 2 GLY C C 1
ATOM 3043 O O . GLY C 1 21 ? -2.591 1.568 5.538 1.00 66.19 2 GLY C O 1
ATOM 3044 N N . THR C 1 22 ? -2.005 0.780 7.573 1.00 63.87 3 THR C N 1
ATOM 3045 C CA . THR C 1 22 ? -0.820 1.625 7.716 1.00 63.19 3 THR C CA 1
ATOM 3046 C C . THR C 1 22 ? 0.256 1.375 6.649 1.00 63.01 3 THR C C 1
ATOM 3047 O O . THR C 1 22 ? 0.655 2.304 5.952 1.00 62.31 3 THR C O 1
ATOM 3051 N N . ASP C 1 23 ? 0.715 0.141 6.498 1.00 64.20 4 ASP C N 1
ATOM 3052 C CA . ASP C 1 23 ? 1.771 -0.137 5.497 1.00 62.68 4 ASP C CA 1
ATOM 3053 C C . ASP C 1 23 ? 1.341 0.258 4.101 1.00 57.63 4 ASP C C 1
ATOM 3054 O O . ASP C 1 23 ? 2.152 0.760 3.317 1.00 57.19 4 ASP C O 1
ATOM 3059 N N . LYS C 1 24 ? 0.059 0.057 3.805 1.00 52.63 5 LYS C N 1
ATOM 3060 C CA . LYS C 1 24 ? -0.487 0.384 2.501 1.00 47.85 5 LYS C CA 1
ATOM 3061 C C . LYS C 1 24 ? -0.213 1.854 2.133 1.00 45.89 5 LYS C C 1
ATOM 3062 O O . LYS C 1 24 ? -0.030 2.141 0.966 1.00 44.43 5 LYS C O 1
ATOM 3068 N N . PHE C 1 25 ? -0.141 2.769 3.106 1.00 45.33 6 PHE C N 1
ATOM 3069 C CA . PHE C 1 25 ? 0.108 4.199 2.821 1.00 46.11 6 PHE C CA 1
ATOM 3070 C C . PHE C 1 25 ? 1.498 4.732 3.186 1.00 50.69 6 PHE C C 1
ATOM 3071 O O . PHE C 1 25 ? 1.748 5.935 3.050 1.00 51.57 6 PHE C O 1
ATOM 3079 N N . ASN C 1 26 ? 2.411 3.863 3.619 1.00 55.28 7 ASN C N 1
ATOM 3080 C CA . ASN C 1 26 ? 3.719 4.319 4.146 1.00 57.97 7 ASN C CA 1
ATOM 3081 C C . ASN C 1 26 ? 4.717 4.895 3.141 1.00 57.63 7 ASN C C 1
ATOM 3082 O O . ASN C 1 26 ? 5.454 5.814 3.498 1.00 58.81 7 ASN C O 1
ATOM 3087 N N . ASN C 1 27 ? 4.761 4.365 1.919 1.00 55.88 8 ASN C N 1
ATOM 3088 C CA . ASN C 1 27 ? 5.692 4.870 0.908 1.00 55.40 8 ASN C CA 1
ATOM 3089 C C . ASN C 1 27 ? 4.949 5.350 -0.305 1.00 54.67 8 ASN C C 1
ATOM 3090 O O . ASN C 1 27 ? 5.367 5.093 -1.431 1.00 55.50 8 ASN C O 1
ATOM 3095 N N . ILE C 1 28 ? 3.844 6.045 -0.078 1.00 53.86 9 ILE C N 1
ATOM 3096 C CA . ILE C 1 28 ? 3.038 6.530 -1.177 1.00 53.52 9 ILE C CA 1
ATOM 3097 C C . ILE C 1 28 ? 3.649 7.860 -1.647 1.00 51.81 9 ILE C C 1
ATOM 3098 O O . ILE C 1 28 ? 4.281 8.563 -0.846 1.00 50.55 9 ILE C O 1
ATOM 3103 N N . LYS C 1 29 ? 3.500 8.189 -2.935 1.00 50.11 10 LYS C N 1
ATOM 3104 C CA . LYS C 1 29 ? 4.107 9.410 -3.466 1.00 51.10 10 LYS C CA 1
ATOM 3105 C C . LYS C 1 29 ? 3.545 10.649 -2.782 1.00 51.40 10 LYS C C 1
ATOM 3106 O O . LYS C 1 29 ? 2.363 10.690 -2.454 1.00 51.26 10 LYS C O 1
ATOM 3112 N N . ILE C 1 30 ? 4.409 11.631 -2.543 1.00 52.67 11 ILE C N 1
ATOM 3113 C CA . ILE C 1 30 ? 4.027 12.893 -1.907 1.00 54.84 11 ILE C CA 1
ATOM 3114 C C . ILE C 1 30 ? 3.775 13.948 -2.982 1.00 57.73 11 ILE C C 1
ATOM 3115 O O . ILE C 1 30 ? 4.719 14.374 -3.632 1.00 59.09 11 ILE C O 1
ATOM 3120 N N . ASP C 1 31 ? 2.526 14.371 -3.171 1.00 60.60 12 ASP C N 1
ATOM 3121 C CA . ASP C 1 31 ? 2.196 15.412 -4.159 1.00 64.09 12 ASP C CA 1
ATOM 3122 C C . ASP C 1 31 ? 1.885 16.747 -3.500 1.00 64.76 12 ASP C C 1
ATOM 3123 O O . ASP C 1 31 ? 1.349 16.779 -2.401 1.00 65.10 12 ASP C O 1
ATOM 3128 N N . LYS C 1 32 ? 2.210 17.844 -4.185 1.00 65.61 13 LYS C N 1
ATOM 3129 C CA . LYS C 1 32 ? 1.828 19.173 -3.719 1.00 66.21 13 LYS C CA 1
ATOM 3130 C C . LYS C 1 32 ? 0.337 19.308 -3.988 1.00 65.02 13 LYS C C 1
ATOM 3131 O O . LYS C 1 32 ? -0.182 18.738 -4.955 1.00 63.49 13 LYS C O 1
ATOM 3137 N N . TYR C 1 33 ? -0.351 20.031 -3.112 1.00 64.62 14 TYR C N 1
ATOM 3138 C CA . TYR C 1 33 ? -1.796 20.183 -3.211 1.00 64.63 14 TYR C CA 1
ATOM 3139 C C . TYR C 1 33 ? -2.219 20.692 -4.595 1.00 64.81 14 TYR C C 1
ATOM 3140 O O . TYR C 1 33 ? -3.129 20.135 -5.212 1.00 63.81 14 TYR C O 1
ATOM 3149 N N . GLU C 1 34 ? -1.524 21.717 -5.085 1.00 66.25 15 GLU C N 1
ATOM 3150 C CA . GLU C 1 34 ? -1.834 22.337 -6.385 1.00 67.72 15 GLU C CA 1
ATOM 3151 C C . GLU C 1 34 ? -1.859 21.318 -7.516 1.00 66.80 15 GLU C C 1
ATOM 3152 O O . GLU C 1 34 ? -2.721 21.374 -8.398 1.00 66.32 15 GLU C O 1
ATOM 3158 N N . ASN C 1 35 ? -0.914 20.384 -7.481 1.00 66.22 16 ASN C N 1
ATOM 3159 C CA . ASN C 1 35 ? -0.843 19.335 -8.493 1.00 65.56 16 ASN C CA 1
ATOM 3160 C C . ASN C 1 35 ? -1.945 18.277 -8.360 1.00 65.21 16 ASN C C 1
ATOM 3161 O O . ASN C 1 35 ? -2.423 17.770 -9.375 1.00 64.99 16 ASN C O 1
ATOM 3166 N N . LEU C 1 36 ? -2.358 17.961 -7.128 1.00 64.99 17 LEU C N 1
ATOM 3167 C CA . LEU C 1 36 ? -3.382 16.922 -6.893 1.00 64.26 17 LEU C CA 1
ATOM 3168 C C . LEU C 1 36 ? -4.791 17.297 -7.314 1.00 63.69 17 LEU C C 1
ATOM 3169 O O . LEU C 1 36 ? -5.581 16.426 -7.676 1.00 62.37 17 LEU C O 1
ATOM 3174 N N . ILE C 1 37 ? -5.114 18.582 -7.248 1.00 64.06 18 ILE C N 1
ATOM 3175 C CA . ILE C 1 37 ? -6.419 19.079 -7.700 1.00 65.16 18 ILE C CA 1
ATOM 3176 C C . ILE C 1 37 ? -6.875 18.407 -9.020 1.00 64.95 18 ILE C C 1
ATOM 3177 O O . ILE C 1 37 ? -8.006 17.924 -9.121 1.00 64.96 18 ILE C O 1
ATOM 3182 N N . ASN C 1 38 ? -5.978 18.345 -10.004 1.00 64.36 19 ASN C N 1
ATOM 3183 C CA . ASN C 1 38 ? -6.308 17.799 -11.329 1.00 64.22 19 ASN C CA 1
ATOM 3184 C C . ASN C 1 38 ? -6.494 16.292 -11.363 1.00 61.47 19 ASN C C 1
ATOM 3185 O O . ASN C 1 38 ? -7.142 15.775 -12.267 1.00 62.44 19 ASN C O 1
ATOM 3190 N N . VAL C 1 39 ? -5.907 15.596 -10.398 1.00 57.20 20 VAL C N 1
ATOM 3191 C CA . VAL C 1 39 ? -5.998 14.147 -10.321 1.00 54.13 20 VAL C CA 1
ATOM 3192 C C . VAL C 1 39 ? -7.243 13.687 -9.560 1.00 50.22 20 VAL C C 1
ATOM 3193 O O . VAL C 1 39 ? -7.734 12.591 -9.785 1.00 48.21 20 VAL C O 1
ATOM 3197 N N . LEU C 1 40 ? -7.750 14.518 -8.652 1.00 47.69 21 LEU C N 1
ATOM 3198 C CA . LEU C 1 40 ? -8.876 14.113 -7.790 1.00 45.14 21 LEU C CA 1
ATOM 3199 C C . LEU C 1 40 ? -10.180 13.973 -8.565 1.00 42.89 21 LEU C C 1
ATOM 3200 O O . LEU C 1 40 ? -10.435 14.713 -9.502 1.00 43.95 21 LEU C O 1
ATOM 3205 N N . LYS C 1 41 ? -10.985 13.001 -8.164 1.00 41.10 22 LYS C N 1
ATOM 3206 C CA . LYS C 1 41 ? -12.272 12.728 -8.789 1.00 40.37 22 LYS C CA 1
ATOM 3207 C C . LYS C 1 41 ? -13.296 12.608 -7.674 1.00 38.53 22 LYS C C 1
ATOM 3208 O O . LYS C 1 41 ? -12.984 12.182 -6.581 1.00 37.58 22 LYS C O 1
ATOM 3212 N N . THR C 1 42 ? -14.522 13.010 -7.961 1.00 37.93 23 THR C N 1
ATOM 3213 C CA . THR C 1 42 ? -15.608 12.908 -7.008 1.00 36.04 23 THR C CA 1
ATOM 3214 C C . THR C 1 42 ? -15.702 11.453 -6.585 1.00 36.21 23 THR C C 1
ATOM 3215 O O . THR C 1 42 ? -15.628 10.564 -7.419 1.00 37.27 23 THR C O 1
ATOM 3219 N N . GLY C 1 43 ? -15.819 11.203 -5.290 1.00 35.79 24 GLY C N 1
ATOM 3220 C CA . GLY C 1 43 ? -15.894 9.827 -4.810 1.00 35.79 24 GLY C CA 1
ATOM 3221 C C . GLY C 1 43 ? -14.606 9.389 -4.163 1.00 35.16 24 GLY C C 1
ATOM 3222 O O . GLY C 1 43 ? -14.607 8.458 -3.373 1.00 35.61 24 GLY C O 1
ATOM 3223 N N . ASP C 1 44 ? -13.511 10.071 -4.473 1.00 34.25 25 ASP C N 1
ATOM 3224 C CA . ASP C 1 44 ? -12.235 9.743 -3.882 1.00 34.59 25 ASP C CA 1
ATOM 3225 C C . ASP C 1 44 ? -12.356 9.894 -2.383 1.00 35.05 25 ASP C C 1
ATOM 3226 O O . ASP C 1 44 ? -13.148 10.719 -1.887 1.00 34.39 25 ASP C O 1
ATOM 3231 N N . ILE C 1 45 ? -11.551 9.092 -1.682 1.00 33.97 26 ILE C N 1
ATOM 3232 C CA . ILE C 1 45 ? -11.626 8.973 -0.244 1.00 31.74 26 ILE C CA 1
ATOM 3233 C C . ILE C 1 45 ? -10.480 9.759 0.346 1.00 33.07 26 ILE C C 1
ATOM 3234 O O . ILE C 1 45 ? -9.335 9.625 -0.091 1.00 36.79 26 ILE C O 1
ATOM 3239 N N . PHE C 1 46 ? -10.820 10.631 1.286 1.00 33.37 27 PHE C N 1
ATOM 3240 C CA . PHE C 1 46 ? -9.883 11.475 1.993 1.00 32.83 27 PHE C CA 1
ATOM 3241 C C . PHE C 1 46 ? -9.612 10.753 3.285 1.00 33.86 27 PHE C C 1
ATOM 3242 O O . PHE C 1 46 ? -10.511 10.130 3.875 1.00 33.31 27 PHE C O 1
ATOM 3250 N N . LEU C 1 47 ? -8.360 10.787 3.709 1.00 34.01 28 LEU C N 1
ATOM 3251 C CA . LEU C 1 47 ? -7.943 10.107 4.933 1.00 32.81 28 LEU C CA 1
ATOM 3252 C C . LEU C 1 47 ? -6.958 11.021 5.651 1.00 33.18 28 LEU C C 1
ATOM 3253 O O . LEU C 1 47 ? -6.135 11.681 5.008 1.00 35.44 28 LEU C O 1
ATOM 3258 N N . CYS C 1 48 ? -7.052 11.087 6.972 1.00 32.36 29 CYS C N 1
ATOM 3259 C CA . CYS C 1 48 ? -6.136 11.917 7.731 1.00 32.65 29 CYS C CA 1
ATOM 3260 C C . CYS C 1 48 ? -5.709 11.197 8.954 1.00 32.77 29 CYS C C 1
ATOM 3261 O O . CYS C 1 48 ? -6.456 10.385 9.507 1.00 32.62 29 CYS C O 1
ATOM 3264 N N . SER C 1 49 ? -4.501 11.544 9.385 1.00 34.11 30 SER C N 1
ATOM 3265 C CA . SER C 1 49 ? -3.920 11.074 10.626 1.00 33.31 30 SER C CA 1
ATOM 3266 C C . SER C 1 49 ? -3.689 12.317 11.472 1.00 33.50 30 SER C C 1
ATOM 3267 O O . SER C 1 49 ? -2.663 12.973 11.332 1.00 34.33 30 SER C O 1
ATOM 3270 N N . GLY C 1 50 ? -4.633 12.643 12.343 1.00 32.25 31 GLY C N 1
ATOM 3271 C CA . GLY C 1 50 ? -4.530 13.865 13.121 1.00 33.04 31 GLY C CA 1
ATOM 3272 C C . GLY C 1 50 ? -3.894 13.714 14.481 1.00 32.39 31 GLY C C 1
ATOM 3273 O O . GLY C 1 50 ? -3.849 12.626 15.027 1.00 30.68 31 GLY C O 1
ATOM 3274 N N . ASN C 1 51 ? -3.454 14.842 15.029 1.00 32.06 32 ASN C N 1
ATOM 3275 C CA . ASN C 1 51 ? -2.861 14.919 16.359 1.00 33.02 32 ASN C CA 1
ATOM 3276 C C . ASN C 1 51 ? -3.790 15.544 17.397 1.00 33.29 32 ASN C C 1
ATOM 3277 O O . ASN C 1 51 ? -3.385 15.816 18.495 1.00 34.60 32 ASN C O 1
ATOM 3282 N N . TYR C 1 52 ? -5.050 15.744 17.050 1.00 34.88 33 TYR C N 1
ATOM 3283 C CA . TYR C 1 52 ? -6.035 16.277 17.994 1.00 33.57 33 TYR C CA 1
ATOM 3284 C C . TYR C 1 52 ? -6.386 15.186 18.997 1.00 32.28 33 TYR C C 1
ATOM 3285 O O . TYR C 1 52 ? -6.210 14.010 18.718 1.00 34.65 33 TYR C O 1
ATOM 3294 N N . LEU C 1 53 ? -6.876 15.568 20.170 1.00 31.82 34 LEU C N 1
ATOM 3295 C CA . LEU C 1 53 ? -7.261 14.580 21.194 1.00 30.57 34 LEU C CA 1
ATOM 3296 C C . LEU C 1 53 ? -8.264 13.581 20.635 1.00 31.33 34 LEU C C 1
ATOM 3297 O O . LEU C 1 53 ? -8.005 12.370 20.679 1.00 33.60 34 LEU C O 1
ATOM 3302 N N . VAL C 1 54 ? -9.367 14.066 20.064 1.00 29.23 35 VAL C N 1
ATOM 3303 C CA . VAL C 1 54 ? -10.323 13.136 19.432 1.00 29.16 35 VAL C CA 1
ATOM 3304 C C . VAL C 1 54 ? -9.631 12.224 18.394 1.00 30.42 35 VAL C C 1
ATOM 3305 O O . VAL C 1 54 ? -9.943 11.039 18.309 1.00 32.06 35 VAL C O 1
ATOM 3309 N N . SER C 1 55 ? -8.689 12.764 17.636 1.00 30.95 36 SER C N 1
ATOM 3310 C CA . SER C 1 55 ? -7.975 11.964 16.641 1.00 32.20 36 SER C CA 1
ATOM 3311 C C . SER C 1 55 ? -7.209 10.820 17.330 1.00 31.75 36 SER C C 1
ATOM 3312 O O . SER C 1 55 ? -7.281 9.643 16.926 1.00 30.27 36 SER C O 1
ATOM 3315 N N . LYS C 1 56 ? -6.536 11.154 18.419 1.00 30.60 37 LYS C N 1
ATOM 3316 C CA . LYS C 1 56 ? -5.827 10.142 19.192 1.00 29.46 37 LYS C CA 1
ATOM 3317 C C . LYS C 1 56 ? -6.747 9.080 19.766 1.00 30.27 37 LYS C C 1
ATOM 3318 O O . LYS C 1 56 ? -6.357 7.916 19.841 1.00 32.91 37 LYS C O 1
ATOM 3324 N N . LEU C 1 57 ? -7.957 9.449 20.188 1.00 31.60 38 LEU C N 1
ATOM 3325 C CA . LEU C 1 57 ? -8.878 8.444 20.747 1.00 31.65 38 LEU C CA 1
ATOM 3326 C C . LEU C 1 57 ? -9.264 7.484 19.639 1.00 32.48 38 LEU C C 1
ATOM 3327 O O . LEU C 1 57 ? -9.247 6.269 19.835 1.00 32.92 38 LEU C O 1
ATOM 3332 N N . ILE C 1 58 ? -9.565 8.030 18.460 1.00 32.33 39 ILE C N 1
ATOM 3333 C CA . ILE C 1 58 ? -9.848 7.204 17.286 1.00 32.49 39 ILE C CA 1
ATOM 3334 C C . ILE C 1 58 ? -8.636 6.272 16.998 1.00 33.48 39 ILE C C 1
ATOM 3335 O O . ILE C 1 58 ? -8.792 5.055 16.803 1.00 33.20 39 ILE C O 1
ATOM 3340 N N . LYS C 1 59 ? -7.428 6.833 17.017 1.00 32.89 40 LYS C N 1
ATOM 3341 C CA . LYS C 1 59 ? -6.255 6.033 16.690 1.00 33.03 40 LYS C CA 1
ATOM 3342 C C . LYS C 1 59 ? -6.030 4.891 17.671 1.00 33.34 40 LYS C C 1
ATOM 3343 O O . LYS C 1 59 ? -5.644 3.791 17.255 1.00 34.80 40 LYS C O 1
ATOM 3349 N N . LYS C 1 60 ? -6.276 5.144 18.951 1.00 31.64 41 LYS C N 1
ATOM 3350 C CA . LYS C 1 60 ? -6.054 4.135 19.987 1.00 31.36 41 LYS C CA 1
ATOM 3351 C C . LYS C 1 60 ? -7.084 3.032 19.855 1.00 31.59 41 LYS C C 1
ATOM 3352 O O . LYS C 1 60 ? -6.750 1.885 19.625 1.00 33.46 41 LYS C O 1
ATOM 3358 N N . VAL C 1 61 ? -8.347 3.381 19.956 1.00 32.25 42 VAL C N 1
ATOM 3359 C CA . VAL C 1 61 ? -9.385 2.388 19.949 1.00 30.78 42 VAL C CA 1
ATOM 3360 C C . VAL C 1 61 ? -9.328 1.560 18.681 1.00 31.40 42 VAL C C 1
ATOM 3361 O O . VAL C 1 61 ? -9.704 0.416 18.717 1.00 32.03 42 VAL C O 1
ATOM 3365 N N . SER C 1 62 ? -8.874 2.114 17.559 1.00 31.40 43 SER C N 1
ATOM 3366 C CA . SER C 1 62 ? -8.893 1.355 16.309 1.00 31.33 43 SER C CA 1
ATOM 3367 C C . SER C 1 62 ? -7.521 0.810 15.919 1.00 32.25 43 SER C C 1
ATOM 3368 O O . SER C 1 62 ? -7.403 0.180 14.869 1.00 29.73 43 SER C O 1
ATOM 3371 N N . GLU C 1 63 ? -6.500 1.089 16.738 1.00 32.97 44 GLU C N 1
ATOM 3372 C CA . GLU C 1 63 ? -5.114 0.673 16.476 1.00 33.06 44 GLU C CA 1
ATOM 3373 C C . GLU C 1 63 ? -4.675 0.965 15.058 1.00 32.95 44 GLU C C 1
ATOM 3374 O O . GLU C 1 63 ? -4.280 0.044 14.332 1.00 32.33 44 GLU C O 1
ATOM 3380 N N . SER C 1 64 ? -4.712 2.254 14.709 1.00 32.31 45 SER C N 1
ATOM 3381 C CA . SER C 1 64 ? -4.509 2.751 13.346 1.00 31.67 45 SER C CA 1
ATOM 3382 C C . SER C 1 64 ? -3.805 4.086 13.395 1.00 31.17 45 SER C C 1
ATOM 3383 O O . SER C 1 64 ? -3.859 4.763 14.420 1.00 33.74 45 SER C O 1
ATOM 3394 N N . PHE C 1 66 ? -4.870 6.195 11.194 1.00 33.07 47 PHE C N 1
ATOM 3395 C CA . PHE C 1 66 ? -5.914 6.991 10.605 1.00 32.44 47 PHE C CA 1
ATOM 3396 C C . PHE C 1 66 ? -6.975 7.415 11.607 1.00 32.55 47 PHE C C 1
ATOM 3397 O O . PHE C 1 66 ? -7.615 6.578 12.211 1.00 30.85 47 PHE C O 1
ATOM 3405 N N . SER C 1 67 ? -7.191 8.730 11.717 1.00 32.81 48 SER C N 1
ATOM 3406 C CA . SER C 1 67 ? -8.212 9.298 12.579 1.00 31.59 48 SER C CA 1
ATOM 3407 C C . SER C 1 67 ? -9.416 9.842 11.856 1.00 32.72 48 SER C C 1
ATOM 3408 O O . SER C 1 67 ? -10.432 10.141 12.483 1.00 35.39 48 SER C O 1
ATOM 3411 N N . HIS C 1 68 ? -9.324 10.033 10.552 1.00 33.21 49 HIS C N 1
ATOM 3412 C CA . HIS C 1 68 ? -10.408 10.687 9.836 1.00 32.97 49 HIS C CA 1
ATOM 3413 C C . HIS C 1 68 ? -10.570 10.182 8.414 1.00 33.37 49 HIS C C 1
ATOM 3414 O O . HIS C 1 68 ? -9.626 9.694 7.789 1.00 33.57 49 HIS C O 1
ATOM 3421 N N . THR C 1 69 ? -11.794 10.307 7.920 1.00 33.93 50 THR C N 1
ATOM 3422 C CA . THR C 1 69 ? -12.100 9.983 6.554 1.00 33.56 50 THR C CA 1
ATOM 3423 C C . THR C 1 69 ? -13.265 10.836 6.083 1.00 33.10 50 THR C C 1
ATOM 3424 O O . THR C 1 69 ? -14.080 11.272 6.886 1.00 34.98 50 THR C O 1
ATOM 3428 N N . GLY C 1 70 ? -13.320 11.055 4.777 1.00 33.01 51 GLY C N 1
ATOM 3429 C CA . GLY C 1 70 ? -14.378 11.826 4.125 1.00 32.84 51 GLY C CA 1
ATOM 3430 C C . GLY C 1 70 ? -14.399 11.544 2.626 1.00 32.56 51 GLY C C 1
ATOM 3431 O O . GLY C 1 70 ? -13.539 10.811 2.124 1.00 31.64 51 GLY C O 1
ATOM 3432 N N . ILE C 1 71 ? -15.376 12.116 1.917 1.00 31.30 52 ILE C N 1
ATOM 3433 C CA . ILE C 1 71 ? -15.519 11.869 0.478 1.00 32.30 52 ILE C CA 1
ATOM 3434 C C . ILE C 1 71 ? -15.302 13.143 -0.295 1.00 32.84 52 ILE C C 1
ATOM 3435 O O . ILE C 1 71 ? -15.868 14.160 0.063 1.00 33.35 52 ILE C O 1
ATOM 3440 N N . ILE C 1 72 ? -14.486 13.072 -1.350 1.00 33.06 53 ILE C N 1
ATOM 3441 C CA . ILE C 1 72 ? -14.178 14.235 -2.160 1.00 33.35 53 ILE C CA 1
ATOM 3442 C C . ILE C 1 72 ? -15.290 14.441 -3.170 1.00 34.43 53 ILE C C 1
ATOM 3443 O O . ILE C 1 72 ? -15.795 13.491 -3.764 1.00 34.75 53 ILE C O 1
ATOM 3448 N N . VAL C 1 73 ? -15.671 15.701 -3.350 1.00 35.67 54 VAL C N 1
ATOM 3449 C CA . VAL C 1 73 ? -16.728 16.087 -4.300 1.00 35.39 54 VAL C CA 1
ATOM 3450 C C . VAL C 1 73 ? -16.225 17.273 -5.097 1.00 34.17 54 VAL C C 1
ATOM 3451 O O . VAL C 1 73 ? -15.838 18.272 -4.495 1.00 33.37 54 VAL C O 1
ATOM 3455 N N . LYS C 1 74 ? -16.187 17.135 -6.427 1.00 34.53 55 LYS C N 1
ATOM 3456 C CA . LYS C 1 74 ? -15.694 18.190 -7.326 1.00 37.87 55 LYS C CA 1
ATOM 3457 C C . LYS C 1 74 ? -16.860 19.026 -7.844 1.00 38.18 55 LYS C C 1
ATOM 3458 O O . LYS C 1 74 ? -17.769 18.455 -8.430 1.00 35.92 55 LYS C O 1
ATOM 3464 N N . TRP C 1 75 ? -16.874 20.339 -7.584 1.00 40.22 56 TRP C N 1
ATOM 3465 C CA . TRP C 1 75 ? -17.834 21.266 -8.243 1.00 43.26 56 TRP C CA 1
ATOM 3466 C C . TRP C 1 75 ? -17.035 22.037 -9.297 1.00 46.34 56 TRP C C 1
ATOM 3467 O O . TRP C 1 75 ? -16.274 22.970 -8.965 1.00 47.82 56 TRP C O 1
ATOM 3469 N N . GLY C 1 76 ? -17.181 21.600 -10.555 1.00 47.00 57 GLY C N 1
ATOM 3470 C CA . GLY C 1 76 ? -16.335 22.051 -11.651 1.00 47.45 57 GLY C CA 1
ATOM 3471 C C . GLY C 1 76 ? -14.871 21.742 -11.384 1.00 48.33 57 GLY C C 1
ATOM 3472 O O . GLY C 1 76 ? -14.496 20.591 -11.209 1.00 49.34 57 GLY C O 1
ATOM 3473 N N . GLU C 1 77 ? -14.050 22.784 -11.340 1.00 49.89 58 GLU C N 1
ATOM 3474 C CA . GLU C 1 77 ? -12.641 22.660 -10.976 1.00 49.80 58 GLU C CA 1
ATOM 3475 C C . GLU C 1 77 ? -12.418 22.781 -9.450 1.00 50.08 58 GLU C C 1
ATOM 3476 O O . GLU C 1 77 ? -11.318 22.456 -8.980 1.00 50.69 58 GLU C O 1
ATOM 3478 N N . HIS C 1 78 ? -13.434 23.218 -8.679 1.00 49.18 59 HIS C N 1
ATOM 3479 C CA A HIS C 1 78 ? -13.305 23.411 -7.218 0.50 48.20 59 HIS C CA 1
ATOM 3480 C CA B HIS C 1 78 ? -13.239 23.399 -7.228 0.50 48.72 59 HIS C CA 1
ATOM 3481 C C . HIS C 1 78 ? -13.471 22.096 -6.454 1.00 47.60 59 HIS C C 1
ATOM 3482 O O . HIS C 1 78 ? -14.377 21.303 -6.754 1.00 47.87 59 HIS C O 1
ATOM 3495 N N . THR C 1 79 ? -12.627 21.881 -5.457 1.00 45.72 60 THR C N 1
ATOM 3496 C CA . THR C 1 79 ? -12.597 20.626 -4.732 1.00 43.78 60 THR C CA 1
ATOM 3497 C C . THR C 1 79 ? -13.142 20.790 -3.331 1.00 42.19 60 THR C C 1
ATOM 3498 O O . THR C 1 79 ? -12.608 21.564 -2.537 1.00 40.39 60 THR C O 1
ATOM 3502 N N . LEU C 1 80 ? -14.208 20.053 -3.043 1.00 41.49 61 LEU C N 1
ATOM 3503 C CA . LEU C 1 80 ? -14.828 20.040 -1.730 1.00 40.97 61 LEU C CA 1
ATOM 3504 C C . LEU C 1 80 ? -14.672 18.693 -1.041 1.00 40.08 61 LEU C C 1
ATOM 3505 O O . LEU C 1 80 ? -14.431 17.680 -1.683 1.00 39.99 61 LEU C O 1
ATOM 3510 N N . ILE C 1 81 ? -14.842 18.701 0.276 1.00 39.85 62 ILE C N 1
ATOM 3511 C CA . ILE C 1 81 ? -14.784 17.489 1.094 1.00 39.49 62 ILE C CA 1
ATOM 3512 C C . ILE C 1 81 ? -16.101 17.380 1.886 1.00 38.11 62 ILE C C 1
ATOM 3513 O O . ILE C 1 81 ? -16.544 18.343 2.533 1.00 38.33 62 ILE C O 1
ATOM 3526 N N . GLU C 1 83 ? -18.132 15.268 4.779 1.00 35.92 64 GLU C N 1
ATOM 3527 C CA . GLU C 1 83 ? -17.640 14.525 5.934 1.00 33.40 64 GLU C CA 1
ATOM 3528 C C . GLU C 1 83 ? -18.485 14.791 7.164 1.00 34.27 64 GLU C C 1
ATOM 3529 O O . GLU C 1 83 ? -19.206 15.805 7.223 1.00 34.33 64 GLU C O 1
ATOM 3535 N N . SER C 1 84 ? -18.384 13.864 8.124 1.00 34.42 65 SER C N 1
ATOM 3536 C CA . SER C 1 84 ? -18.853 14.059 9.493 1.00 32.71 65 SER C CA 1
ATOM 3537 C C . SER C 1 84 ? -17.652 14.291 10.340 1.00 32.01 65 SER C C 1
ATOM 3538 O O . SER C 1 84 ? -16.873 13.364 10.496 1.00 32.49 65 SER C O 1
ATOM 3541 N N . VAL C 1 85 ? -17.480 15.511 10.862 1.00 31.81 66 VAL C N 1
ATOM 3542 C CA . VAL C 1 85 ? -16.382 15.820 11.794 1.00 31.52 66 VAL C CA 1
ATOM 3543 C C . VAL C 1 85 ? -16.969 15.851 13.189 1.00 33.96 66 VAL C C 1
ATOM 3544 O O . VAL C 1 85 ? -17.883 16.617 13.486 1.00 36.33 66 VAL C O 1
ATOM 3548 N N . GLU C 1 86 ? -16.427 15.013 14.056 1.00 35.63 67 GLU C N 1
ATOM 3549 C CA . GLU C 1 86 ? -17.126 14.651 15.308 1.00 36.27 67 GLU C CA 1
ATOM 3550 C C . GLU C 1 86 ? -17.306 15.767 16.353 1.00 35.21 67 GLU C C 1
ATOM 3551 O O . GLU C 1 86 ? -18.179 15.681 17.199 1.00 35.60 67 GLU C O 1
ATOM 3557 N N . ASP C 1 87 ? -16.480 16.801 16.287 1.00 35.75 68 ASP C N 1
ATOM 3558 C CA . ASP C 1 87 ? -16.643 17.977 17.149 1.00 36.60 68 ASP C CA 1
ATOM 3559 C C . ASP C 1 87 ? -17.299 19.142 16.424 1.00 36.62 68 ASP C C 1
ATOM 3560 O O . ASP C 1 87 ? -17.155 20.292 16.849 1.00 37.80 68 ASP C O 1
ATOM 3565 N N . ASP C 1 88 ? -18.036 18.847 15.352 1.00 37.13 69 ASP C N 1
ATOM 3566 C CA . ASP C 1 88 ? -18.544 19.902 14.464 1.00 36.11 69 ASP C CA 1
ATOM 3567 C C . ASP C 1 88 ? -19.875 19.525 13.810 1.00 34.70 69 ASP C C 1
ATOM 3568 O O . ASP C 1 88 ? -20.911 20.020 14.222 1.00 36.04 69 ASP C O 1
ATOM 3573 N N . GLY C 1 89 ? -19.867 18.671 12.795 1.00 32.73 70 GLY C N 1
ATOM 3574 C CA . GLY C 1 89 ? -21.120 18.314 12.125 1.00 32.56 70 GLY C CA 1
ATOM 3575 C C . GLY C 1 89 ? -20.940 17.510 10.856 1.00 31.60 70 GLY C C 1
ATOM 3576 O O . GLY C 1 89 ? -19.825 17.226 10.465 1.00 31.66 70 GLY C O 1
ATOM 3577 N N . VAL C 1 90 ? -22.046 17.135 10.224 1.00 31.13 71 VAL C N 1
ATOM 3578 C CA . VAL C 1 90 ? -21.992 16.570 8.880 1.00 30.59 71 VAL C CA 1
ATOM 3579 C C . VAL C 1 90 ? -22.016 17.759 7.907 1.00 31.32 71 VAL C C 1
ATOM 3580 O O . VAL C 1 90 ? -23.049 18.384 7.694 1.00 32.27 71 VAL C O 1
ATOM 3584 N N . ARG C 1 91 ? -20.865 18.034 7.313 1.00 30.34 72 ARG C N 1
ATOM 3585 C CA . ARG C 1 91 ? -20.666 19.227 6.507 1.00 30.13 72 ARG C CA 1
ATOM 3586 C C . ARG C 1 91 ? -20.017 18.902 5.164 1.00 31.44 72 ARG C C 1
ATOM 3587 O O . ARG C 1 91 ? -19.598 17.787 4.922 1.00 34.29 72 ARG C O 1
ATOM 3595 N N . ILE C 1 92 ? -19.989 19.899 4.296 1.00 33.25 73 ILE C N 1
ATOM 3596 C CA . ILE C 1 92 ? -19.294 19.875 3.036 1.00 32.39 73 ILE C CA 1
ATOM 3597 C C . ILE C 1 92 ? -18.563 21.201 2.989 1.00 33.26 73 ILE C C 1
ATOM 3598 O O . ILE C 1 92 ? -19.175 22.248 3.152 1.00 36.12 73 ILE C O 1
ATOM 3603 N N . VAL C 1 93 ? -17.251 21.156 2.837 1.00 35.27 74 VAL C N 1
ATOM 3604 C CA . VAL C 1 93 ? -16.429 22.367 2.793 1.00 36.33 74 VAL C CA 1
ATOM 3605 C C . VAL C 1 93 ? -15.262 22.225 1.826 1.00 35.32 74 VAL C C 1
ATOM 3606 O O . VAL C 1 93 ? -14.903 21.114 1.435 1.00 34.92 74 VAL C O 1
ATOM 3610 N N . PRO C 1 94 ? -14.648 23.351 1.448 1.00 34.59 75 PRO C N 1
ATOM 3611 C CA . PRO C 1 94 ? -13.510 23.232 0.546 1.00 34.74 75 PRO C CA 1
ATOM 3612 C C . PRO C 1 94 ? -12.336 22.458 1.149 1.00 34.23 75 PRO C C 1
ATOM 3613 O O . PRO C 1 94 ? -11.974 22.676 2.310 1.00 35.60 75 PRO C O 1
ATOM 3617 N N . LEU C 1 95 ? -11.746 21.565 0.362 1.00 34.48 76 LEU C N 1
ATOM 3618 C CA . LEU C 1 95 ? -10.527 20.867 0.781 1.00 35.41 76 LEU C CA 1
ATOM 3619 C C . LEU C 1 95 ? -9.434 21.873 1.185 1.00 35.38 76 LEU C C 1
ATOM 3620 O O . LEU C 1 95 ? -8.697 21.660 2.132 1.00 35.13 76 LEU C O 1
ATOM 3625 N N . GLU C 1 96 ? -9.390 23.001 0.494 1.00 36.11 77 GLU C N 1
ATOM 3626 C CA . GLU C 1 96 ? -8.446 24.063 0.808 1.00 38.07 77 GLU C CA 1
ATOM 3627 C C . GLU C 1 96 ? -8.377 24.372 2.342 1.00 37.74 77 GLU C C 1
ATOM 3628 O O . GLU C 1 96 ? -7.289 24.677 2.861 1.00 38.05 77 GLU C O 1
ATOM 3634 N N . HIS C 1 97 ? -9.499 24.254 3.067 1.00 35.77 78 HIS C N 1
ATOM 3635 C CA . HIS C 1 97 ? -9.490 24.463 4.534 1.00 36.97 78 HIS C CA 1
ATOM 3636 C C . HIS C 1 97 ? -8.486 23.541 5.299 1.00 35.98 78 HIS C C 1
ATOM 3637 O O . HIS C 1 97 ? -7.811 23.972 6.236 1.00 35.73 78 HIS C O 1
ATOM 3644 N N . TYR C 1 98 ? -8.415 22.276 4.910 1.00 33.62 79 TYR C N 1
ATOM 3645 C CA . TYR C 1 98 ? -7.456 21.364 5.515 1.00 33.76 79 TYR C CA 1
ATOM 3646 C C . TYR C 1 98 ? -6.014 21.845 5.273 1.00 35.29 79 TYR C C 1
ATOM 3647 O O . TYR C 1 98 ? -5.165 21.708 6.160 1.00 34.59 79 TYR C O 1
ATOM 3656 N N . ILE C 1 99 ? -5.761 22.455 4.113 1.00 36.24 80 ILE C N 1
ATOM 3657 C CA . ILE C 1 99 ? -4.427 22.933 3.776 1.00 38.08 80 ILE C CA 1
ATOM 3658 C C . ILE C 1 99 ? -4.055 24.276 4.414 1.00 39.42 80 ILE C C 1
ATOM 3659 O O . ILE C 1 99 ? -2.915 24.442 4.842 1.00 38.95 80 ILE C O 1
ATOM 3664 N N . LYS C 1 100 ? -5.008 25.215 4.483 1.00 40.66 81 LYS C N 1
ATOM 3665 C CA . LYS C 1 100 ? -4.732 26.633 4.867 1.00 40.32 81 LYS C CA 1
ATOM 3666 C C . LYS C 1 100 ? -5.501 27.193 6.097 1.00 40.27 81 LYS C C 1
ATOM 3667 O O . LYS C 1 100 ? -5.063 28.162 6.716 1.00 40.47 81 LYS C O 1
ATOM 3670 N N . ASN C 1 101 ? -6.656 26.628 6.434 1.00 39.91 82 ASN C N 1
ATOM 3671 C CA . ASN C 1 101 ? -7.466 27.176 7.532 1.00 38.36 82 ASN C CA 1
ATOM 3672 C C . ASN C 1 101 ? -8.403 26.123 8.097 1.00 37.48 82 ASN C C 1
ATOM 3673 O O . ASN C 1 101 ? -9.599 26.113 7.804 1.00 37.58 82 ASN C O 1
ATOM 3678 N N . TYR C 1 102 ? -7.832 25.218 8.890 1.00 37.63 83 TYR C N 1
ATOM 3679 C CA . TYR C 1 102 ? -8.615 24.129 9.455 1.00 37.97 83 TYR C CA 1
ATOM 3680 C C . TYR C 1 102 ? -9.401 24.642 10.652 1.00 38.39 83 TYR C C 1
ATOM 3681 O O . TYR C 1 102 ? -8.840 25.173 11.630 1.00 35.01 83 TYR C O 1
ATOM 3690 N N . GLU C 1 103 ? -10.714 24.497 10.525 1.00 39.24 84 GLU C N 1
ATOM 3691 C CA . GLU C 1 103 ? -11.676 24.901 11.528 1.00 40.89 84 GLU C CA 1
ATOM 3692 C C . GLU C 1 103 ? -11.425 26.268 12.177 1.00 40.46 84 GLU C C 1
ATOM 3693 O O . GLU C 1 103 ? -11.379 26.388 13.391 1.00 40.03 84 GLU C O 1
ATOM 3699 N N . ASN C 1 104 ? -11.300 27.290 11.326 1.00 40.91 85 ASN C N 1
ATOM 3700 C CA . ASN C 1 104 ? -11.074 28.685 11.727 1.00 41.32 85 ASN C CA 1
ATOM 3701 C C . ASN C 1 104 ? -9.767 29.002 12.490 1.00 41.66 85 ASN C C 1
ATOM 3702 O O . ASN C 1 104 ? -9.639 30.057 13.100 1.00 43.67 85 ASN C O 1
ATOM 3707 N N . SER C 1 105 ? -8.791 28.113 12.428 1.00 41.10 86 SER C N 1
ATOM 3708 C CA . SER C 1 105 ? -7.504 28.325 13.071 1.00 40.07 86 SER C CA 1
ATOM 3709 C C . SER C 1 105 ? -6.559 29.125 12.196 1.00 40.87 86 SER C C 1
ATOM 3710 O O . SER C 1 105 ? -5.476 29.492 12.654 1.00 41.27 86 SER C O 1
ATOM 3713 N N . ASN C 1 106 ? -6.935 29.347 10.932 1.00 41.89 87 ASN C N 1
ATOM 3714 C CA . ASN C 1 106 ? -6.065 29.975 9.919 1.00 43.51 87 ASN C CA 1
ATOM 3715 C C . ASN C 1 106 ? -4.761 29.233 9.691 1.00 43.45 87 ASN C C 1
ATOM 3716 O O . ASN C 1 106 ? -3.806 29.821 9.204 1.00 43.93 87 ASN C O 1
ATOM 3721 N N . ASN C 1 107 ? -4.726 27.946 10.027 1.00 44.16 88 ASN C N 1
ATOM 3722 C CA . ASN C 1 107 ? -3.538 27.124 9.832 1.00 43.85 88 ASN C CA 1
ATOM 3723 C C . ASN C 1 107 ? -3.934 25.793 9.266 1.00 42.51 88 ASN C C 1
ATOM 3724 O O . ASN C 1 107 ? -5.106 25.440 9.279 1.00 43.93 88 ASN C O 1
ATOM 3729 N N . ARG C 1 108 ? -2.945 25.067 8.764 1.00 41.04 89 ARG C N 1
ATOM 3730 C CA . ARG C 1 108 ? -3.134 23.755 8.173 1.00 39.50 89 ARG C CA 1
ATOM 3731 C C . ARG C 1 108 ? -3.645 22.798 9.226 1.00 37.46 89 ARG C C 1
ATOM 3732 O O . ARG C 1 108 ? -3.414 23.012 10.400 1.00 37.58 89 ARG C O 1
ATOM 3740 N N . TYR C 1 109 ? -4.371 21.772 8.800 1.00 36.11 90 TYR C N 1
ATOM 3741 C CA . TYR C 1 109 ? -4.734 20.641 9.666 1.00 35.49 90 TYR C CA 1
ATOM 3742 C C . TYR C 1 109 ? -3.492 20.075 10.339 1.00 35.01 90 TYR C C 1
ATOM 3743 O O . TYR C 1 109 ? -2.510 19.787 9.665 1.00 33.73 90 TYR C O 1
ATOM 3752 N N . ASN C 1 110 ? -3.556 19.908 11.658 1.00 35.01 91 ASN C N 1
ATOM 3753 C CA . ASN C 1 110 ? -2.465 19.314 12.434 1.00 34.79 91 ASN C CA 1
ATOM 3754 C C . ASN C 1 110 ? -2.466 17.801 12.281 1.00 34.60 91 ASN C C 1
ATOM 3755 O O . ASN C 1 110 ? -3.035 17.090 13.103 1.00 36.89 91 ASN C O 1
ATOM 3760 N N . GLY C 1 111 ? -1.814 17.320 11.229 1.00 32.67 92 GLY C N 1
ATOM 3761 C CA . GLY C 1 111 ? -1.710 15.885 10.953 1.00 31.80 92 GLY C CA 1
ATOM 3762 C C . GLY C 1 111 ? -1.282 15.669 9.520 1.00 32.86 92 GLY C C 1
ATOM 3763 O O . GLY C 1 111 ? -0.849 16.601 8.862 1.00 34.68 92 GLY C O 1
ATOM 3764 N N . SER C 1 112 ? -1.396 14.456 9.010 1.00 33.62 93 SER C N 1
ATOM 3765 C CA . SER C 1 112 ? -1.055 14.225 7.614 1.00 34.38 93 SER C CA 1
ATOM 3766 C C . SER C 1 112 ? -2.294 13.857 6.826 1.00 33.53 93 SER C C 1
ATOM 3767 O O . SER C 1 112 ? -3.267 13.383 7.392 1.00 34.91 93 SER C O 1
ATOM 3770 N N . LEU C 1 113 ? -2.252 14.068 5.516 1.00 32.54 94 LEU C N 1
ATOM 3771 C CA . LEU C 1 113 ? -3.447 13.941 4.695 1.00 32.14 94 LEU C CA 1
ATOM 3772 C C . LEU C 1 113 ? -3.156 13.042 3.523 1.00 31.55 94 LEU C C 1
ATOM 3773 O O . LEU C 1 113 ? -2.065 13.080 2.982 1.00 31.75 94 LEU C O 1
ATOM 3778 N N . PHE C 1 114 ? -4.147 12.252 3.122 1.00 31.20 95 PHE C N 1
ATOM 3779 C CA . PHE C 1 114 ? -3.963 11.261 2.073 1.00 30.95 95 PHE C CA 1
ATOM 3780 C C . PHE C 1 114 ? -5.187 11.215 1.199 1.00 31.80 95 PHE C C 1
ATOM 3781 O O . PHE C 1 114 ? -6.266 11.580 1.641 1.00 31.19 95 PHE C O 1
ATOM 3789 N N . ILE C 1 115 ? -5.004 10.746 -0.030 1.00 32.68 96 ILE C N 1
ATOM 3790 C CA . ILE C 1 115 ? -6.109 10.495 -0.921 1.00 35.17 96 ILE C CA 1
ATOM 3791 C C . ILE C 1 115 ? -6.065 9.055 -1.387 1.00 34.43 96 ILE C C 1
ATOM 3792 O O . ILE C 1 115 ? -5.001 8.540 -1.725 1.00 34.53 96 ILE C O 1
ATOM 3797 N N . ALA C 1 116 ? -7.233 8.425 -1.426 1.00 34.25 97 ALA C N 1
ATOM 3798 C CA . ALA C 1 116 ? -7.388 7.115 -2.029 1.00 33.68 97 ALA C CA 1
ATOM 3799 C C . ALA C 1 116 ? -8.588 7.118 -2.967 1.00 34.19 97 ALA C C 1
ATOM 3800 O O . ALA C 1 116 ? -9.355 8.089 -3.020 1.00 35.45 97 ALA C O 1
ATOM 3802 N N . ARG C 1 117 ? -8.735 6.025 -3.706 1.00 34.02 98 ARG C N 1
ATOM 3803 C CA . ARG C 1 117 ? -9.794 5.860 -4.682 1.00 34.10 98 ARG C CA 1
ATOM 3804 C C . ARG C 1 117 ? -10.291 4.443 -4.641 1.00 34.70 98 ARG C C 1
ATOM 3805 O O . ARG C 1 117 ? -9.490 3.517 -4.690 1.00 38.86 98 ARG C O 1
ATOM 3813 N N . HIS C 1 118 ? -11.597 4.261 -4.590 1.00 34.96 99 HIS C N 1
ATOM 3814 C CA . HIS C 1 118 ? -12.175 2.940 -4.626 1.00 37.28 99 HIS C CA 1
ATOM 3815 C C . HIS C 1 118 ? -12.023 2.357 -6.043 1.00 40.93 99 HIS C C 1
ATOM 3816 O O . HIS C 1 118 ? -12.125 3.080 -7.039 1.00 41.47 99 HIS C O 1
ATOM 3823 N N . GLU C 1 119 ? -11.777 1.050 -6.107 1.00 43.92 100 GLU C N 1
ATOM 3824 C CA . GLU C 1 119 ? -11.552 0.327 -7.363 1.00 46.99 100 GLU C CA 1
ATOM 3825 C C . GLU C 1 119 ? -12.766 0.447 -8.305 1.00 47.27 100 GLU C C 1
ATOM 3826 O O . GLU C 1 119 ? -12.615 0.731 -9.486 1.00 45.92 100 GLU C O 1
ATOM 3832 N N . LEU C 1 120 ? -13.965 0.265 -7.766 1.00 47.88 101 LEU C N 1
ATOM 3833 C CA . LEU C 1 120 ? -15.186 0.304 -8.570 1.00 48.69 101 LEU C CA 1
ATOM 3834 C C . LEU C 1 120 ? -15.440 1.644 -9.255 1.00 48.25 101 LEU C C 1
ATOM 3835 O O . LEU C 1 120 ? -16.007 1.677 -10.340 1.00 49.64 101 LEU C O 1
ATOM 3840 N N . LEU C 1 121 ? -15.036 2.742 -8.630 1.00 47.15 102 LEU C N 1
ATOM 3841 C CA . LEU C 1 121 ? -15.267 4.063 -9.204 1.00 46.86 102 LEU C CA 1
ATOM 3842 C C . LEU C 1 121 ? -14.103 4.569 -10.055 1.00 48.72 102 LEU C C 1
ATOM 3843 O O . LEU C 1 121 ? -14.138 5.714 -10.488 1.00 49.36 102 LEU C O 1
ATOM 3848 N N . GLN C 1 122 ? -13.087 3.758 -10.328 1.00 51.70 103 GLN C N 1
ATOM 3849 C CA . GLN C 1 122 ? -11.943 4.299 -11.077 1.00 54.60 103 GLN C CA 1
ATOM 3850 C C . GLN C 1 122 ? -12.250 4.519 -12.548 1.00 55.90 103 GLN C C 1
ATOM 3851 O O . GLN C 1 122 ? -11.699 5.440 -13.149 1.00 55.04 103 GLN C O 1
ATOM 3857 N N . ASN C 1 123 ? -13.155 3.711 -13.105 1.00 58.78 104 ASN C N 1
ATOM 3858 C CA . ASN C 1 123 ? -13.554 3.827 -14.524 1.00 61.78 104 ASN C CA 1
ATOM 3859 C C . ASN C 1 123 ? -14.981 4.297 -14.682 1.00 63.59 104 ASN C C 1
ATOM 3860 O O . ASN C 1 123 ? -15.723 3.759 -15.506 1.00 63.31 104 ASN C O 1
ATOM 3865 N N . VAL C 1 124 ? -15.340 5.304 -13.879 1.00 65.30 105 VAL C N 1
ATOM 3866 C CA . VAL C 1 124 ? -16.670 5.881 -13.833 1.00 66.50 105 VAL C CA 1
ATOM 3867 C C . VAL C 1 124 ? -16.494 7.401 -13.834 1.00 69.34 105 VAL C C 1
ATOM 3868 O O . VAL C 1 124 ? -15.759 7.937 -13.010 1.00 68.43 105 VAL C O 1
ATOM 3872 N N . ASN C 1 125 ? -17.148 8.080 -14.779 1.00 73.04 106 ASN C N 1
ATOM 3873 C CA . ASN C 1 125 ? -17.010 9.536 -14.946 1.00 75.98 106 ASN C CA 1
ATOM 3874 C C . ASN C 1 125 ? -17.827 10.326 -13.937 1.00 76.69 106 ASN C C 1
ATOM 3875 O O . ASN C 1 125 ? -18.857 9.854 -13.444 1.00 75.30 106 ASN C O 1
ATOM 3880 N N . ASP C 1 126 ? -17.375 11.551 -13.679 1.00 78.25 107 ASP C N 1
ATOM 3881 C CA . ASP C 1 126 ? -17.910 12.379 -12.588 1.00 79.38 107 ASP C CA 1
ATOM 3882 C C . ASP C 1 126 ? -19.413 12.686 -12.626 1.00 79.37 107 ASP C C 1
ATOM 3883 O O . ASP C 1 126 ? -19.947 13.072 -11.605 1.00 80.24 107 ASP C O 1
ATOM 3888 N N . ASP C 1 127 ? -20.094 12.509 -13.758 1.00 79.33 108 ASP C N 1
ATOM 3889 C CA . ASP C 1 127 ? -21.557 12.658 -13.788 1.00 79.35 108 ASP C CA 1
ATOM 3890 C C . ASP C 1 127 ? -22.261 11.335 -14.083 1.00 77.54 108 ASP C C 1
ATOM 3891 O O . ASP C 1 127 ? -23.369 11.312 -14.607 1.00 76.68 108 ASP C O 1
ATOM 3896 N N . SER C 1 128 ? -21.609 10.233 -13.737 1.00 76.67 109 SER C N 1
ATOM 3897 C CA . SER C 1 128 ? -22.235 8.919 -13.783 1.00 74.96 109 SER C CA 1
ATOM 3898 C C . SER C 1 128 ? -23.484 8.918 -12.912 1.00 73.73 109 SER C C 1
ATOM 3899 O O . SER C 1 128 ? -23.681 9.816 -12.090 1.00 72.72 109 SER C O 1
ATOM 3902 N N . GLU C 1 129 ? -24.312 7.895 -13.067 1.00 72.17 110 GLU C N 1
ATOM 3903 C CA . GLU C 1 129 ? -25.447 7.737 -12.182 1.00 71.23 110 GLU C CA 1
ATOM 3904 C C . GLU C 1 129 ? -25.001 7.338 -10.760 1.00 70.63 110 GLU C C 1
ATOM 3905 O O . GLU C 1 129 ? -25.610 7.782 -9.781 1.00 71.15 110 GLU C O 1
ATOM 3919 N N . ILE C 1 131 ? -22.039 8.059 -9.075 1.00 57.22 112 ILE C N 1
ATOM 3920 C CA . ILE C 1 131 ? -21.503 9.236 -8.422 1.00 55.04 112 ILE C CA 1
ATOM 3921 C C . ILE C 1 131 ? -22.668 10.164 -7.979 1.00 53.90 112 ILE C C 1
ATOM 3922 O O . ILE C 1 131 ? -22.659 10.679 -6.866 1.00 52.77 112 ILE C O 1
ATOM 3927 N N . ARG C 1 132 ? -23.685 10.307 -8.828 1.00 52.96 113 ARG C N 1
ATOM 3928 C CA . ARG C 1 132 ? -24.883 11.093 -8.496 1.00 52.37 113 ARG C CA 1
ATOM 3929 C C . ARG C 1 132 ? -25.558 10.579 -7.216 1.00 51.73 113 ARG C C 1
ATOM 3930 O O . ARG C 1 132 ? -25.902 11.377 -6.349 1.00 53.33 113 ARG C O 1
ATOM 3932 N N . ASN C 1 133 ? -25.718 9.267 -7.078 1.00 50.22 114 ASN C N 1
ATOM 3933 C CA . ASN C 1 133 ? -26.401 8.706 -5.910 1.00 49.69 114 ASN C CA 1
ATOM 3934 C C . ASN C 1 133 ? -25.540 8.771 -4.667 1.00 48.85 114 ASN C C 1
ATOM 3935 O O . ASN C 1 133 ? -26.045 8.987 -3.565 1.00 50.49 114 ASN C O 1
ATOM 3940 N N . LEU C 1 134 ? -24.240 8.602 -4.830 1.00 47.28 115 LEU C N 1
ATOM 3941 C CA . LEU C 1 134 ? -23.322 8.728 -3.695 1.00 47.25 115 LEU C CA 1
ATOM 3942 C C . LEU C 1 134 ? -23.472 10.117 -3.060 1.00 47.23 115 LEU C C 1
ATOM 3943 O O . LEU C 1 134 ? -23.649 10.258 -1.858 1.00 46.75 115 LEU C O 1
ATOM 3948 N N . ILE C 1 135 ? -23.405 11.124 -3.916 1.00 47.94 116 ILE C N 1
ATOM 3949 C CA . ILE C 1 135 ? -23.554 12.520 -3.551 1.00 48.81 116 ILE C CA 1
ATOM 3950 C C . ILE C 1 135 ? -24.952 12.831 -2.985 1.00 48.35 116 ILE C C 1
ATOM 3951 O O . ILE C 1 135 ? -25.075 13.531 -1.971 1.00 48.87 116 ILE C O 1
ATOM 3956 N N . LYS C 1 136 ? -25.996 12.303 -3.619 1.00 46.29 117 LYS C N 1
ATOM 3957 C CA . LYS C 1 136 ? -27.359 12.448 -3.101 1.00 45.04 117 LYS C CA 1
ATOM 3958 C C . LYS C 1 136 ? -27.427 12.053 -1.604 1.00 43.00 117 LYS C C 1
ATOM 3959 O O . LYS C 1 136 ? -27.889 12.818 -0.748 1.00 42.08 117 LYS C O 1
ATOM 3965 N N . VAL C 1 137 ? -26.931 10.868 -1.282 1.00 40.22 118 VAL C N 1
ATOM 3966 C CA . VAL C 1 137 ? -27.013 10.380 0.093 1.00 38.40 118 VAL C CA 1
ATOM 3967 C C . VAL C 1 137 ? -26.252 11.290 1.055 1.00 36.60 118 VAL C C 1
ATOM 3968 O O . VAL C 1 137 ? -26.752 11.629 2.128 1.00 35.62 118 VAL C O 1
ATOM 3972 N N . GLY C 1 138 ? -25.060 11.713 0.657 1.00 34.06 119 GLY C N 1
ATOM 3973 C CA . GLY C 1 138 ? -24.284 12.622 1.484 1.00 34.61 119 GLY C CA 1
ATOM 3974 C C . GLY C 1 138 ? -25.017 13.933 1.749 1.00 34.76 119 GLY C C 1
ATOM 3975 O O . GLY C 1 138 ? -25.062 14.450 2.875 1.00 34.09 119 GLY C O 1
ATOM 3976 N N . PHE C 1 139 ? -25.594 14.478 0.690 1.00 36.24 120 PHE C N 1
ATOM 3977 C CA . PHE C 1 139 ? -26.342 15.719 0.795 1.00 35.14 120 PHE C CA 1
ATOM 3978 C C . PHE C 1 139 ? -27.522 15.538 1.732 1.00 33.41 120 PHE C C 1
ATOM 3979 O O . PHE C 1 139 ? -27.785 16.389 2.568 1.00 33.27 120 PHE C O 1
ATOM 3987 N N . SER C 1 140 ? -28.202 14.399 1.627 1.00 32.52 121 SER C N 1
ATOM 3988 C CA . SER C 1 140 ? -29.366 14.137 2.467 1.00 31.60 121 SER C CA 1
ATOM 3989 C C . SER C 1 140 ? -29.004 14.107 3.932 1.00 32.78 121 SER C C 1
ATOM 3990 O O . SER C 1 140 ? -29.848 14.421 4.757 1.00 36.14 121 SER C O 1
ATOM 3993 N N . LEU C 1 141 ? -27.759 13.777 4.264 1.00 32.88 122 LEU C N 1
ATOM 3994 C CA . LEU C 1 141 ? -27.322 13.726 5.660 1.00 32.51 122 LEU C CA 1
ATOM 3995 C C . LEU C 1 141 ? -26.668 15.008 6.179 1.00 32.01 122 LEU C C 1
ATOM 3996 O O . LEU C 1 141 ? -26.389 15.111 7.358 1.00 33.06 122 LEU C O 1
ATOM 4001 N N . LEU C 1 142 ? -26.402 15.984 5.334 1.00 33.68 123 LEU C N 1
ATOM 4002 C CA . LEU C 1 142 ? -25.782 17.217 5.829 1.00 35.63 123 LEU C CA 1
ATOM 4003 C C . LEU C 1 142 ? -26.688 17.811 6.912 1.00 37.34 123 LEU C C 1
ATOM 4004 O O . LEU C 1 142 ? -27.905 17.786 6.773 1.00 39.39 123 LEU C O 1
ATOM 4009 N N . ASN C 1 143 ? -26.111 18.290 8.006 1.00 37.45 124 ASN C N 1
ATOM 4010 C CA . ASN C 1 143 ? -26.898 18.849 9.097 1.00 36.96 124 ASN C CA 1
ATOM 4011 C C . ASN C 1 143 ? -26.343 20.216 9.402 1.00 38.23 124 ASN C C 1
ATOM 4012 O O . ASN C 1 143 ? -25.414 20.666 8.741 1.00 41.14 124 ASN C O 1
ATOM 4017 N N . SER C 1 144 ? -26.867 20.876 10.404 1.00 38.10 125 SER C N 1
ATOM 4018 C CA . SER C 1 144 ? -26.465 22.250 10.635 1.00 41.82 125 SER C CA 1
ATOM 4019 C C . SER C 1 144 ? -25.546 22.350 11.8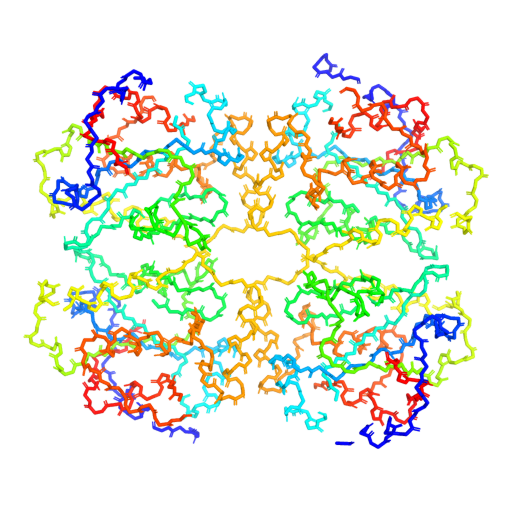69 1.00 42.06 125 SER C C 1
ATOM 4020 O O . SER C 1 144 ? -25.624 23.303 12.657 1.00 41.71 125 SER C O 1
ATOM 4023 N N . GLY C 1 145 ? -24.662 21.352 11.997 1.00 41.17 126 GLY C N 1
ATOM 4024 C CA . GLY C 1 145 ? -23.805 21.186 13.163 1.00 38.57 126 GLY C CA 1
ATOM 4025 C C . GLY C 1 145 ? -24.424 20.199 14.133 1.00 36.96 126 GLY C C 1
ATOM 4026 O O . GLY C 1 145 ? -25.653 20.019 14.160 1.00 37.41 126 GLY C O 1
ATOM 4027 N N . TYR C 1 146 ? -23.576 19.532 14.903 1.00 35.06 127 TYR C N 1
ATOM 4028 C CA . TYR C 1 146 ? -24.039 18.657 15.963 1.00 34.44 127 TYR C CA 1
ATOM 4029 C C . TYR C 1 146 ? -24.220 19.508 17.236 1.00 33.01 127 TYR C C 1
ATOM 4030 O O . TYR C 1 146 ? -23.415 20.391 17.514 1.00 31.21 127 TYR C O 1
ATOM 4039 N N . ASP C 1 147 ? -25.236 19.201 18.040 1.00 32.86 128 ASP C N 1
ATOM 4040 C CA . ASP C 1 147 ? -25.374 19.885 19.320 1.00 34.97 128 ASP C CA 1
ATOM 4041 C C . ASP C 1 147 ? -24.325 19.370 20.358 1.00 35.26 128 ASP C C 1
ATOM 4042 O O . ASP C 1 147 ? -23.645 18.361 20.126 1.00 36.86 128 ASP C O 1
ATOM 4047 N N . LYS C 1 148 ? -24.178 20.084 21.473 1.00 34.06 129 LYS C N 1
ATOM 4048 C CA . LYS C 1 148 ? -23.188 19.743 22.484 1.00 33.98 129 LYS C CA 1
ATOM 4049 C C . LYS C 1 148 ? -23.387 18.282 22.972 1.00 34.95 129 LYS C C 1
ATOM 4050 O O . LYS C 1 148 ? -22.424 17.551 23.106 1.00 33.40 129 LYS C O 1
ATOM 4056 N N . ASN C 1 149 ? -24.644 17.891 23.200 1.00 35.59 130 ASN C N 1
ATOM 4057 C CA . ASN C 1 149 ? -25.043 16.570 23.632 1.00 35.40 130 ASN C CA 1
ATOM 4058 C C . ASN C 1 149 ? -24.538 15.486 22.664 1.00 35.91 130 ASN C C 1
ATOM 4059 O O . ASN C 1 149 ? -23.948 14.488 23.073 1.00 36.97 130 ASN C O 1
ATOM 4064 N N . GLU C 1 150 ? -24.753 15.719 21.381 1.00 34.19 131 GLU C N 1
ATOM 4065 C CA . GLU C 1 150 ? -24.421 14.762 20.342 1.00 33.15 131 GLU C CA 1
ATOM 4066 C C . GLU C 1 150 ? -22.922 14.578 20.186 1.00 31.39 131 GLU C C 1
ATOM 4067 O O . GLU C 1 150 ? -22.459 13.464 19.923 1.00 31.59 131 GLU C O 1
ATOM 4073 N N . ILE C 1 151 ? -22.176 15.669 20.324 1.00 29.35 132 ILE C N 1
ATOM 4074 C CA . ILE C 1 151 ? -20.724 15.625 20.211 1.00 29.67 132 ILE C CA 1
ATOM 4075 C C . ILE C 1 151 ? -20.186 14.723 21.310 1.00 30.25 132 ILE C C 1
ATOM 4076 O O . ILE C 1 151 ? -19.415 13.799 21.041 1.00 30.62 132 ILE C O 1
ATOM 4081 N N . ALA C 1 152 ? -20.635 14.996 22.534 1.00 29.43 133 ALA C N 1
ATOM 4082 C CA . ALA C 1 152 ? -20.357 14.151 23.690 1.00 30.14 133 ALA C CA 1
ATOM 4083 C C . ALA C 1 152 ? -20.714 12.679 23.414 1.00 30.36 133 ALA C C 1
ATOM 4084 O O . ALA C 1 152 ? -19.889 11.811 23.630 1.00 31.55 133 ALA C O 1
ATOM 4086 N N . GLN C 1 153 ? -21.923 12.420 22.922 1.00 30.02 134 GLN C N 1
ATOM 4087 C CA . GLN C 1 153 ? -22.364 11.067 22.601 1.00 30.18 134 GLN C CA 1
ATOM 4088 C C . GLN C 1 153 ? -21.463 10.397 21.559 1.00 31.32 134 GLN C C 1
ATOM 4089 O O . GLN C 1 153 ? -21.121 9.239 21.705 1.00 29.43 134 GLN C O 1
ATOM 4095 N N . ILE C 1 154 ? -21.102 11.124 20.502 1.00 31.57 135 ILE C N 1
ATOM 4096 C CA . ILE C 1 154 ? -20.285 10.532 19.445 1.00 31.61 135 ILE C CA 1
ATOM 4097 C C . ILE C 1 154 ? -18.912 10.148 19.998 1.00 31.90 135 ILE C C 1
ATOM 4098 O O . ILE C 1 154 ? -18.505 8.986 19.855 1.00 31.71 135 ILE C O 1
ATOM 4103 N N . VAL C 1 155 ? -18.223 11.103 20.641 1.00 29.51 136 VAL C N 1
ATOM 4104 C CA . VAL C 1 155 ? -16.899 10.836 21.186 1.00 27.99 136 VAL C CA 1
ATOM 4105 C C . VAL C 1 155 ? -16.958 9.695 22.236 1.00 29.74 136 VAL C C 1
ATOM 4106 O O . VAL C 1 155 ? -16.065 8.840 22.294 1.00 28.61 136 VAL C O 1
ATOM 4110 N N . ALA C 1 156 ? -18.030 9.652 23.018 1.00 29.49 137 ALA C N 1
ATOM 4111 C CA . ALA C 1 156 ? -18.225 8.550 23.939 1.00 30.88 137 ALA C CA 1
ATOM 4112 C C . ALA C 1 156 ? -18.300 7.218 23.190 1.00 33.75 137 ALA C C 1
ATOM 4113 O O . ALA C 1 156 ? -17.607 6.260 23.563 1.00 36.64 137 ALA C O 1
ATOM 4115 N N . ARG C 1 157 ? -19.121 7.142 22.141 1.00 34.04 138 ARG C N 1
ATOM 4116 C CA . ARG C 1 157 ? -19.227 5.895 21.369 1.00 33.36 138 ARG C CA 1
ATOM 4117 C C . ARG C 1 157 ? -17.869 5.416 20.835 1.00 32.46 138 ARG C C 1
ATOM 4118 O O . ARG C 1 157 ? -17.585 4.234 20.870 1.00 33.46 138 ARG C O 1
ATOM 4126 N N . ILE C 1 158 ? -17.040 6.335 20.363 1.00 32.61 139 ILE C N 1
ATOM 4127 C CA . ILE C 1 158 ? -15.693 6.020 19.902 1.00 33.37 139 ILE C CA 1
ATOM 4128 C C . ILE C 1 158 ? -14.896 5.329 21.017 1.00 36.72 139 ILE C C 1
ATOM 4129 O O . ILE C 1 158 ? -14.378 4.240 20.836 1.00 38.26 139 ILE C O 1
ATOM 4134 N N . GLY C 1 159 ? -14.818 5.967 22.173 1.00 37.75 140 GLY C N 1
ATOM 4135 C CA . GLY C 1 159 ? -14.169 5.378 23.321 1.00 36.86 140 GLY C CA 1
ATOM 4136 C C . GLY C 1 159 ? -14.774 4.061 23.765 1.00 36.53 140 GLY C C 1
ATOM 4137 O O . GLY C 1 159 ? -14.047 3.188 24.198 1.00 38.10 140 GLY C O 1
ATOM 4138 N N . LEU C 1 160 ? -16.093 3.908 23.678 1.00 36.52 141 LEU C N 1
ATOM 4139 C CA . LEU C 1 160 ? -16.749 2.640 24.075 1.00 36.02 141 LEU C CA 1
ATOM 4140 C C . LEU C 1 160 ? -16.761 1.568 22.967 1.00 38.59 141 LEU C C 1
ATOM 4141 O O . LEU C 1 160 ? -17.187 0.434 23.213 1.00 37.44 141 LEU C O 1
ATOM 4146 N N . GLY C 1 161 ? -16.312 1.905 21.754 1.00 42.05 142 GLY C N 1
ATOM 4147 C CA . GLY C 1 161 ? -16.377 0.971 20.619 1.00 43.69 142 GLY C CA 1
ATOM 4148 C C . GLY C 1 161 ? -17.776 0.483 20.238 1.00 47.02 142 GLY C C 1
ATOM 4149 O O . GLY C 1 161 ? -17.888 -0.502 19.546 1.00 49.38 142 GLY C O 1
ATOM 4150 N N . ILE C 1 162 ? -18.828 1.203 20.651 1.00 50.29 143 ILE C N 1
ATOM 4151 C CA . ILE C 1 162 ? -20.243 0.921 20.323 1.00 50.47 143 ILE C CA 1
ATOM 4152 C C . ILE C 1 162 ? -20.651 1.607 19.024 1.00 51.93 143 ILE C C 1
ATOM 4153 O O . ILE C 1 162 ? -20.362 2.789 18.856 1.00 50.06 143 ILE C O 1
ATOM 4158 N N . GLY C 1 163 ? -21.346 0.882 18.135 1.00 54.78 144 GLY C N 1
ATOM 4159 C CA . GLY C 1 163 ? -21.902 1.441 16.885 1.00 56.65 144 GLY C CA 1
ATOM 4160 C C . GLY C 1 163 ? -23.205 2.176 17.177 1.00 60.11 144 GLY C C 1
ATOM 4161 O O . GLY C 1 163 ? -23.656 2.195 18.323 1.00 60.79 144 GLY C O 1
ATOM 4162 N N . ARG C 1 164 ? -23.824 2.773 16.155 1.00 63.61 145 ARG C N 1
ATOM 4163 C CA . ARG C 1 164 ? -25.062 3.555 16.372 1.00 66.40 145 ARG C CA 1
ATOM 4164 C C . ARG C 1 164 ? -26.325 2.658 16.264 1.00 69.32 145 ARG C C 1
ATOM 4165 O O . ARG C 1 164 ? -26.662 2.158 15.183 1.00 68.53 145 ARG C O 1
ATOM 4173 N N . HIS C 1 165 ? -26.984 2.448 17.416 1.00 72.39 146 HIS C N 1
ATOM 4174 C CA . HIS C 1 165 ? -28.079 1.449 17.584 1.00 74.28 146 HIS C CA 1
ATOM 4175 C C . HIS C 1 165 ? -29.409 1.791 16.867 1.00 76.03 146 HIS C C 1
ATOM 4176 O O . HIS C 1 165 ? -29.871 1.016 16.015 1.00 76.32 146 HIS C O 1
ATOM 4178 N N . GLU C 1 166 ? -30.029 2.926 17.212 1.00 76.90 147 GLU C N 1
ATOM 4179 C CA . GLU C 1 166 ? -31.243 3.385 16.503 1.00 76.76 147 GLU C CA 1
ATOM 4180 C C . GLU C 1 166 ? -30.879 3.786 15.061 1.00 75.66 147 GLU C C 1
ATOM 4181 O O . GLU C 1 166 ? -29.691 3.747 14.677 1.00 74.39 147 GLU C O 1
ATOM 4183 N N . ASP C 1 167 ? -31.888 4.145 14.257 1.00 73.49 148 ASP C N 1
ATOM 4184 C CA . ASP C 1 167 ? -31.632 4.764 12.948 1.00 70.89 148 ASP C CA 1
ATOM 4185 C C . ASP C 1 167 ? -31.303 6.219 13.311 1.00 69.42 148 ASP C C 1
ATOM 4186 O O . ASP C 1 167 ? -32.050 7.150 13.023 1.00 70.09 148 ASP C O 1
ATOM 4188 N N . ASN C 1 168 ? -30.141 6.363 13.949 1.00 67.11 149 ASN C N 1
ATOM 4189 C CA . ASN C 1 168 ? -29.664 7.558 14.649 1.00 62.85 149 ASN C CA 1
ATOM 4190 C C . ASN C 1 168 ? -28.788 8.396 13.710 1.00 59.28 149 ASN C C 1
ATOM 4191 O O . ASN C 1 168 ? -27.998 7.830 12.957 1.00 58.50 149 ASN C O 1
ATOM 4196 N N . ASN C 1 169 ? -28.898 9.726 13.730 1.00 55.95 150 ASN C N 1
ATOM 4197 C CA . ASN C 1 169 ? -28.132 10.537 12.759 1.00 52.28 150 ASN C CA 1
ATOM 4198 C C . ASN C 1 169 ? -26.802 11.129 13.268 1.00 48.21 150 ASN C C 1
ATOM 4199 O O . ASN C 1 169 ? -26.309 12.129 12.764 1.00 45.77 150 ASN C O 1
ATOM 4204 N N . GLU C 1 170 ? -26.182 10.467 14.232 1.00 46.29 151 GLU C N 1
ATOM 4205 C CA . GLU C 1 170 ? -24.891 10.915 14.759 1.00 44.40 151 GLU C CA 1
ATOM 4206 C C . GLU C 1 170 ? -23.842 9.932 14.254 1.00 41.64 151 GLU C C 1
ATOM 4207 O O . GLU C 1 170 ? -23.887 8.749 14.582 1.00 43.24 151 GLU C O 1
ATOM 4213 N N . TYR C 1 171 ? -22.904 10.429 13.463 1.00 37.46 152 TYR C N 1
ATOM 4214 C CA . TYR C 1 171 ? -21.977 9.593 12.720 1.00 34.70 152 TYR C CA 1
ATOM 4215 C C . TYR C 1 171 ? -20.519 9.851 13.068 1.00 34.48 152 TYR C C 1
ATOM 4216 O O . TYR C 1 171 ? -20.056 10.984 13.034 1.00 35.40 152 TYR C O 1
ATOM 4225 N N . ILE C 1 172 ? -19.775 8.792 13.339 1.00 33.85 153 ILE C N 1
ATOM 4226 C CA . ILE C 1 172 ? -18.321 8.878 13.379 1.00 33.39 153 ILE C CA 1
ATOM 4227 C C . ILE C 1 172 ? -17.918 9.055 11.928 1.00 32.41 153 ILE C C 1
ATOM 4228 O O . ILE C 1 172 ? -18.670 8.643 11.026 1.00 33.11 153 ILE C O 1
ATOM 4233 N N . CYS C 1 173 ? -16.770 9.665 11.676 1.00 29.63 154 CYS C N 1
ATOM 4234 C CA . CYS C 1 173 ? -16.417 10.016 10.303 1.00 30.84 154 CYS C CA 1
ATOM 4235 C C . CYS C 1 173 ? -16.598 8.866 9.317 1.00 31.95 154 CYS C C 1
ATOM 4236 O O . CYS C 1 173 ? -17.272 9.016 8.296 1.00 31.86 154 CYS C O 1
ATOM 4239 N N . SER C 1 174 ? -16.018 7.716 9.647 1.00 31.62 155 SER C N 1
ATOM 4240 C CA . SER C 1 174 ? -16.095 6.514 8.808 1.00 30.33 155 SER C CA 1
ATOM 4241 C C . SER C 1 174 ? -17.508 5.927 8.682 1.00 30.37 155 SER C C 1
ATOM 4242 O O . SER C 1 174 ? -17.847 5.344 7.644 1.00 30.16 155 SER C O 1
ATOM 4245 N N . GLU C 1 175 ? -18.339 6.080 9.714 1.00 31.37 156 GLU C N 1
ATOM 4246 C CA . GLU C 1 175 ? -19.760 5.688 9.595 1.00 32.13 156 GLU C CA 1
ATOM 4247 C C . GLU C 1 175 ? -20.471 6.511 8.491 1.00 32.59 156 GLU C C 1
ATOM 4248 O O . GLU C 1 175 ? -21.329 5.995 7.759 1.00 33.46 156 GLU C O 1
ATOM 4254 N N . PHE C 1 176 ? -20.111 7.788 8.362 1.00 31.84 157 PHE C N 1
ATOM 4255 C CA . PHE C 1 176 ? -20.702 8.603 7.319 1.00 32.38 157 PHE C CA 1
ATOM 4256 C C . PHE C 1 176 ? -20.231 8.113 5.955 1.00 32.75 157 PHE C C 1
ATOM 4257 O O . PHE C 1 176 ? -21.054 7.810 5.104 1.00 33.32 157 PHE C O 1
ATOM 4265 N N . VAL C 1 177 ? -18.915 8.003 5.760 1.00 32.60 158 VAL C N 1
ATOM 4266 C CA . VAL C 1 177 ? -18.389 7.530 4.488 1.00 31.64 158 VAL C CA 1
ATOM 4267 C C . VAL C 1 177 ? -19.018 6.179 4.147 1.00 33.49 158 VAL C C 1
ATOM 4268 O O . VAL C 1 177 ? -19.421 5.936 3.020 1.00 34.41 158 VAL C O 1
ATOM 4272 N N . ASN C 1 178 ? -19.143 5.310 5.142 1.00 34.37 159 ASN C N 1
ATOM 4273 C CA . ASN C 1 178 ? -19.791 4.021 4.939 1.00 33.21 159 ASN C CA 1
ATOM 4274 C C . ASN C 1 178 ? -21.254 4.115 4.514 1.00 34.32 159 ASN C C 1
ATOM 4275 O O . ASN C 1 178 ? -21.652 3.392 3.632 1.00 33.59 159 ASN C O 1
ATOM 4280 N N . GLU C 1 179 ? -22.070 4.990 5.124 1.00 37.66 160 GLU C N 1
ATOM 4281 C CA . GLU C 1 179 ? -23.482 5.121 4.677 1.00 39.00 160 GLU C CA 1
ATOM 4282 C C . GLU C 1 179 ? -23.612 5.542 3.210 1.00 37.79 160 GLU C C 1
ATOM 4283 O O . GLU C 1 179 ? -24.448 5.013 2.475 1.00 38.26 160 GLU C O 1
ATOM 4289 N N . CYS C 1 180 ? -22.772 6.475 2.786 1.00 35.97 161 CYS C N 1
ATOM 4290 C CA . CYS C 1 180 ? -22.810 6.917 1.403 1.00 37.74 161 CYS C CA 1
ATOM 4291 C C . CYS C 1 180 ? -22.493 5.806 0.424 1.00 38.51 161 CYS C C 1
ATOM 4292 O O . CYS C 1 180 ? -23.151 5.690 -0.593 1.00 40.06 161 CYS C O 1
ATOM 4295 N N . PHE C 1 181 ? -21.473 5.003 0.723 1.00 39.29 162 PHE C N 1
ATOM 4296 C CA . PHE C 1 181 ? -21.101 3.877 -0.144 1.00 37.69 162 PHE C CA 1
ATOM 4297 C C . PHE C 1 181 ? -22.076 2.712 -0.044 1.00 37.85 162 PHE C C 1
ATOM 4298 O O . PHE C 1 181 ? -22.388 2.066 -1.055 1.00 35.08 162 PHE C O 1
ATOM 4306 N N . LYS C 1 182 ? -22.556 2.450 1.170 1.00 39.48 163 LYS C N 1
ATOM 4307 C CA . LYS C 1 182 ? -23.549 1.391 1.393 1.00 42.26 163 LYS C CA 1
ATOM 4308 C C . LYS C 1 182 ? -24.734 1.589 0.463 1.00 44.41 163 LYS C C 1
ATOM 4309 O O . LYS C 1 182 ? -25.172 0.653 -0.186 1.00 44.50 163 LYS C O 1
ATOM 4315 N N . LYS C 1 183 ? -25.234 2.822 0.379 1.00 48.63 164 LYS C N 1
ATOM 4316 C CA . LYS C 1 183 ? -26.425 3.117 -0.431 1.00 50.83 164 LYS C CA 1
ATOM 4317 C C . LYS C 1 183 ? -26.162 3.157 -1.953 1.00 50.67 164 LYS C C 1
ATOM 4318 O O . LYS C 1 183 ? -27.075 3.459 -2.700 1.00 53.20 164 LYS C O 1
ATOM 4322 N N . ILE C 1 184 ? -24.943 2.866 -2.409 1.00 49.74 165 ILE C N 1
ATOM 4323 C CA . ILE C 1 184 ? -24.705 2.556 -3.832 1.00 49.88 165 ILE C CA 1
ATOM 4324 C C . ILE C 1 184 ? -24.096 1.155 -4.002 1.00 50.30 165 ILE C C 1
ATOM 4325 O O . ILE C 1 184 ? -23.481 0.860 -5.028 1.00 50.79 165 ILE C O 1
ATOM 4330 N N . GLY C 1 185 ? -24.242 0.309 -2.984 1.00 50.59 166 GLY C N 1
ATOM 4331 C CA . GLY C 1 185 ? -23.868 -1.100 -3.081 1.00 51.14 166 GLY C CA 1
ATOM 4332 C C . GLY C 1 185 ? -22.479 -1.508 -2.614 1.00 52.01 166 GLY C C 1
ATOM 4333 O O . GLY C 1 185 ? -22.221 -2.707 -2.439 1.00 52.54 166 GLY C O 1
ATOM 4334 N N . VAL C 1 186 ? -21.583 -0.542 -2.413 1.00 51.34 167 VAL C N 1
ATOM 4335 C CA . VAL C 1 186 ? -20.226 -0.837 -1.950 1.00 50.16 167 VAL C CA 1
ATOM 4336 C C . VAL C 1 186 ? -20.156 -0.974 -0.433 1.00 50.03 167 VAL C C 1
ATOM 4337 O O . VAL C 1 186 ? -20.199 0.008 0.273 1.00 52.50 167 VAL C O 1
ATOM 4341 N N . GLU C 1 187 ? -20.026 -2.194 0.066 1.00 50.50 168 GLU C N 1
ATOM 4342 C CA . GLU C 1 187 ? -19.908 -2.433 1.507 1.00 51.41 168 GLU C CA 1
ATOM 4343 C C . GLU C 1 187 ? -18.413 -2.429 1.952 1.00 52.02 168 GLU C C 1
ATOM 4344 O O . GLU C 1 187 ? -17.518 -2.791 1.183 1.00 52.54 168 GLU C O 1
ATOM 4346 N N . PHE C 1 188 ? -18.149 -2.004 3.183 1.00 51.91 169 PHE C N 1
ATOM 4347 C CA . PHE C 1 188 ? -16.812 -2.032 3.748 1.00 52.13 169 PHE C CA 1
ATOM 4348 C C . PHE C 1 188 ? -16.799 -3.024 4.889 1.00 57.03 169 PHE C C 1
ATOM 4349 O O . PHE C 1 188 ? -17.629 -2.891 5.794 1.00 57.63 169 PHE C O 1
ATOM 4357 N N . LEU C 1 189 ? -15.835 -3.962 4.885 1.00 63.40 170 LEU C N 1
ATOM 4358 C CA . LEU C 1 189 ? -15.726 -5.010 5.917 1.00 67.70 170 LEU C CA 1
ATOM 4359 C C . LEU C 1 189 ? -15.864 -4.370 7.305 1.00 71.06 170 LEU C C 1
ATOM 4360 O O . LEU C 1 189 ? -14.869 -3.948 7.904 1.00 72.99 170 LEU C O 1
ATOM 4362 N N . THR C 1 190 ? -17.121 -4.285 7.767 1.00 73.55 171 THR C N 1
ATOM 4363 C CA . THR C 1 190 ? -17.519 -3.654 9.030 1.00 74.83 171 THR C CA 1
ATOM 4364 C C . THR C 1 190 ? -17.815 -4.714 10.116 1.00 77.49 171 THR C C 1
ATOM 4365 O O . THR C 1 190 ? -18.818 -4.604 10.837 1.00 76.84 171 THR C O 1
ATOM 4367 N N . ASP C 1 191 ? -16.930 -5.724 10.214 1.00 80.08 172 ASP C N 1
ATOM 4368 C CA . ASP C 1 191 ? -17.008 -6.812 11.215 1.00 80.61 172 ASP C CA 1
ATOM 4369 C C . ASP C 1 191 ? -16.247 -6.446 12.496 1.00 81.31 172 ASP C C 1
ATOM 4370 O O . ASP C 1 191 ? -16.764 -5.730 13.366 1.00 81.22 172 ASP C O 1
ATOM 4372 N N . PHE C 1 195 ? -19.682 -1.973 13.771 1.00 57.78 176 PHE C N 1
ATOM 4373 C CA . PHE C 1 195 ? -18.906 -0.720 13.859 1.00 57.27 176 PHE C CA 1
ATOM 4374 C C . PHE C 1 195 ? -17.944 -0.517 12.666 1.00 52.85 176 PHE C C 1
ATOM 4375 O O . PHE C 1 195 ? -17.621 -1.471 11.981 1.00 55.59 176 PHE C O 1
ATOM 4383 N N . ILE C 1 196 ? -17.490 0.705 12.418 1.00 47.04 177 ILE C N 1
ATOM 4384 C CA . ILE C 1 196 ? -16.464 0.937 11.388 1.00 43.15 177 ILE C CA 1
ATOM 4385 C C . ILE C 1 196 ? -15.622 2.237 11.612 1.00 38.09 177 ILE C C 1
ATOM 4386 O O . ILE C 1 196 ? -16.141 3.305 11.752 1.00 36.27 177 ILE C O 1
ATOM 4391 N N . PHE C 1 197 ? -14.306 2.088 11.667 1.00 35.26 178 PHE C N 1
ATOM 4392 C CA . PHE C 1 197 ? -13.360 3.186 11.835 1.00 31.02 178 PHE C CA 1
ATOM 4393 C C . PHE C 1 197 ? -12.612 3.425 10.526 1.00 28.89 178 PHE C C 1
ATOM 4394 O O . PHE C 1 197 ? -12.674 2.618 9.596 1.00 26.56 178 PHE C O 1
ATOM 4402 N N . PRO C 1 198 ? -11.921 4.558 10.421 1.00 28.21 179 PRO C N 1
ATOM 4403 C CA . PRO C 1 198 ? -11.187 4.840 9.217 1.00 28.32 179 PRO C CA 1
ATOM 4404 C C . PRO C 1 198 ? -10.277 3.706 8.766 1.00 31.00 179 PRO C C 1
ATOM 4405 O O . PRO C 1 198 ? -10.182 3.433 7.566 1.00 32.21 179 PRO C O 1
ATOM 4409 N N . GLU C 1 199 ? -9.632 3.036 9.719 1.00 33.14 180 GLU C N 1
ATOM 4410 C CA . GLU C 1 199 ? -8.748 1.916 9.418 1.00 32.74 180 GLU C CA 1
ATOM 4411 C C . GLU C 1 199 ? -9.426 0.959 8.464 1.00 32.51 180 GLU C C 1
ATOM 4412 O O . GLU C 1 199 ? -8.841 0.644 7.438 1.00 33.68 180 GLU C O 1
ATOM 4418 N N . HIS C 1 200 ? -10.659 0.526 8.748 1.00 32.09 181 HIS C N 1
ATOM 4419 C CA . HIS C 1 200 ? -11.319 -0.460 7.850 1.00 34.25 181 HIS C CA 1
ATOM 4420 C C . HIS C 1 200 ? -11.494 0.092 6.425 1.00 33.48 181 HIS C C 1
ATOM 4421 O O . HIS C 1 200 ? -11.498 -0.649 5.481 1.00 34.80 181 HIS C O 1
ATOM 4428 N N . ILE C 1 201 ? -11.623 1.404 6.264 1.00 33.90 182 ILE C N 1
ATOM 4429 C CA . ILE C 1 201 ? -11.701 1.948 4.925 1.00 32.83 182 ILE C CA 1
ATOM 4430 C C . ILE C 1 201 ? -10.299 1.906 4.279 1.00 32.97 182 ILE C C 1
ATOM 4431 O O . ILE C 1 201 ? -10.153 1.390 3.174 1.00 32.28 182 ILE C O 1
ATOM 4436 N N . ALA C 1 202 ? -9.270 2.380 4.984 1.00 32.25 183 ALA C N 1
ATOM 4437 C CA . ALA C 1 202 ? -7.893 2.350 4.450 1.00 32.26 183 ALA C CA 1
ATOM 4438 C C . ALA C 1 202 ? -7.411 0.929 4.090 1.00 32.85 183 ALA C C 1
ATOM 4439 O O . ALA C 1 202 ? -6.732 0.709 3.095 1.00 32.53 183 ALA C O 1
ATOM 4441 N N . ALA C 1 203 ? -7.777 -0.035 4.922 1.00 34.27 184 ALA C N 1
ATOM 4442 C CA . ALA C 1 203 ? -7.301 -1.413 4.793 1.00 33.41 184 ALA C CA 1
ATOM 4443 C C . ALA C 1 203 ? -8.053 -2.224 3.741 1.00 34.01 184 ALA C C 1
ATOM 4444 O O . ALA C 1 203 ? -7.595 -3.305 3.328 1.00 35.95 184 ALA C O 1
ATOM 4446 N N . ASP C 1 204 ? -9.202 -1.716 3.311 1.00 32.97 185 ASP C N 1
ATOM 4447 C CA . ASP C 1 204 ? -10.064 -2.438 2.383 1.00 33.38 185 ASP C CA 1
ATOM 4448 C C . ASP C 1 204 ? -9.333 -2.700 1.082 1.00 33.64 185 ASP C C 1
ATOM 4449 O O . ASP C 1 204 ? -8.780 -1.788 0.499 1.00 32.47 185 ASP C O 1
ATOM 4454 N N . HIS C 1 205 ? -9.349 -3.951 0.628 1.00 35.68 186 HIS C N 1
ATOM 4455 C CA . HIS C 1 205 ? -8.665 -4.320 -0.615 1.00 36.90 186 HIS C CA 1
ATOM 4456 C C . HIS C 1 205 ? -9.053 -3.577 -1.864 1.00 38.01 186 HIS C C 1
ATOM 4457 O O . HIS C 1 205 ? -8.272 -3.562 -2.795 1.00 38.72 186 HIS C O 1
ATOM 4464 N N . HIS C 1 206 ? -10.249 -3.003 -1.889 1.00 39.19 187 HIS C N 1
ATOM 4465 C CA . HIS C 1 206 ? -10.706 -2.207 -3.028 1.00 40.85 187 HIS C CA 1
ATOM 4466 C C . HIS C 1 206 ? -10.391 -0.706 -2.916 1.00 39.86 187 HIS C C 1
ATOM 4467 O O . HIS C 1 206 ? -10.795 0.061 -3.783 1.00 39.66 187 HIS C O 1
ATOM 4474 N N . VAL C 1 207 ? -9.683 -0.290 -1.865 1.00 37.78 188 VAL C N 1
ATOM 4475 C CA . VAL C 1 207 ? -9.331 1.115 -1.688 1.00 36.02 188 VAL C CA 1
ATOM 4476 C C . VAL C 1 207 ? -7.854 1.260 -2.029 1.00 36.55 188 VAL C C 1
ATOM 4477 O O . VAL C 1 207 ? -7.023 0.705 -1.338 1.00 34.74 188 VAL C O 1
ATOM 4481 N N . LEU C 1 208 ? -7.552 2.009 -3.092 1.00 36.98 189 LEU C N 1
ATOM 4482 C CA . LEU C 1 208 ? -6.196 2.141 -3.613 1.00 37.16 189 LEU C CA 1
ATOM 4483 C C . LEU C 1 208 ? -5.608 3.512 -3.264 1.00 36.11 189 LEU C C 1
ATOM 4484 O O . LEU C 1 208 ? -6.216 4.530 -3.535 1.00 35.84 189 LEU C O 1
ATOM 4489 N N . PRO C 1 209 ? -4.410 3.548 -2.678 1.00 35.09 190 PRO C N 1
ATOM 4490 C CA . PRO C 1 209 ? -3.798 4.811 -2.343 1.00 35.38 190 PRO C CA 1
ATOM 4491 C C . PRO C 1 209 ? -3.412 5.601 -3.560 1.00 36.62 190 PRO C C 1
ATOM 4492 O O . PRO C 1 209 ? -2.893 5.018 -4.499 1.00 37.28 190 PRO C O 1
ATOM 4496 N N . ILE C 1 210 ? -3.637 6.912 -3.533 1.00 37.50 191 ILE C N 1
ATOM 4497 C CA . ILE C 1 210 ? -3.219 7.780 -4.616 1.00 37.45 191 ILE C CA 1
ATOM 4498 C C . ILE C 1 210 ? -2.017 8.608 -4.177 1.00 38.49 191 ILE C C 1
ATOM 4499 O O . ILE C 1 210 ? -0.950 8.545 -4.803 1.00 39.67 191 ILE C O 1
ATOM 4504 N N . ALA C 1 211 ? -2.168 9.384 -3.112 1.00 37.63 192 ALA C N 1
ATOM 4505 C CA . ALA C 1 211 ? -1.051 10.203 -2.645 1.00 36.77 192 ALA C CA 1
ATOM 4506 C C . ALA C 1 211 ? -1.204 10.666 -1.214 1.00 37.29 192 ALA C C 1
ATOM 4507 O O . ALA C 1 211 ? -2.310 10.701 -0.666 1.00 36.78 192 ALA C O 1
ATOM 4509 N N . GLN C 1 212 ? -0.064 11.006 -0.623 1.00 37.93 193 GLN C N 1
ATOM 4510 C CA . GLN C 1 212 ? -0.026 11.873 0.546 1.00 39.70 193 GLN C CA 1
ATOM 4511 C C . GLN C 1 212 ? 0.116 13.338 0.049 1.00 41.29 193 GLN C C 1
ATOM 4512 O O . GLN C 1 212 ? 0.856 13.597 -0.902 1.00 39.82 193 GLN C O 1
ATOM 4518 N N . ILE C 1 213 ? -0.571 14.274 0.703 1.00 43.47 194 ILE C N 1
ATOM 4519 C CA . ILE C 1 213 ? -0.502 15.697 0.350 1.00 45.97 194 ILE C CA 1
ATOM 4520 C C . ILE C 1 213 ? 0.687 16.312 1.082 1.00 49.22 194 ILE C C 1
ATOM 4521 O O . ILE C 1 213 ? 0.786 16.198 2.300 1.00 48.45 194 ILE C O 1
ATOM 4526 N N . GLU C 1 214 ? 1.588 16.954 0.337 1.00 54.10 195 GLU C N 1
ATOM 4527 C CA . GLU C 1 214 ? 2.873 17.428 0.886 1.00 57.58 195 GLU C CA 1
ATOM 4528 C C . GLU C 1 214 ? 2.681 18.417 2.014 1.00 58.94 195 GLU C C 1
ATOM 4529 O O . GLU C 1 214 ? 1.686 19.137 2.050 1.00 60.20 195 GLU C O 1
ATOM 4536 N N . GLY D 1 19 ? -44.326 46.233 -0.221 1.00 87.60 0 GLY D N 1
ATOM 4537 C CA . GLY D 1 19 ? -43.326 46.850 -1.148 1.00 89.57 0 GLY D CA 1
ATOM 4538 C C . GLY D 1 19 ? -43.474 46.386 -2.592 1.00 91.01 0 GLY D C 1
ATOM 4539 O O . GLY D 1 19 ? -44.152 45.393 -2.849 1.00 88.85 0 GLY D O 1
ATOM 4548 N N . GLY D 1 21 ? -41.870 44.630 -4.614 1.00 91.66 2 GLY D N 1
ATOM 4549 C CA . GLY D 1 21 ? -41.631 43.225 -4.867 1.00 90.03 2 GLY D CA 1
ATOM 4550 C C . GLY D 1 21 ? -42.917 42.437 -4.655 1.00 89.08 2 GLY D C 1
ATOM 4551 O O . GLY D 1 21 ? -43.076 41.366 -5.250 1.00 88.93 2 GLY D O 1
ATOM 4552 N N . THR D 1 22 ? -43.831 42.953 -3.809 1.00 86.29 3 THR D N 1
ATOM 4553 C CA . THR D 1 22 ? -45.112 42.276 -3.524 1.00 82.07 3 THR D CA 1
ATOM 4554 C C . THR D 1 22 ? -45.777 42.026 -4.852 1.00 76.57 3 THR D C 1
ATOM 4555 O O . THR D 1 22 ? -45.906 40.864 -5.262 1.00 78.11 3 THR D O 1
ATOM 4559 N N . ASP D 1 23 ? -46.129 43.111 -5.548 1.00 66.71 4 ASP D N 1
ATOM 4560 C CA . ASP D 1 23 ? -46.929 42.976 -6.766 1.00 63.32 4 ASP D CA 1
ATOM 4561 C C . ASP D 1 23 ? -46.248 42.050 -7.774 1.00 57.38 4 ASP D C 1
ATOM 4562 O O . ASP D 1 23 ? -46.881 41.164 -8.321 1.00 57.16 4 ASP D O 1
ATOM 4567 N N . LYS D 1 24 ? -44.950 42.205 -7.954 1.00 51.66 5 LYS D N 1
ATOM 4568 C CA . LYS D 1 24 ? -44.221 41.425 -8.948 1.00 48.16 5 LYS D CA 1
ATOM 4569 C C . LYS D 1 24 ? -44.460 39.900 -8.864 1.00 46.13 5 LYS D C 1
ATOM 4570 O O . LYS D 1 24 ? -44.359 39.215 -9.852 1.00 44.25 5 LYS D O 1
ATOM 4576 N N . PHE D 1 25 ? -44.795 39.377 -7.692 1.00 46.11 6 PHE D N 1
ATOM 4577 C CA . PHE D 1 25 ? -45.009 37.940 -7.507 1.00 46.27 6 PHE D CA 1
ATOM 4578 C C . PHE D 1 25 ? -46.455 37.553 -7.232 1.00 50.12 6 PHE D C 1
ATOM 4579 O O . PHE D 1 25 ? -46.749 36.372 -7.013 1.00 50.23 6 PHE D O 1
ATOM 4587 N N . ASN D 1 26 ? -47.363 38.526 -7.254 1.00 54.45 7 ASN D N 1
ATOM 4588 C CA . ASN D 1 26 ? -48.735 38.271 -6.811 1.00 57.74 7 ASN D CA 1
ATOM 4589 C C . ASN D 1 26 ? -49.557 37.349 -7.696 1.00 57.45 7 ASN D C 1
ATOM 4590 O O . ASN D 1 26 ? -50.438 36.646 -7.174 1.00 58.56 7 ASN D O 1
ATOM 4595 N N . ASN D 1 27 ? -49.298 37.347 -9.002 1.00 54.86 8 ASN D N 1
ATOM 4596 C CA . ASN D 1 27 ? -50.086 36.524 -9.897 1.00 54.81 8 ASN D CA 1
ATOM 4597 C C . ASN D 1 27 ? -49.217 35.648 -10.737 1.00 53.98 8 ASN D C 1
ATOM 4598 O O . ASN D 1 27 ? -49.490 35.422 -11.908 1.00 54.01 8 ASN D O 1
ATOM 4603 N N . ILE D 1 28 ? -48.173 35.129 -10.116 1.00 53.76 9 ILE D N 1
ATOM 4604 C CA . ILE D 1 28 ? -47.220 34.283 -10.795 1.00 52.85 9 ILE D CA 1
ATOM 4605 C C . ILE D 1 28 ? -47.804 32.871 -10.833 1.00 51.05 9 ILE D C 1
ATOM 4606 O O . ILE D 1 28 ? -48.641 32.507 -9.997 1.00 49.59 9 ILE D O 1
ATOM 4611 N N . LYS D 1 29 ? -47.402 32.088 -11.823 1.00 49.31 10 LYS D N 1
ATOM 4612 C CA . LYS D 1 29 ? -47.944 30.753 -11.957 1.00 50.64 10 LYS D CA 1
ATOM 4613 C C . LYS D 1 29 ? -47.504 29.876 -10.798 1.00 51.30 10 LYS D C 1
ATOM 4614 O O . LYS D 1 29 ? -46.387 30.006 -10.305 1.00 50.84 10 LYS D O 1
ATOM 4620 N N . ILE D 1 30 ? -48.416 29.015 -10.357 1.00 52.82 11 ILE D N 1
ATOM 4621 C CA . ILE D 1 30 ? -48.188 28.076 -9.271 1.00 54.69 11 ILE D CA 1
ATOM 4622 C C . ILE D 1 30 ? -47.800 26.728 -9.890 1.00 57.74 11 ILE D C 1
ATOM 4623 O O . ILE D 1 30 ? -48.620 26.110 -10.546 1.00 58.70 11 ILE D O 1
ATOM 4628 N N . ASP D 1 31 ? -46.563 26.278 -9.688 1.00 60.83 12 ASP D N 1
ATOM 4629 C CA . ASP D 1 31 ? -46.100 24.973 -10.189 1.00 63.93 12 ASP D CA 1
ATOM 4630 C C . ASP D 1 31 ? -45.885 23.963 -9.064 1.00 64.54 12 ASP D C 1
ATOM 4631 O O . ASP D 1 31 ? -45.450 24.330 -7.981 1.00 64.74 12 ASP D O 1
ATOM 4636 N N . LYS D 1 32 ? -46.153 22.689 -9.340 1.00 65.40 13 LYS D N 1
ATOM 4637 C CA . LYS D 1 32 ? -45.869 21.621 -8.380 1.00 66.07 13 LYS D CA 1
ATOM 4638 C C . LYS D 1 32 ? -44.360 21.415 -8.354 1.00 64.89 13 LYS D C 1
ATOM 4639 O O . LYS D 1 32 ? -43.693 21.547 -9.383 1.00 63.11 13 LYS D O 1
ATOM 4645 N N . TYR D 1 33 ? -43.838 21.095 -7.171 1.00 64.47 14 TYR D N 1
ATOM 4646 C CA . TYR D 1 33 ? -42.403 20.948 -6.960 1.00 64.48 14 TYR D CA 1
ATOM 4647 C C . TYR D 1 33 ? -41.757 20.006 -7.975 1.00 64.96 14 TYR D C 1
ATOM 4648 O O . TYR D 1 33 ? -40.737 20.342 -8.574 1.00 64.52 14 TYR D O 1
ATOM 4657 N N . GLU D 1 34 ? -42.379 18.851 -8.191 1.00 66.46 15 GLU D N 1
ATOM 4658 C CA . GLU D 1 34 ? -41.867 17.840 -9.134 1.00 67.81 15 GLU D CA 1
ATOM 4659 C C . GLU D 1 34 ? -41.656 18.403 -10.533 1.00 66.64 15 GLU D C 1
ATOM 4660 O O . GLU D 1 34 ? -40.682 18.077 -11.195 1.00 66.16 15 GLU D O 1
ATOM 4666 N N . ASN D 1 35 ? -42.576 19.248 -10.978 1.00 65.95 16 ASN D N 1
ATOM 4667 C CA . ASN D 1 35 ? -42.467 19.850 -12.296 1.00 65.37 16 ASN D CA 1
ATOM 4668 C C . ASN D 1 35 ? -41.348 20.891 -12.379 1.00 64.81 16 ASN D C 1
ATOM 4669 O O . ASN D 1 35 ? -40.646 20.946 -13.382 1.00 64.55 16 ASN D O 1
ATOM 4674 N N . LEU D 1 36 ? -41.161 21.678 -11.317 1.00 65.11 17 LEU D N 1
ATOM 4675 C CA . LEU D 1 36 ? -40.176 22.783 -11.309 1.00 64.28 17 LEU D CA 1
ATOM 4676 C C . LEU D 1 36 ? -38.733 22.346 -11.366 1.00 63.71 17 LEU D C 1
ATOM 4677 O O . LEU D 1 36 ? -37.908 23.044 -11.957 1.00 62.42 17 LEU D O 1
ATOM 4682 N N . ILE D 1 37 ? -38.430 21.211 -10.743 1.00 63.87 18 ILE D N 1
ATOM 4683 C CA . ILE D 1 37 ? -37.082 20.635 -10.768 1.00 65.11 18 ILE D CA 1
ATOM 4684 C C . ILE D 1 37 ? -36.374 20.800 -12.135 1.00 64.90 18 ILE D C 1
ATOM 4685 O O . ILE D 1 37 ? -35.217 21.227 -12.202 1.00 64.95 18 ILE D O 1
ATOM 4690 N N . ASN D 1 38 ? -37.088 20.491 -13.215 1.00 64.59 19 ASN D N 1
ATOM 4691 C CA . ASN D 1 38 ? -36.530 20.544 -14.576 1.00 63.90 19 ASN D CA 1
ATOM 4692 C C . ASN D 1 38 ? -36.277 21.938 -15.097 1.00 61.28 19 ASN D C 1
ATOM 4693 O O . ASN D 1 38 ? -35.474 22.107 -16.004 1.00 62.37 19 ASN D O 1
ATOM 4698 N N . VAL D 1 39 ? -36.992 22.918 -14.548 1.00 57.57 20 VAL D N 1
ATOM 4699 C CA . VAL D 1 39 ? -36.909 24.315 -14.971 1.00 54.47 20 VAL D CA 1
ATOM 4700 C C . VAL D 1 39 ? -35.849 25.099 -14.205 1.00 50.35 20 VAL D C 1
ATOM 4701 O O . VAL D 1 39 ? -35.359 26.114 -14.692 1.00 48.83 20 VAL D O 1
ATOM 4705 N N . LEU D 1 40 ? -35.509 24.653 -12.997 1.00 47.44 21 LEU D N 1
ATOM 4706 C CA . LEU D 1 40 ? -34.554 25.398 -12.163 1.00 44.65 21 LEU D CA 1
ATOM 4707 C C . LEU D 1 40 ? -33.150 25.281 -12.714 1.00 42.63 21 LEU D C 1
ATOM 4708 O O . LEU D 1 40 ? -32.790 24.261 -13.258 1.00 43.75 21 LEU D O 1
ATOM 4713 N N . LYS D 1 41 ? -32.388 26.356 -12.604 1.00 40.77 22 LYS D N 1
ATOM 4714 C CA . LYS D 1 41 ? -31.018 26.429 -13.086 1.00 40.27 22 LYS D CA 1
ATOM 4715 C C . LYS D 1 41 ? -30.169 26.962 -11.919 1.00 38.81 22 LYS D C 1
ATOM 4716 O O . LYS D 1 41 ? -30.647 27.743 -11.090 1.00 38.44 22 LYS D O 1
ATOM 4719 N N . THR D 1 42 ? -28.923 26.517 -11.841 1.00 37.45 23 THR D N 1
ATOM 4720 C CA . THR D 1 42 ? -27.992 27.008 -10.837 1.00 35.59 23 THR D CA 1
ATOM 4721 C C . THR D 1 42 ? -27.923 28.539 -10.951 1.00 35.16 23 THR D C 1
ATOM 4722 O O . THR D 1 42 ? -27.820 29.076 -12.037 1.00 35.91 23 THR D O 1
ATOM 4726 N N . GLY D 1 43 ? -28.002 29.231 -9.830 1.00 34.68 24 GLY D N 1
ATOM 4727 C CA . GLY D 1 43 ? -27.983 30.683 -9.836 1.00 35.43 24 GLY D CA 1
ATOM 4728 C C . GLY D 1 43 ? -29.358 31.296 -9.641 1.00 34.84 24 GLY D C 1
ATOM 4729 O O . GLY D 1 43 ? -29.460 32.467 -9.292 1.00 34.85 24 GLY D O 1
ATOM 4730 N N . ASP D 1 44 ? -30.413 30.517 -9.857 1.00 33.78 25 ASP D N 1
ATOM 4731 C CA . ASP D 1 44 ? -31.758 31.003 -9.609 1.00 34.47 25 ASP D CA 1
ATOM 4732 C C . ASP D 1 44 ? -31.862 31.422 -8.149 1.00 35.07 25 ASP D C 1
ATOM 4733 O O . ASP D 1 44 ? -31.119 30.925 -7.285 1.00 34.61 25 ASP D O 1
ATOM 4738 N N . ILE D 1 45 ? -32.777 32.347 -7.883 1.00 34.15 26 ILE D N 1
ATOM 4739 C CA . ILE D 1 45 ? -32.903 32.947 -6.566 1.00 32.04 26 ILE D CA 1
ATOM 4740 C C . ILE D 1 45 ? -34.146 32.414 -5.937 1.00 32.97 26 ILE D C 1
ATOM 4741 O O . ILE D 1 45 ? -35.202 32.484 -6.514 1.00 36.35 26 ILE D O 1
ATOM 4746 N N . PHE D 1 46 ? -33.992 31.851 -4.753 1.00 34.42 27 PHE D N 1
ATOM 4747 C CA . PHE D 1 46 ? -35.086 31.311 -3.968 1.00 33.72 27 PHE D CA 1
ATOM 4748 C C . PHE D 1 46 ? -35.583 32.450 -3.091 1.00 34.46 27 PHE D C 1
ATOM 4749 O O . PHE D 1 46 ? -34.777 33.235 -2.566 1.00 33.84 27 PHE D O 1
ATOM 4757 N N . LEU D 1 47 ? -36.903 32.539 -2.933 1.00 34.08 28 LEU D N 1
ATOM 4758 C CA . LEU D 1 47 ? -37.511 33.559 -2.086 1.00 32.24 28 LEU D CA 1
ATOM 4759 C C . LEU D 1 47 ? -38.612 32.930 -1.252 1.00 32.06 28 LEU D C 1
ATOM 4760 O O . LEU D 1 47 ? -39.327 32.039 -1.714 1.00 34.22 28 LEU D O 1
ATOM 4765 N N . CYS D 1 48 ? -38.731 33.355 -0.008 1.00 31.50 29 CYS D N 1
ATOM 4766 C CA . CYS D 1 48 ? -39.756 32.799 0.875 1.00 32.27 29 CYS D CA 1
ATOM 4767 C C . CYS D 1 48 ? -40.380 33.907 1.670 1.00 32.64 29 CYS D C 1
ATOM 4768 O O . CYS D 1 48 ? -39.759 34.943 1.958 1.00 32.05 29 CYS D O 1
ATOM 4771 N N . SER D 1 49 ? -41.621 33.637 2.030 1.00 33.66 30 SER D N 1
ATOM 4772 C CA . SER D 1 49 ? -42.399 34.465 2.900 1.00 33.31 30 SER D CA 1
ATOM 4773 C C . SER D 1 49 ? -42.802 33.572 4.073 1.00 33.76 30 SER D C 1
ATOM 4774 O O . SER D 1 49 ? -43.802 32.854 3.999 1.00 33.51 30 SER D O 1
ATOM 4777 N N . GLY D 1 50 ? -42.003 33.597 5.135 1.00 32.60 31 GLY D N 1
ATOM 4778 C CA . GLY D 1 50 ? -42.248 32.751 6.296 1.00 33.37 31 GLY D CA 1
ATOM 4779 C C . GLY D 1 50 ? -43.096 33.367 7.392 1.00 33.46 31 GLY D C 1
ATOM 4780 O O . GLY D 1 50 ? -43.232 34.598 7.468 1.00 31.82 31 GLY D O 1
ATOM 4781 N N . ASN D 1 51 ? -43.628 32.496 8.253 1.00 31.91 32 ASN D N 1
ATOM 4782 C CA . ASN D 1 51 ? -44.421 32.905 9.393 1.00 32.38 32 ASN D CA 1
ATOM 4783 C C . ASN D 1 51 ? -43.690 32.766 10.719 1.00 33.80 32 ASN D C 1
ATOM 4784 O O . ASN D 1 51 ? -44.277 32.947 11.765 1.00 35.96 32 ASN D O 1
ATOM 4789 N N . TYR D 1 52 ? -42.397 32.467 10.683 1.00 34.78 33 TYR D N 1
ATOM 4790 C CA . TYR D 1 52 ? -41.592 32.317 11.895 1.00 32.70 33 TYR D CA 1
ATOM 4791 C C . TYR D 1 52 ? -41.372 33.686 12.513 1.00 31.39 33 TYR D C 1
ATOM 4792 O O . TYR D 1 52 ? -41.486 34.692 11.827 1.00 34.42 33 TYR D O 1
ATOM 4801 N N . LEU D 1 53 ? -41.066 33.744 13.802 1.00 30.53 34 LEU D N 1
ATOM 4802 C CA . LEU D 1 53 ? -40.842 35.042 14.480 1.00 30.04 34 LEU D CA 1
ATOM 4803 C C . LEU D 1 53 ? -39.751 35.842 13.813 1.00 31.47 34 LEU D C 1
ATOM 4804 O O . LEU D 1 53 ? -39.956 37.018 13.519 1.00 34.60 34 LEU D O 1
ATOM 4809 N N . VAL D 1 54 ? -38.612 35.216 13.546 1.00 29.87 35 VAL D N 1
ATOM 4810 C CA . VAL D 1 54 ? -37.545 35.900 12.806 1.00 29.04 35 VAL D CA 1
ATOM 4811 C C . VAL D 1 54 ? -38.014 36.374 11.414 1.00 30.40 35 VAL D C 1
ATOM 4812 O O . VAL D 1 54 ? -37.615 37.452 10.959 1.00 30.47 35 VAL D O 1
ATOM 4816 N N . SER D 1 55 ? -38.833 35.559 10.745 1.00 31.25 36 SER D N 1
ATOM 4817 C CA . SER D 1 55 ? -39.345 35.916 9.428 1.00 32.25 36 SER D CA 1
ATOM 4818 C C . SER D 1 55 ? -40.139 37.202 9.549 1.00 31.85 36 SER D C 1
ATOM 4819 O O . SER D 1 55 ? -39.965 38.147 8.763 1.00 29.72 36 SER D O 1
ATOM 4822 N N . LYS D 1 56 ? -40.974 37.248 10.582 1.00 31.60 37 LYS D N 1
ATOM 4823 C CA . LYS D 1 56 ? -41.826 38.416 10.806 1.00 30.21 37 LYS D CA 1
ATOM 4824 C C . LYS D 1 56 ? -41.017 39.644 11.105 1.00 29.37 37 LYS D C 1
ATOM 4825 O O . LYS D 1 56 ? -41.366 40.699 10.662 1.00 33.19 37 LYS D O 1
ATOM 4831 N N . LEU D 1 57 ? -39.919 39.515 11.822 1.00 30.59 38 LEU D N 1
ATOM 4832 C CA . LEU D 1 57 ? -39.079 40.688 12.094 1.00 32.02 38 LEU D CA 1
ATOM 4833 C C . LEU D 1 57 ? -38.518 41.231 10.779 1.00 32.26 38 LEU D C 1
ATOM 4834 O O . LEU D 1 57 ? -38.567 42.433 10.512 1.00 32.69 38 LEU D O 1
ATOM 4839 N N . ILE D 1 58 ? -38.039 40.333 9.930 1.00 32.72 39 ILE D N 1
ATOM 4840 C CA . ILE D 1 58 ? -37.546 40.745 8.609 1.00 32.95 39 ILE D CA 1
ATOM 4841 C C . ILE D 1 58 ? -38.654 41.464 7.803 1.00 32.29 39 ILE D C 1
ATOM 4842 O O . ILE D 1 58 ? -38.414 42.482 7.174 1.00 31.36 39 ILE D O 1
ATOM 4847 N N . LYS D 1 59 ? -39.862 40.925 7.844 1.00 32.70 40 LYS D N 1
ATOM 4848 C CA . LYS D 1 59 ? -40.970 41.476 7.067 1.00 32.96 40 LYS D CA 1
ATOM 4849 C C . LYS D 1 59 ? -41.371 42.882 7.575 1.00 33.37 40 LYS D C 1
ATOM 4850 O O . LYS D 1 59 ? -41.615 43.800 6.791 1.00 33.38 40 LYS D O 1
ATOM 4856 N N . LYS D 1 60 ? -41.395 43.053 8.889 1.00 31.67 41 LYS D N 1
ATOM 4857 C CA . LYS D 1 60 ? -41.723 44.349 9.468 1.00 31.62 41 LYS D CA 1
ATOM 4858 C C . LYS D 1 60 ? -40.660 45.420 9.185 1.00 31.20 41 LYS D C 1
ATOM 4859 O O . LYS D 1 60 ? -40.973 46.525 8.796 1.00 30.82 41 LYS D O 1
ATOM 4865 N N . VAL D 1 61 ? -39.399 45.111 9.456 1.00 32.26 42 VAL D N 1
ATOM 4866 C CA . VAL D 1 61 ? -38.356 46.111 9.289 1.00 31.40 42 VAL D CA 1
ATOM 4867 C C . VAL D 1 61 ? -38.178 46.465 7.826 1.00 31.26 42 VAL D C 1
ATOM 4868 O O . VAL D 1 61 ? -37.765 47.551 7.497 1.00 31.00 42 VAL D O 1
ATOM 4872 N N . SER D 1 62 ? -38.461 45.533 6.932 1.00 32.34 43 SER D N 1
ATOM 4873 C CA . SER D 1 62 ? -38.208 45.785 5.528 1.00 31.32 43 SER D CA 1
ATOM 4874 C C . SER D 1 62 ? -39.477 46.129 4.788 1.00 32.09 43 SER D C 1
ATOM 4875 O O . SER D 1 62 ? -39.401 46.428 3.607 1.00 29.80 43 SER D O 1
ATOM 4878 N N . GLU D 1 63 ? -40.627 46.052 5.471 1.00 32.61 44 GLU D N 1
ATOM 4879 C CA . GLU D 1 63 ? -41.917 46.324 4.872 1.00 32.82 44 GLU D CA 1
ATOM 4880 C C . GLU D 1 63 ? -42.113 45.484 3.605 1.00 33.00 44 GLU D C 1
ATOM 4881 O O . GLU D 1 63 ? -42.278 46.018 2.506 1.00 32.68 44 GLU D O 1
ATOM 4887 N N . SER D 1 64 ? -42.114 44.169 3.770 1.00 32.10 45 SER D N 1
ATOM 4888 C CA . SER D 1 64 ? -42.137 43.244 2.642 1.00 31.44 45 SER D CA 1
ATOM 4889 C C . SER D 1 64 ? -42.841 41.964 3.000 1.00 29.84 45 SER D C 1
ATOM 4890 O O . SER D 1 64 ? -42.984 41.627 4.164 1.00 31.85 45 SER D O 1
ATOM 4901 N N . PHE D 1 66 ? -41.464 39.291 1.806 1.00 33.28 47 PHE D N 1
ATOM 4902 C CA . PHE D 1 66 ? -40.318 38.379 1.745 1.00 32.74 47 PHE D CA 1
ATOM 4903 C C . PHE D 1 66 ? -39.419 38.379 2.965 1.00 31.71 47 PHE D C 1
ATOM 4904 O O . PHE D 1 66 ? -38.818 39.387 3.286 1.00 30.01 47 PHE D O 1
ATOM 4912 N N . SER D 1 67 ? -39.295 37.212 3.592 1.00 32.77 48 SER D N 1
ATOM 4913 C CA . SER D 1 67 ? -38.432 36.990 4.775 1.00 31.87 48 SER D CA 1
ATOM 4914 C C . SER D 1 67 ? -37.135 36.229 4.466 1.00 32.14 48 SER D C 1
ATOM 4915 O O . SER D 1 67 ? -36.252 36.203 5.289 1.00 33.92 48 SER D O 1
ATOM 4918 N N . HIS D 1 68 ? -37.026 35.593 3.304 1.00 32.60 49 HIS D N 1
ATOM 4919 C CA . HIS D 1 68 ? -35.859 34.763 3.018 1.00 33.53 49 HIS D CA 1
ATOM 4920 C C . HIS D 1 68 ? -35.461 34.750 1.575 1.00 33.40 49 HIS D C 1
ATOM 4921 O O . HIS D 1 68 ? -36.279 34.885 0.681 1.00 34.23 49 HIS D O 1
ATOM 4928 N N . THR D 1 69 ? -34.177 34.553 1.363 1.00 34.60 50 THR D N 1
ATOM 4929 C CA . THR D 1 69 ? -33.650 34.371 0.035 1.00 34.01 50 THR D CA 1
ATOM 4930 C C . THR D 1 69 ? -32.454 33.418 0.117 1.00 33.20 50 THR D C 1
ATOM 4931 O O . THR D 1 69 ? -31.861 33.266 1.161 1.00 34.10 50 THR D O 1
ATOM 4935 N N . GLY D 1 70 ? -32.140 32.779 -1.005 1.00 33.67 51 GLY D N 1
ATOM 4936 C CA . GLY D 1 70 ? -30.992 31.881 -1.128 1.00 32.65 51 GLY D CA 1
ATOM 4937 C C . GLY D 1 70 ? -30.743 31.639 -2.595 1.00 32.39 51 GLY D C 1
ATOM 4938 O O . GLY D 1 70 ? -31.533 32.101 -3.423 1.00 33.75 51 GLY D O 1
ATOM 4939 N N . ILE D 1 71 ? -29.697 30.888 -2.918 1.00 30.98 52 ILE D N 1
ATOM 4940 C CA . ILE D 1 71 ? -29.337 30.606 -4.301 1.00 31.30 52 ILE D CA 1
ATOM 4941 C C . ILE D 1 71 ? -29.460 29.113 -4.625 1.00 32.56 52 ILE D C 1
ATOM 4942 O O . ILE D 1 71 ? -28.963 28.279 -3.908 1.00 33.43 52 ILE D O 1
ATOM 4947 N N . ILE D 1 72 ? -30.097 28.791 -5.740 1.00 33.50 53 ILE D N 1
ATOM 4948 C CA . ILE D 1 72 ? -30.276 27.413 -6.154 1.00 33.99 53 ILE D CA 1
ATOM 4949 C C . ILE D 1 72 ? -28.965 26.893 -6.781 1.00 34.88 53 ILE D C 1
ATOM 4950 O O . ILE D 1 72 ? -28.301 27.621 -7.538 1.00 34.62 53 ILE D O 1
ATOM 4955 N N . VAL D 1 73 ? -28.593 25.659 -6.430 1.00 34.32 54 VAL D N 1
ATOM 4956 C CA . VAL D 1 73 ? -27.433 24.978 -7.027 1.00 34.84 54 VAL D CA 1
ATOM 4957 C C . VAL D 1 73 ? -27.847 23.548 -7.437 1.00 34.61 54 VAL D C 1
ATOM 4958 O O . VAL D 1 73 ? -28.282 22.751 -6.604 1.00 33.73 54 VAL D O 1
ATOM 4962 N N . LYS D 1 74 ? -27.748 23.252 -8.726 1.00 34.76 55 LYS D N 1
ATOM 4963 C CA . LYS D 1 74 ? -28.060 21.924 -9.243 1.00 38.27 55 LYS D CA 1
ATOM 4964 C C . LYS D 1 74 ? -26.795 21.045 -9.189 1.00 38.35 55 LYS D C 1
ATOM 4965 O O . LYS D 1 74 ? -25.771 21.459 -9.731 1.00 35.65 55 LYS D O 1
ATOM 4971 N N . TRP D 1 75 ? -26.845 19.889 -8.508 1.00 40.54 56 TRP D N 1
ATOM 4972 C CA . TRP D 1 75 ? -25.798 18.834 -8.651 1.00 42.96 56 TRP D CA 1
ATOM 4973 C C . TRP D 1 75 ? -26.433 17.774 -9.523 1.00 45.98 56 TRP D C 1
ATOM 4974 O O . TRP D 1 75 ? -27.270 17.004 -9.039 1.00 48.06 56 TRP D O 1
ATOM 4976 N N . GLY D 1 76 ? -26.079 17.768 -10.814 1.00 46.73 57 GLY D N 1
ATOM 4977 C CA . GLY D 1 76 ? -26.736 16.912 -11.793 1.00 47.49 57 GLY D CA 1
ATOM 4978 C C . GLY D 1 76 ? -28.222 17.214 -11.816 1.00 48.81 57 GLY D C 1
ATOM 4979 O O . GLY D 1 76 ? -28.625 18.366 -12.009 1.00 49.55 57 GLY D O 1
ATOM 4980 N N . GLU D 1 77 ? -29.034 16.189 -11.574 1.00 49.69 58 GLU D N 1
ATOM 4981 C CA . GLU D 1 77 ? -30.484 16.353 -11.499 1.00 49.88 58 GLU D CA 1
ATOM 4982 C C . GLU D 1 77 ? -30.942 16.790 -10.091 1.00 50.12 58 GLU D C 1
ATOM 4983 O O . GLU D 1 77 ? -32.126 17.082 -9.893 1.00 50.17 58 GLU D O 1
ATOM 4985 N N . HIS D 1 78 ? -30.015 16.849 -9.125 1.00 50.32 59 HIS D N 1
ATOM 4986 C CA . HIS D 1 78 ? -30.363 17.160 -7.721 1.00 50.48 59 HIS D CA 1
ATOM 4987 C C . HIS D 1 78 ? -30.298 18.637 -7.443 1.00 46.90 59 HIS D C 1
ATOM 4988 O O . HIS D 1 78 ? -29.338 19.309 -7.843 1.00 43.80 59 HIS D O 1
ATOM 4995 N N . THR D 1 79 ? -31.320 19.108 -6.730 1.00 45.20 60 THR D N 1
ATOM 4996 C CA . THR D 1 79 ? -31.545 20.520 -6.491 1.00 43.88 60 THR D CA 1
ATOM 4997 C C . THR D 1 79 ? -31.221 20.830 -5.039 1.00 42.59 60 THR D C 1
ATOM 4998 O O . THR D 1 79 ? -31.816 20.242 -4.126 1.00 40.47 60 THR D O 1
ATOM 5002 N N . LEU D 1 80 ? -30.259 21.737 -4.853 1.00 41.71 61 LEU D N 1
ATOM 5003 C CA . LEU D 1 80 ? -29.842 22.214 -3.538 1.00 40.99 61 LEU D CA 1
ATOM 5004 C C . LEU D 1 80 ? -30.034 23.721 -3.410 1.00 39.65 61 LEU D C 1
ATOM 5005 O O . LEU D 1 80 ? -30.040 24.464 -4.397 1.00 39.43 61 LEU D O 1
ATOM 5010 N N . ILE D 1 81 ? -30.154 24.162 -2.169 1.00 39.13 62 ILE D N 1
ATOM 5011 C CA . ILE D 1 81 ? -30.283 25.579 -1.848 1.00 38.41 62 ILE D CA 1
ATOM 5012 C C . ILE D 1 81 ? -29.109 25.972 -0.975 1.00 36.86 62 ILE D C 1
ATOM 5013 O O . ILE D 1 81 ? -28.859 25.360 0.052 1.00 38.71 62 ILE D O 1
ATOM 5026 N N . GLU D 1 83 ? -27.492 28.998 1.232 1.00 35.08 64 GLU D N 1
ATOM 5027 C CA . GLU D 1 83 ? -28.146 30.057 1.972 1.00 32.31 64 GLU D CA 1
ATOM 5028 C C . GLU D 1 83 ? -27.570 30.314 3.360 1.00 33.09 64 GLU D C 1
ATOM 5029 O O . GLU D 1 83 ? -26.973 29.438 3.974 1.00 33.07 64 GLU D O 1
ATOM 5035 N N . SER D 1 84 ? -27.788 31.525 3.866 1.00 34.04 65 SER D N 1
ATOM 5036 C CA . SER D 1 84 ? -27.580 31.807 5.282 1.00 32.72 65 SER D CA 1
ATOM 5037 C C . SER D 1 84 ? -28.938 31.800 5.957 1.00 32.11 65 SER D C 1
ATOM 5038 O O . SER D 1 84 ? -29.784 32.589 5.583 1.00 33.51 65 SER D O 1
ATOM 5041 N N . VAL D 1 85 ? -29.145 30.909 6.928 1.00 31.46 66 VAL D N 1
ATOM 5042 C CA . VAL D 1 85 ? -30.375 30.839 7.694 1.00 30.60 66 VAL D CA 1
ATOM 5043 C C . VAL D 1 85 ? -30.010 31.320 9.070 1.00 34.10 66 VAL D C 1
ATOM 5044 O O . VAL D 1 85 ? -29.174 30.718 9.743 1.00 35.43 66 VAL D O 1
ATOM 5048 N N . GLU D 1 86 ? -30.648 32.423 9.479 1.00 35.45 67 GLU D N 1
ATOM 5049 C CA . GLU D 1 86 ? -30.157 33.235 10.581 1.00 35.00 67 GLU D CA 1
ATOM 5050 C C . GLU D 1 86 ? -30.161 32.563 11.953 1.00 35.25 67 GLU D C 1
ATOM 5051 O O . GLU D 1 86 ? -29.359 32.934 12.798 1.00 36.66 67 GLU D O 1
ATOM 5057 N N . ASP D 1 87 ? -31.030 31.572 12.169 1.00 34.93 68 ASP D N 1
ATOM 5058 C CA . ASP D 1 87 ? -31.032 30.787 13.417 1.00 35.57 68 ASP D CA 1
ATOM 5059 C C . ASP D 1 87 ? -30.305 29.442 13.231 1.00 36.07 68 ASP D C 1
ATOM 5060 O O . ASP D 1 87 ? -30.558 28.482 13.959 1.00 36.59 68 ASP D O 1
ATOM 5065 N N . ASP D 1 88 ? -29.402 29.375 12.257 1.00 36.71 69 ASP D N 1
ATOM 5066 C CA . ASP D 1 88 ? -28.800 28.107 11.885 1.00 36.33 69 ASP D CA 1
ATOM 5067 C C . ASP D 1 88 ? -27.350 28.263 11.371 1.00 34.77 69 ASP D C 1
ATOM 5068 O O . ASP D 1 88 ? -26.415 28.030 12.125 1.00 36.03 69 ASP D O 1
ATOM 5073 N N . GLY D 1 89 ? -27.150 28.659 10.116 1.00 33.47 70 GLY D N 1
ATOM 5074 C CA . GLY D 1 89 ? -25.785 28.863 9.593 1.00 31.93 70 GLY D CA 1
ATOM 5075 C C . GLY D 1 89 ? -25.752 29.155 8.115 1.00 31.19 70 GLY D C 1
ATOM 5076 O O . GLY D 1 89 ? -26.802 29.253 7.483 1.00 31.82 70 GLY D O 1
ATOM 5077 N N . VAL D 1 90 ? -24.549 29.317 7.575 1.00 30.42 71 VAL D N 1
ATOM 5078 C CA . VAL D 1 90 ? -24.350 29.371 6.124 1.00 30.32 71 VAL D CA 1
ATOM 5079 C C . VAL D 1 90 ? -24.212 27.920 5.638 1.00 31.18 71 VAL D C 1
ATOM 5080 O O . VAL D 1 90 ? -23.175 27.276 5.837 1.00 32.12 71 VAL D O 1
ATOM 5084 N N . ARG D 1 91 ? -25.258 27.419 4.993 1.00 30.34 72 ARG D N 1
ATOM 5085 C CA . ARG D 1 91 ? -25.364 26.015 4.636 1.00 29.23 72 ARG D CA 1
ATOM 5086 C C . ARG D 1 91 ? -25.757 25.753 3.183 1.00 31.24 72 ARG D C 1
ATOM 5087 O O . ARG D 1 91 ? -26.199 26.639 2.445 1.00 32.95 72 ARG D O 1
ATOM 5095 N N . ILE D 1 92 ? -25.594 24.508 2.772 1.00 32.75 73 ILE D N 1
ATOM 5096 C CA . ILE D 1 92 ? -26.097 24.042 1.496 1.00 32.35 73 ILE D CA 1
ATOM 5097 C C . ILE D 1 92 ? -26.873 22.780 1.769 1.00 32.64 73 ILE D C 1
ATOM 5098 O O . ILE D 1 92 ? -26.363 21.887 2.400 1.00 35.25 73 ILE D O 1
ATOM 5103 N N . VAL D 1 93 ? -28.135 22.745 1.361 1.00 35.52 74 VAL D N 1
ATOM 5104 C CA . VAL D 1 93 ? -29.018 21.603 1.639 1.00 36.08 74 VAL D CA 1
ATOM 5105 C C . VAL D 1 93 ? -30.056 21.369 0.553 1.00 35.13 74 VAL D C 1
ATOM 5106 O O . VAL D 1 93 ? -30.367 22.269 -0.239 1.00 34.79 74 VAL D O 1
ATOM 5110 N N . PRO D 1 94 ? -30.624 20.155 0.525 1.00 34.53 75 PRO D N 1
ATOM 5111 C CA . PRO D 1 94 ? -31.585 19.883 -0.535 1.00 35.28 75 PRO D CA 1
ATOM 5112 C C . PRO D 1 94 ? -32.840 20.753 -0.461 1.00 34.15 75 PRO D C 1
ATOM 5113 O O . PRO D 1 94 ? -33.448 20.869 0.603 1.00 34.76 75 PRO D O 1
ATOM 5117 N N . LEU D 1 95 ? -33.239 21.319 -1.584 1.00 33.75 76 LEU D N 1
ATOM 5118 C CA . LEU D 1 95 ? -34.514 22.061 -1.625 1.00 35.90 76 LEU D CA 1
ATOM 5119 C C . LEU D 1 95 ? -35.678 21.212 -1.096 1.00 35.51 76 LEU D C 1
ATOM 5120 O O . LEU D 1 95 ? -36.585 21.751 -0.481 1.00 35.36 76 LEU D O 1
ATOM 5125 N N . GLU D 1 96 ? -35.627 19.892 -1.310 1.00 35.93 77 GLU D N 1
ATOM 5126 C CA . GLU D 1 96 ? -36.648 18.995 -0.786 1.00 37.01 77 GLU D CA 1
ATOM 5127 C C . GLU D 1 96 ? -36.960 19.279 0.697 1.00 37.37 77 GLU D C 1
ATOM 5128 O O . GLU D 1 96 ? -38.102 19.099 1.130 1.00 38.58 77 GLU D O 1
ATOM 5130 N N . HIS D 1 97 ? -35.983 19.750 1.476 1.00 36.56 78 HIS D N 1
ATOM 5131 C CA . HIS D 1 97 ? -36.239 20.063 2.901 1.00 36.95 78 HIS D CA 1
ATOM 5132 C C . HIS D 1 97 ? -37.322 21.126 3.105 1.00 36.13 78 HIS D C 1
ATOM 5133 O O . HIS D 1 97 ? -38.141 21.016 4.018 1.00 36.58 78 HIS D O 1
ATOM 5140 N N . TYR D 1 98 ? -37.312 22.163 2.275 1.00 33.95 79 TYR D N 1
ATOM 5141 C CA . TYR D 1 98 ? -38.320 23.202 2.384 1.00 33.72 79 TYR D CA 1
ATOM 5142 C C . TYR D 1 98 ? -39.721 22.627 2.109 1.00 35.77 79 TYR D C 1
ATOM 5143 O O . TYR D 1 98 ? -40.718 23.051 2.722 1.00 35.29 79 TYR D O 1
ATOM 5152 N N . ILE D 1 99 ? -39.784 21.611 1.252 1.00 36.58 80 ILE D N 1
ATOM 5153 C CA . ILE D 1 99 ? -41.048 21.012 0.911 1.00 38.30 80 ILE D CA 1
ATOM 5154 C C . ILE D 1 99 ? -41.539 19.983 1.933 1.00 40.15 80 ILE D C 1
ATOM 5155 O O . ILE D 1 99 ? -42.732 19.972 2.234 1.00 39.78 80 ILE D O 1
ATOM 5160 N N . LYS D 1 100 ? -40.638 19.132 2.455 1.00 40.83 81 LYS D N 1
ATOM 5161 C CA . LYS D 1 100 ? -41.024 17.932 3.242 1.00 39.79 81 LYS D CA 1
ATOM 5162 C C . LYS D 1 100 ? -40.531 17.894 4.710 1.00 40.29 81 LYS D C 1
ATOM 5163 O O . LYS D 1 100 ? -41.165 17.265 5.584 1.00 40.50 81 LYS D O 1
ATOM 5166 N N . ASN D 1 101 ? -39.405 18.545 4.988 1.00 39.98 82 ASN D N 1
ATOM 5167 C CA . ASN D 1 101 ? -38.785 18.476 6.316 1.00 38.17 82 ASN D CA 1
ATOM 5168 C C . ASN D 1 101 ? -37.949 19.718 6.581 1.00 37.29 82 ASN D C 1
ATOM 5169 O O . ASN D 1 101 ? -36.737 19.712 6.429 1.00 38.61 82 ASN D O 1
ATOM 5174 N N . TYR D 1 102 ? -38.600 20.799 6.952 1.00 37.25 83 TYR D N 1
ATOM 5175 C CA . TYR D 1 102 ? -37.863 22.034 7.202 1.00 38.11 83 TYR D CA 1
ATOM 5176 C C . TYR D 1 102 ? -37.298 22.000 8.608 1.00 38.78 83 TYR D C 1
ATOM 5177 O O . TYR D 1 102 ? -38.043 21.855 9.593 1.00 35.03 83 TYR D O 1
ATOM 5186 N N . GLU D 1 103 ? -35.969 22.105 8.665 1.00 39.92 84 GLU D N 1
ATOM 5187 C CA . GLU D 1 103 ? -35.201 22.146 9.902 1.00 40.82 84 GLU D CA 1
ATOM 5188 C C . GLU D 1 103 ? -35.623 21.113 10.944 1.00 40.20 84 GLU D C 1
ATOM 5189 O O . GLU D 1 103 ? -35.969 21.435 12.065 1.00 39.29 84 GLU D O 1
ATOM 5195 N N . ASN D 1 104 ? -35.606 19.855 10.516 1.00 41.28 85 ASN D N 1
ATOM 5196 C CA . ASN D 1 104 ? -35.917 18.694 11.351 1.00 41.18 85 ASN D CA 1
ATOM 5197 C C . ASN D 1 104 ? -37.306 18.627 11.966 1.00 41.89 85 ASN D C 1
ATOM 5198 O O . ASN D 1 104 ? -37.517 17.881 12.926 1.00 44.17 85 ASN D O 1
ATOM 5203 N N . SER D 1 105 ? -38.255 19.369 11.408 1.00 41.25 86 SER D N 1
ATOM 5204 C CA . SER D 1 105 ? -39.644 19.329 11.849 1.00 39.91 86 SER D CA 1
ATOM 5205 C C . SER D 1 105 ? -40.457 18.216 11.181 1.00 40.36 86 SER D C 1
ATOM 5206 O O . SER D 1 105 ? -41.587 17.971 11.570 1.00 40.41 86 SER D O 1
ATOM 5209 N N . ASN D 1 106 ? -39.904 17.597 10.139 1.00 41.48 87 ASN D N 1
ATOM 5210 C CA . ASN D 1 106 ? -40.609 16.612 9.304 1.00 43.63 87 ASN D CA 1
ATOM 5211 C C . ASN D 1 106 ? -41.860 17.176 8.636 1.00 43.59 87 ASN D C 1
ATOM 5212 O O . ASN D 1 106 ? -42.749 16.418 8.252 1.00 42.95 87 ASN D O 1
ATOM 5217 N N . ASN D 1 107 ? -41.903 18.504 8.479 1.00 44.54 88 ASN D N 1
ATOM 5218 C CA . ASN D 1 107 ? -43.013 19.203 7.810 1.00 43.92 88 ASN D CA 1
ATOM 5219 C C . ASN D 1 107 ? -42.530 20.277 6.877 1.00 42.46 88 ASN D C 1
ATOM 5220 O O . ASN D 1 107 ? -41.382 20.710 6.963 1.00 43.47 88 ASN D O 1
ATOM 5225 N N . ARG D 1 108 ? -43.424 20.709 5.992 1.00 41.18 89 ARG D N 1
ATOM 5226 C CA . ARG D 1 108 ? -43.128 21.749 5.006 1.00 39.73 89 ARG D CA 1
ATOM 5227 C C . ARG D 1 108 ? -42.794 23.062 5.692 1.00 37.51 89 ARG D C 1
ATOM 5228 O O . ARG D 1 108 ? -43.291 23.319 6.758 1.00 36.96 89 ARG D O 1
ATOM 5236 N N . TYR D 1 109 ? -41.945 23.875 5.070 1.00 36.16 90 TYR D N 1
ATOM 5237 C CA . TYR D 1 109 ? -41.657 25.220 5.552 1.00 35.68 90 TYR D CA 1
ATOM 5238 C C . TYR D 1 109 ? -42.977 25.944 5.804 1.00 35.24 90 TYR D C 1
ATOM 5239 O O . TYR D 1 109 ? -43.883 25.880 4.967 1.00 34.49 90 TYR D O 1
ATOM 5248 N N . ASN D 1 110 ? -43.087 26.602 6.951 1.00 34.10 91 ASN D N 1
ATOM 5249 C CA . ASN D 1 110 ? -44.276 27.368 7.272 1.00 34.52 91 ASN D CA 1
ATOM 5250 C C . ASN D 1 110 ? -44.260 28.750 6.599 1.00 34.69 91 ASN D C 1
ATOM 5251 O O . ASN D 1 110 ? -43.869 29.745 7.205 1.00 36.84 91 ASN D O 1
ATOM 5256 N N . GLY D 1 111 ? -44.730 28.801 5.362 1.00 32.84 92 GLY D N 1
ATOM 5257 C CA . GLY D 1 111 ? -44.727 30.012 4.579 1.00 31.31 92 GLY D CA 1
ATOM 5258 C C . GLY D 1 111 ? -44.863 29.643 3.129 1.00 32.41 92 GLY D C 1
ATOM 5259 O O . GLY D 1 111 ? -45.104 28.486 2.800 1.00 33.66 92 GLY D O 1
ATOM 5260 N N . SER D 1 112 ? -44.689 30.615 2.249 1.00 33.67 93 SER D N 1
ATOM 5261 C CA . SER D 1 112 ? -44.785 30.346 0.816 1.00 34.92 93 SER D CA 1
ATOM 5262 C C . SER D 1 112 ? -43.416 30.512 0.157 1.00 33.31 93 SER D C 1
ATOM 5263 O O . SER D 1 112 ? -42.534 31.176 0.688 1.00 33.31 93 SER D O 1
ATOM 5266 N N . LEU D 1 113 ? -43.275 29.895 -1.009 1.00 32.27 94 LEU D N 1
ATOM 5267 C CA . LEU D 1 113 ? -41.987 29.723 -1.643 1.00 32.42 94 LEU D CA 1
ATOM 5268 C C . LEU D 1 113 ? -42.047 30.121 -3.094 1.00 31.61 94 LEU D C 1
ATOM 5269 O O . LEU D 1 113 ? -43.002 29.793 -3.785 1.00 32.13 94 LEU D O 1
ATOM 5274 N N . PHE D 1 114 ? -40.997 30.783 -3.563 1.00 30.76 95 PHE D N 1
ATOM 5275 C CA . PHE D 1 114 ? -40.971 31.310 -4.901 1.00 29.94 95 PHE D CA 1
ATOM 5276 C C . PHE D 1 114 ? -39.612 31.140 -5.511 1.00 31.12 95 PHE D C 1
ATOM 5277 O O . PHE D 1 114 ? -38.617 31.096 -4.796 1.00 30.74 95 PHE D O 1
ATOM 5285 N N . ILE D 1 115 ? -39.577 31.100 -6.837 1.00 32.41 96 ILE D N 1
ATOM 5286 C CA . ILE D 1 115 ? -38.330 31.071 -7.563 1.00 35.18 96 ILE D CA 1
ATOM 5287 C C . ILE D 1 115 ? -38.279 32.246 -8.492 1.00 34.97 96 ILE D C 1
ATOM 5288 O O . ILE D 1 115 ? -39.300 32.587 -9.093 1.00 35.45 96 ILE D O 1
ATOM 5293 N N . ALA D 1 116 ? -37.095 32.852 -8.603 1.00 34.25 97 ALA D N 1
ATOM 5294 C CA . ALA D 1 116 ? -36.823 33.888 -9.599 1.00 34.12 97 ALA D CA 1
ATOM 5295 C C . ALA D 1 116 ? -35.483 33.591 -10.268 1.00 34.81 97 ALA D C 1
ATOM 5296 O O . ALA D 1 116 ? -34.797 32.639 -9.886 1.00 36.02 97 ALA D O 1
ATOM 5298 N N . ARG D 1 117 ? -35.161 34.380 -11.294 1.00 34.26 98 ARG D N 1
ATOM 5299 C CA . ARG D 1 117 ? -33.954 34.232 -12.075 1.00 34.49 98 ARG D CA 1
ATOM 5300 C C . ARG D 1 117 ? -33.418 35.612 -12.441 1.00 35.39 98 ARG D C 1
ATOM 5301 O O . ARG D 1 117 ? -34.185 36.523 -12.776 1.00 37.61 98 ARG D O 1
ATOM 5309 N N . HIS D 1 118 ? -32.103 35.779 -12.383 1.00 36.08 99 HIS D N 1
ATOM 5310 C CA . HIS D 1 118 ? -31.511 37.070 -12.737 1.00 37.34 99 HIS D CA 1
ATOM 5311 C C . HIS D 1 118 ? -31.329 37.156 -14.234 1.00 40.17 99 HIS D C 1
ATOM 5312 O O . HIS D 1 118 ? -30.848 36.220 -14.868 1.00 40.74 99 HIS D O 1
ATOM 5319 N N . GLU D 1 119 ? -31.677 38.310 -14.779 1.00 43.36 100 GLU D N 1
ATOM 5320 C CA . GLU D 1 119 ? -31.658 38.535 -16.212 1.00 46.70 100 GLU D CA 1
ATOM 5321 C C . GLU D 1 119 ? -30.290 38.178 -16.841 1.00 47.07 100 GLU D C 1
ATOM 5322 O O . GLU D 1 119 ? -30.247 37.543 -17.881 1.00 46.70 100 GLU D O 1
ATOM 5328 N N . LEU D 1 120 ? -29.189 38.553 -16.192 1.00 47.31 101 LEU D N 1
ATOM 5329 C CA . LEU D 1 120 ? -27.854 38.265 -16.705 1.00 48.55 101 LEU D CA 1
ATOM 5330 C C . LEU D 1 120 ? -27.518 36.770 -16.813 1.00 48.36 101 LEU D C 1
ATOM 5331 O O . LEU D 1 120 ? -26.793 36.366 -17.721 1.00 49.87 101 LEU D O 1
ATOM 5336 N N . LEU D 1 121 ? -28.059 35.947 -15.928 1.00 47.09 102 LEU D N 1
ATOM 5337 C CA . LEU D 1 121 ? -27.756 34.527 -15.964 1.00 46.93 102 LEU D CA 1
ATOM 5338 C C . LEU D 1 121 ? -28.755 33.721 -16.770 1.00 48.90 102 LEU D C 1
ATOM 5339 O O . LEU D 1 121 ? -28.640 32.504 -16.819 1.00 49.23 102 LEU D O 1
ATOM 5344 N N . GLN D 1 122 ? -29.722 34.348 -17.426 1.00 51.98 103 GLN D N 1
ATOM 5345 C CA . GLN D 1 122 ? -30.727 33.529 -18.115 1.00 54.54 103 GLN D CA 1
ATOM 5346 C C . GLN D 1 122 ? -30.147 32.802 -19.339 1.00 55.35 103 GLN D C 1
ATOM 5347 O O . GLN D 1 122 ? -30.545 31.680 -19.617 1.00 54.30 103 GLN D O 1
ATOM 5353 N N . ASN D 1 123 ? -29.177 33.417 -20.016 1.00 58.38 104 ASN D N 1
ATOM 5354 C CA . ASN D 1 123 ? -28.562 32.832 -21.220 1.00 61.65 104 ASN D CA 1
ATOM 5355 C C . ASN D 1 123 ? -27.156 32.348 -20.953 1.00 63.21 104 ASN D C 1
ATOM 5356 O O . ASN D 1 123 ? -26.255 32.547 -21.752 1.00 63.13 104 ASN D O 1
ATOM 5361 N N . VAL D 1 124 ? -26.985 31.693 -19.817 1.00 65.32 105 VAL D N 1
ATOM 5362 C CA . VAL D 1 124 ? -25.689 31.219 -19.386 1.00 66.74 105 VAL D CA 1
ATOM 5363 C C . VAL D 1 124 ? -25.872 29.798 -18.864 1.00 69.21 105 VAL D C 1
ATOM 5364 O O . VAL D 1 124 ? -26.698 29.553 -17.996 1.00 68.19 105 VAL D O 1
ATOM 5368 N N . ASN D 1 125 ? -25.115 28.866 -19.434 1.00 73.13 106 ASN D N 1
ATOM 5369 C CA . ASN D 1 125 ? -25.251 27.439 -19.112 1.00 76.16 106 ASN D CA 1
ATOM 5370 C C . ASN D 1 125 ? -24.657 27.091 -17.750 1.00 76.73 106 ASN D C 1
ATOM 5371 O O . ASN D 1 125 ? -23.754 27.777 -17.267 1.00 75.20 106 ASN D O 1
ATOM 5376 N N . ASP D 1 126 ? -25.167 26.002 -17.165 1.00 78.43 107 ASP D N 1
ATOM 5377 C CA . ASP D 1 126 ? -24.833 25.577 -15.786 1.00 79.72 107 ASP D CA 1
ATOM 5378 C C . ASP D 1 126 ? -23.336 25.427 -15.449 1.00 79.40 107 ASP D C 1
ATOM 5379 O O . ASP D 1 126 ? -22.983 25.476 -14.275 1.00 79.81 107 ASP D O 1
ATOM 5384 N N . ASP D 1 127 ? -22.475 25.236 -16.450 1.00 79.71 108 ASP D N 1
ATOM 5385 C CA . ASP D 1 127 ? -21.013 25.163 -16.229 1.00 79.69 108 ASP D CA 1
ATOM 5386 C C . ASP D 1 127 ? -20.260 26.330 -16.901 1.00 77.72 108 ASP D C 1
ATOM 5387 O O . ASP D 1 127 ? -19.108 26.205 -17.291 1.00 76.73 108 ASP D O 1
ATOM 5392 N N . SER D 1 128 ? -20.938 27.464 -17.033 1.00 76.94 109 SER D N 1
ATOM 5393 C CA . SER D 1 128 ? -20.306 28.719 -17.425 1.00 74.96 109 SER D CA 1
ATOM 5394 C C . SER D 1 128 ? -19.274 29.167 -16.388 1.00 74.03 109 SER D C 1
ATOM 5395 O O . SER D 1 128 ? -19.271 28.692 -15.243 1.00 73.49 109 SER D O 1
ATOM 5398 N N . GLU D 1 129 ? -18.422 30.110 -16.779 1.00 72.40 110 GLU D N 1
ATOM 5399 C CA . GLU D 1 129 ? -17.430 30.674 -15.862 1.00 71.86 110 GLU D CA 1
ATOM 5400 C C . GLU D 1 129 ? -18.072 31.444 -14.706 1.00 70.55 110 GLU D C 1
ATOM 5401 O O . GLU D 1 129 ? -17.622 31.372 -13.559 1.00 70.78 110 GLU D O 1
ATOM 5415 N N . ILE D 1 131 ? -21.295 31.170 -13.410 1.00 57.10 112 ILE D N 1
ATOM 5416 C CA . ILE D 1 131 ? -21.934 30.266 -12.488 1.00 54.79 112 ILE D CA 1
ATOM 5417 C C . ILE D 1 131 ? -20.861 29.606 -11.595 1.00 54.27 112 ILE D C 1
ATOM 5418 O O . ILE D 1 131 ? -21.075 29.465 -10.393 1.00 54.50 112 ILE D O 1
ATOM 5423 N N . ARG D 1 132 ? -19.711 29.233 -12.165 1.00 53.39 113 ARG D N 1
ATOM 5424 C CA . ARG D 1 132 ? -18.609 28.633 -11.394 1.00 52.34 113 ARG D CA 1
ATOM 5425 C C . ARG D 1 132 ? -18.173 29.577 -10.278 1.00 51.56 113 ARG D C 1
ATOM 5426 O O . ARG D 1 132 ? -18.130 29.181 -9.120 1.00 52.87 113 ARG D O 1
ATOM 5428 N N . ASN D 1 133 ? -17.909 30.834 -10.609 1.00 50.09 114 ASN D N 1
ATOM 5429 C CA . ASN D 1 133 ? -17.448 31.791 -9.598 1.00 49.73 114 ASN D CA 1
ATOM 5430 C C . ASN D 1 133 ? -18.505 32.146 -8.548 1.00 48.59 114 ASN D C 1
ATOM 5431 O O . ASN D 1 133 ? -18.171 32.419 -7.408 1.00 49.18 114 ASN D O 1
ATOM 5436 N N . LEU D 1 134 ? -19.776 32.160 -8.941 1.00 47.43 115 LEU D N 1
ATOM 5437 C CA . LEU D 1 134 ? -20.877 32.419 -8.007 1.00 46.94 115 LEU D CA 1
ATOM 5438 C C . LEU D 1 134 ? -20.939 31.339 -6.923 1.00 46.99 115 LEU D C 1
ATOM 5439 O O . LEU D 1 134 ? -21.058 31.638 -5.739 1.00 45.56 115 LEU D O 1
ATOM 5444 N N . ILE D 1 135 ? -20.860 30.086 -7.374 1.00 47.82 116 ILE D N 1
ATOM 5445 C CA . ILE D 1 135 ? -20.812 28.898 -6.517 1.00 48.72 116 ILE D CA 1
ATOM 5446 C C . ILE D 1 135 ? -19.544 28.870 -5.647 1.00 47.88 116 ILE D C 1
ATOM 5447 O O . ILE D 1 135 ? -19.642 28.660 -4.431 1.00 48.29 116 ILE D O 1
ATOM 5452 N N . LYS D 1 136 ? -18.383 29.132 -6.254 1.00 46.10 117 LYS D N 1
ATOM 5453 C CA . LYS D 1 136 ? -17.113 29.253 -5.521 1.00 45.18 117 LYS D CA 1
ATOM 5454 C C . LYS D 1 136 ? -17.272 30.151 -4.270 1.00 42.53 117 LYS D C 1
ATOM 5455 O O . LYS D 1 136 ? -16.982 29.732 -3.141 1.00 41.03 117 LYS D O 1
ATOM 5461 N N . VAL D 1 137 ? -17.778 31.365 -4.472 1.00 40.12 118 VAL D N 1
ATOM 5462 C CA . VAL D 1 137 ? -17.904 32.330 -3.370 1.00 38.21 118 VAL D CA 1
ATOM 5463 C C . VAL D 1 137 ? -18.828 31.800 -2.272 1.00 36.53 118 VAL D C 1
ATOM 5464 O O . VAL D 1 137 ? -18.491 31.851 -1.092 1.00 34.87 118 VAL D O 1
ATOM 5468 N N . GLY D 1 138 ? -19.966 31.244 -2.673 1.00 34.19 119 GLY D N 1
ATOM 5469 C CA . GLY D 1 138 ? -20.866 30.620 -1.712 1.00 34.74 119 GLY D CA 1
ATOM 5470 C C . GLY D 1 138 ? -20.208 29.489 -0.924 1.00 35.44 119 GLY D C 1
ATOM 5471 O O . GLY D 1 138 ? -20.275 29.424 0.319 1.00 35.71 119 GLY D O 1
ATOM 5472 N N . PHE D 1 139 ? -19.542 28.593 -1.643 1.00 36.36 120 PHE D N 1
ATOM 5473 C CA . PHE D 1 139 ? -18.831 27.517 -0.981 1.00 35.22 120 PHE D CA 1
ATOM 5474 C C . PHE D 1 139 ? -17.833 28.069 -0.002 1.00 33.51 120 PHE D C 1
ATOM 5475 O O . PHE D 1 139 ? -17.734 27.547 1.098 1.00 34.33 120 PHE D O 1
ATOM 5483 N N . SER D 1 140 ? -17.123 29.134 -0.369 1.00 32.17 121 SER D N 1
ATOM 5484 C CA . SER D 1 140 ? -16.108 29.703 0.532 1.00 31.49 121 SER D CA 1
ATOM 5485 C C . SER D 1 140 ? -16.706 30.236 1.836 1.00 32.72 121 SER D C 1
ATOM 5486 O O . SER D 1 140 ? -16.015 30.314 2.834 1.00 36.00 121 SER D O 1
ATOM 5489 N N . LEU D 1 141 ? -17.987 30.577 1.849 1.00 32.83 122 LEU D N 1
ATOM 5490 C CA . LEU D 1 141 ? -18.616 31.098 3.062 1.00 32.48 122 LEU D CA 1
ATOM 5491 C C . LEU D 1 141 ? -19.350 30.030 3.900 1.00 32.29 122 LEU D C 1
ATOM 5492 O O . LEU D 1 141 ? -19.800 30.311 5.005 1.00 32.72 122 LEU D O 1
ATOM 5497 N N . LEU D 1 142 ? -19.487 28.807 3.395 1.00 33.88 123 LEU D N 1
ATOM 5498 C CA . LEU D 1 142 ? -20.143 27.749 4.180 1.00 34.96 123 LEU D CA 1
ATOM 5499 C C . LEU D 1 142 ? -19.433 27.532 5.514 1.00 36.31 123 LEU D C 1
ATOM 5500 O O . LEU D 1 142 ? -18.231 27.392 5.570 1.00 37.95 123 LEU D O 1
ATOM 5505 N N . ASN D 1 143 ? -20.183 27.549 6.596 1.00 37.42 124 ASN D N 1
ATOM 5506 C CA . ASN D 1 143 ? -19.610 27.447 7.934 1.00 37.17 124 ASN D CA 1
ATOM 5507 C C . ASN D 1 143 ? -20.271 26.258 8.579 1.00 38.59 124 ASN D C 1
ATOM 5508 O O . ASN D 1 143 ? -21.045 25.550 7.927 1.00 41.82 124 ASN D O 1
ATOM 5513 N N . SER D 1 144 ? -20.021 26.040 9.849 1.00 38.53 125 SER D N 1
ATOM 5514 C CA . SER D 1 144 ? -20.515 24.839 10.473 1.00 41.61 125 SER D CA 1
ATOM 5515 C C . SER D 1 144 ? -21.621 25.154 11.471 1.00 41.69 125 SER D C 1
ATOM 5516 O O . SER D 1 144 ? -21.743 24.551 12.549 1.00 42.92 125 SER D O 1
ATOM 5519 N N . GLY D 1 145 ? -22.446 26.110 11.082 1.00 41.38 126 GLY D N 1
ATOM 5520 C CA . GLY D 1 145 ? -23.473 26.658 11.956 1.00 38.69 126 GLY D CA 1
ATOM 5521 C C . GLY D 1 145 ? -22.951 27.917 12.584 1.00 37.07 126 GLY D C 1
ATOM 5522 O O . GLY D 1 145 ? -21.732 28.117 12.701 1.00 37.39 126 GLY D O 1
ATOM 5523 N N . TYR D 1 146 ? -23.875 28.782 12.969 1.00 35.88 127 TYR D N 1
ATOM 5524 C CA . TYR D 1 146 ? -23.537 29.972 13.721 1.00 34.40 127 TYR D CA 1
ATOM 5525 C C . TYR D 1 146 ? -23.574 29.562 15.194 1.00 33.81 127 TYR D C 1
ATOM 5526 O O . TYR D 1 146 ? -24.410 28.725 15.605 1.00 33.13 127 TYR D O 1
ATOM 5535 N N . ASP D 1 147 ? -22.702 30.160 15.996 1.00 33.15 128 ASP D N 1
ATOM 5536 C CA . ASP D 1 147 ? -22.793 29.976 17.434 1.00 34.80 128 ASP D CA 1
ATOM 5537 C C . ASP D 1 147 ? -23.975 30.822 18.002 1.00 35.39 128 ASP D C 1
ATOM 5538 O O . ASP D 1 147 ? -24.594 31.624 17.287 1.00 37.55 128 ASP D O 1
ATOM 5543 N N . LYS D 1 148 ? -24.282 30.609 19.283 1.00 35.14 129 LYS D N 1
ATOM 5544 C CA . LYS D 1 148 ? -25.382 31.237 19.962 1.00 34.05 129 LYS D CA 1
ATOM 5545 C C . LYS D 1 148 ? -25.204 32.758 19.878 1.00 34.85 129 LYS D C 1
ATOM 5546 O O . LYS D 1 148 ? -26.113 33.486 19.484 1.00 32.61 129 LYS D O 1
ATOM 5552 N N . ASN D 1 149 ? -24.011 33.219 20.199 1.00 35.40 130 ASN D N 1
ATOM 5553 C CA . ASN D 1 149 ? -23.699 34.637 20.147 1.00 36.21 130 ASN D CA 1
ATOM 5554 C C . ASN D 1 149 ? -24.052 35.279 18.804 1.00 35.44 130 ASN D C 1
ATOM 5555 O O . ASN D 1 149 ? -24.659 36.313 18.756 1.00 38.09 130 ASN D O 1
ATOM 5560 N N . GLU D 1 150 ? -23.673 34.629 17.723 1.00 34.55 131 GLU D N 1
ATOM 5561 C CA . GLU D 1 150 ? -23.806 35.150 16.362 1.00 33.05 131 GLU D CA 1
ATOM 5562 C C . GLU D 1 150 ? -25.247 35.217 15.865 1.00 31.70 131 GLU D C 1
ATOM 5563 O O . GLU D 1 150 ? -25.631 36.153 15.162 1.00 31.25 131 GLU D O 1
ATOM 5569 N N . ILE D 1 151 ? -26.038 34.217 16.228 1.00 30.10 132 ILE D N 1
ATOM 5570 C CA . ILE D 1 151 ? -27.462 34.222 15.916 1.00 29.27 132 ILE D CA 1
ATOM 5571 C C . ILE D 1 151 ? -28.092 35.464 16.555 1.00 29.57 132 ILE D C 1
ATOM 5572 O O . ILE D 1 151 ? -28.753 36.248 15.878 1.00 31.83 132 ILE D O 1
ATOM 5577 N N . ALA D 1 152 ? -27.849 35.650 17.845 1.00 28.48 133 ALA D N 1
ATOM 5578 C CA . ALA D 1 152 ? -28.282 36.826 18.569 1.00 29.48 133 ALA D CA 1
ATOM 5579 C C . ALA D 1 152 ? -27.853 38.115 17.865 1.00 30.98 133 ALA D C 1
ATOM 5580 O O . ALA D 1 152 ? -28.650 39.044 17.721 1.00 31.94 133 ALA D O 1
ATOM 5582 N N . GLN D 1 153 ? -26.597 38.179 17.444 1.00 30.75 134 GLN D N 1
ATOM 5583 C CA . GLN D 1 153 ? -26.105 39.358 16.750 1.00 30.55 134 GLN D CA 1
ATOM 5584 C C . GLN D 1 153 ? -26.812 39.581 15.411 1.00 31.85 134 GLN D C 1
ATOM 5585 O O . GLN D 1 153 ? -27.165 40.711 15.046 1.00 31.90 134 GLN D O 1
ATOM 5591 N N . ILE D 1 154 ? -27.026 38.514 14.661 1.00 32.18 135 ILE D N 1
ATOM 5592 C CA . ILE D 1 154 ? -27.649 38.670 13.336 1.00 31.36 135 ILE D CA 1
ATOM 5593 C C . ILE D 1 154 ? -29.097 39.133 13.494 1.00 32.13 135 ILE D C 1
ATOM 5594 O O . ILE D 1 154 ? -29.497 40.092 12.861 1.00 32.54 135 ILE D O 1
ATOM 5599 N N . VAL D 1 155 ? -29.861 38.481 14.368 1.00 30.20 136 VAL D N 1
ATOM 5600 C CA . VAL D 1 155 ? -31.250 38.863 14.566 1.00 27.97 136 VAL D CA 1
ATOM 5601 C C . VAL D 1 155 ? -31.345 40.259 15.133 1.00 29.06 136 VAL D C 1
ATOM 5602 O O . VAL D 1 155 ? -32.229 41.014 14.760 1.00 29.88 136 VAL D O 1
ATOM 5606 N N . ALA D 1 156 ? -30.421 40.628 16.005 1.00 30.51 137 ALA D N 1
ATOM 5607 C CA . ALA D 1 156 ? -30.390 42.000 16.516 1.00 31.29 137 ALA D CA 1
ATOM 5608 C C . ALA D 1 156 ? -30.134 43.010 15.377 1.00 33.10 137 ALA D C 1
ATOM 5609 O O . ALA D 1 156 ? -30.819 44.015 15.302 1.00 36.18 137 ALA D O 1
ATOM 5611 N N . ARG D 1 157 ? -29.180 42.743 14.483 1.00 33.82 138 ARG D N 1
ATOM 5612 C CA . ARG D 1 157 ? -28.931 43.673 13.336 1.00 33.61 138 ARG D CA 1
ATOM 5613 C C . ARG D 1 157 ? -30.149 43.863 12.405 1.00 33.59 138 ARG D C 1
ATOM 5614 O O . ARG D 1 157 ? -30.369 44.955 11.882 1.00 32.94 138 ARG D O 1
ATOM 5622 N N . ILE D 1 158 ? -30.924 42.794 12.201 1.00 33.63 139 ILE D N 1
ATOM 5623 C CA . ILE D 1 158 ? -32.190 42.878 11.471 1.00 33.93 139 ILE D CA 1
ATOM 5624 C C . ILE D 1 158 ? -33.157 43.897 12.138 1.00 37.04 139 ILE D C 1
ATOM 5625 O O . ILE D 1 158 ? -33.700 44.771 11.476 1.00 37.94 139 ILE D O 1
ATOM 5630 N N . GLY D 1 159 ? -33.361 43.771 13.444 1.00 37.44 140 GLY D N 1
ATOM 5631 C CA . GLY D 1 159 ? -34.230 44.674 14.173 1.00 36.73 140 GLY D CA 1
ATOM 5632 C C . GLY D 1 159 ? -33.683 46.070 14.279 1.00 37.00 140 GLY D C 1
ATOM 5633 O O . GLY D 1 159 ? -34.452 47.014 14.396 1.00 38.78 140 GLY D O 1
ATOM 5634 N N . LEU D 1 160 ? -32.358 46.218 14.279 1.00 37.32 141 LEU D N 1
ATOM 5635 C CA . LEU D 1 160 ? -31.744 47.566 14.301 1.00 36.64 141 LEU D CA 1
ATOM 5636 C C . LEU D 1 160 ? -31.584 48.169 12.908 1.00 38.37 141 LEU D C 1
ATOM 5637 O O . LEU D 1 160 ? -31.151 49.307 12.777 1.00 37.40 141 LEU D O 1
ATOM 5642 N N . GLY D 1 161 ? -31.884 47.404 11.860 1.00 42.43 142 GLY D N 1
ATOM 5643 C CA . GLY D 1 161 ? -31.554 47.818 10.490 1.00 43.71 142 GLY D CA 1
ATOM 5644 C C . GLY D 1 161 ? -30.070 48.116 10.186 1.00 47.41 142 GLY D C 1
ATOM 5645 O O . GLY D 1 161 ? -29.788 48.744 9.187 1.00 50.12 142 GLY D O 1
ATOM 5646 N N . ILE D 1 162 ? -29.124 47.671 11.024 1.00 50.32 143 ILE D N 1
ATOM 5647 C CA . ILE D 1 162 ? -27.674 47.910 10.840 1.00 50.36 143 ILE D CA 1
ATOM 5648 C C . ILE D 1 162 ? -27.100 46.853 9.909 1.00 51.28 143 ILE D C 1
ATOM 5649 O O . ILE D 1 162 ? -27.476 45.714 10.018 1.00 49.89 143 ILE D O 1
ATOM 5654 N N . GLY D 1 163 ? -26.185 47.233 9.015 1.00 54.39 144 GLY D N 1
ATOM 5655 C CA . GLY D 1 163 ? -25.464 46.298 8.143 1.00 56.34 144 GLY D CA 1
ATOM 5656 C C . GLY D 1 163 ? -24.195 45.812 8.833 1.00 59.94 144 GLY D C 1
ATOM 5657 O O . GLY D 1 163 ? -23.899 46.240 9.955 1.00 61.23 144 GLY D O 1
ATOM 5658 N N . ARG D 1 164 ? -23.416 44.956 8.170 1.00 63.13 145 ARG D N 1
ATOM 5659 C CA . ARG D 1 164 ? -22.242 44.316 8.822 1.00 66.43 145 ARG D CA 1
ATOM 5660 C C . ARG D 1 164 ? -20.847 44.893 8.480 1.00 69.03 145 ARG D C 1
ATOM 5661 O O . ARG D 1 164 ? -20.663 45.462 7.406 1.00 68.83 145 ARG D O 1
ATOM 5669 N N . HIS D 1 165 ? -19.868 44.674 9.377 1.00 70.05 146 HIS D N 1
ATOM 5670 C CA . HIS D 1 165 ? -18.434 45.056 9.180 1.00 70.88 146 HIS D CA 1
ATOM 5671 C C . HIS D 1 165 ? -17.795 44.527 7.870 1.00 71.36 146 HIS D C 1
ATOM 5672 O O . HIS D 1 165 ? -18.400 43.731 7.149 1.00 69.05 146 HIS D O 1
ATOM 5674 N N . GLU D 1 166 ? -16.564 44.970 7.584 1.00 72.98 147 GLU D N 1
ATOM 5675 C CA . GLU D 1 166 ? -15.884 44.664 6.301 1.00 73.17 147 GLU D CA 1
ATOM 5676 C C . GLU D 1 166 ? -15.849 43.150 5.994 1.00 73.49 147 GLU D C 1
ATOM 5677 O O . GLU D 1 166 ? -16.587 42.669 5.126 1.00 73.23 147 GLU D O 1
ATOM 5679 N N . ASP D 1 167 ? -14.992 42.415 6.703 1.00 72.93 148 ASP D N 1
ATOM 5680 C CA . ASP D 1 167 ? -14.945 40.959 6.612 1.00 71.42 148 ASP D CA 1
ATOM 5681 C C . ASP D 1 167 ? -15.323 40.373 7.984 1.00 69.94 148 ASP D C 1
ATOM 5682 O O . ASP D 1 167 ? -14.540 39.674 8.615 1.00 72.12 148 ASP D O 1
ATOM 5684 N N . ASN D 1 168 ? -16.509 40.733 8.462 1.00 66.49 149 ASN D N 1
ATOM 5685 C CA . ASN D 1 168 ? -17.197 40.001 9.527 1.00 63.02 149 ASN D CA 1
ATOM 5686 C C . ASN D 1 168 ? -18.005 38.910 8.780 1.00 59.62 149 ASN D C 1
ATOM 5687 O O . ASN D 1 168 ? -18.522 39.191 7.706 1.00 58.58 149 ASN D O 1
ATOM 5692 N N . ASN D 1 169 ? -18.133 37.692 9.310 1.00 55.83 150 ASN D N 1
ATOM 5693 C CA . ASN D 1 169 ? -18.784 36.610 8.541 1.00 51.95 150 ASN D CA 1
ATOM 5694 C C . ASN D 1 169 ? -20.183 36.163 8.990 1.00 48.44 150 ASN D C 1
ATOM 5695 O O . ASN D 1 169 ? -20.589 35.025 8.770 1.00 46.29 150 ASN D O 1
ATOM 5700 N N . GLU D 1 170 ? -20.944 37.082 9.575 1.00 46.84 151 GLU D N 1
ATOM 5701 C CA . GLU D 1 170 ? -22.322 36.803 10.014 1.00 44.91 151 GLU D CA 1
ATOM 5702 C C . GLU D 1 170 ? -23.274 37.505 9.039 1.00 41.96 151 GLU D C 1
ATOM 5703 O O . GLU D 1 170 ? -23.226 38.727 8.900 1.00 41.85 151 GLU D O 1
ATOM 5709 N N . TYR D 1 171 ? -24.119 36.713 8.382 1.00 37.50 152 TYR D N 1
ATOM 5710 C CA . TYR D 1 171 ? -24.907 37.163 7.253 1.00 35.27 152 TYR D CA 1
ATOM 5711 C C . TYR D 1 171 ? -26.405 36.997 7.420 1.00 34.27 152 TYR D C 1
ATOM 5712 O O . TYR D 1 171 ? -26.882 35.931 7.765 1.00 33.82 152 TYR D O 1
ATOM 5721 N N . ILE D 1 172 ? -27.141 38.069 7.142 1.00 34.18 153 ILE D N 1
ATOM 5722 C CA . ILE D 1 172 ? -28.576 37.985 6.935 1.00 33.36 153 ILE D CA 1
ATOM 5723 C C . ILE D 1 172 ? -28.734 37.288 5.587 1.00 31.58 153 ILE D C 1
ATOM 5724 O O . ILE D 1 172 ? -27.881 37.411 4.714 1.00 31.45 153 ILE D O 1
ATOM 5729 N N . CYS D 1 173 ? -29.808 36.535 5.423 1.00 30.11 154 CYS D N 1
ATOM 5730 C CA . CYS D 1 173 ? -29.979 35.718 4.221 1.00 30.71 154 CYS D CA 1
ATOM 5731 C C . CYS D 1 173 ? -29.615 36.468 2.941 1.00 31.37 154 CYS D C 1
ATOM 5732 O O . CYS D 1 173 ? -28.821 35.980 2.127 1.00 31.14 154 CYS D O 1
ATOM 5735 N N . SER D 1 174 ? -30.183 37.664 2.803 1.00 30.67 155 SER D N 1
ATOM 5736 C CA . SER D 1 174 ? -29.955 38.545 1.660 1.00 30.47 155 SER D CA 1
ATOM 5737 C C . SER D 1 174 ? 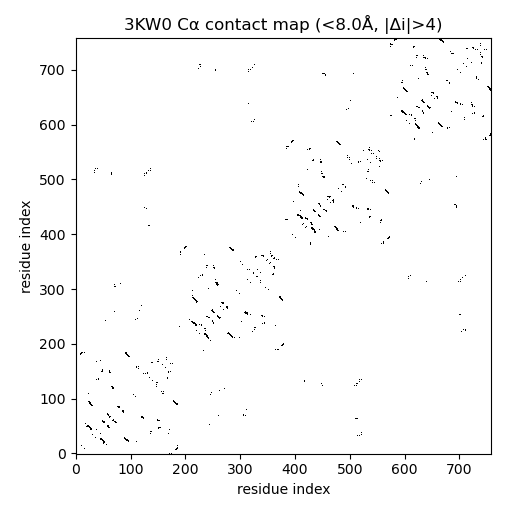-28.535 39.106 1.545 1.00 29.96 155 SER D C 1
ATOM 5738 O O . SER D 1 174 ? -28.045 39.286 0.439 1.00 30.00 155 SER D O 1
ATOM 5741 N N . GLU D 1 175 ? -27.875 39.382 2.666 1.00 30.99 156 GLU D N 1
ATOM 5742 C CA . GLU D 1 175 ? -26.450 39.770 2.628 1.00 32.27 156 GLU D CA 1
ATOM 5743 C C . GLU D 1 175 ? -25.585 38.657 1.976 1.00 31.89 156 GLU D C 1
ATOM 5744 O O . GLU D 1 175 ? -24.635 38.942 1.264 1.00 32.71 156 GLU D O 1
ATOM 5750 N N . PHE D 1 176 ? -25.941 37.398 2.216 1.00 32.00 157 PHE D N 1
ATOM 5751 C CA . PHE D 1 176 ? -25.197 36.248 1.654 1.00 32.98 157 PHE D CA 1
ATOM 5752 C C . PHE D 1 176 ? -25.441 36.102 0.168 1.00 32.71 157 PHE D C 1
ATOM 5753 O O . PHE D 1 176 ? -24.508 35.864 -0.597 1.00 32.72 157 PHE D O 1
ATOM 5761 N N . VAL D 1 177 ? -26.709 36.201 -0.236 1.00 33.05 158 VAL D N 1
ATOM 5762 C CA . VAL D 1 177 ? -27.025 36.160 -1.651 1.00 31.58 158 VAL D CA 1
ATOM 5763 C C . VAL D 1 177 ? -26.322 37.333 -2.310 1.00 33.25 158 VAL D C 1
ATOM 5764 O O . VAL D 1 177 ? -25.772 37.200 -3.383 1.00 34.02 158 VAL D O 1
ATOM 5768 N N . ASN D 1 178 ? -26.293 38.475 -1.628 1.00 33.72 159 ASN D N 1
ATOM 5769 C CA . ASN D 1 178 ? -25.642 39.636 -2.174 1.00 33.45 159 ASN D CA 1
ATOM 5770 C C . ASN D 1 178 ? -24.126 39.481 -2.321 1.00 34.96 159 ASN D C 1
ATOM 5771 O O . ASN D 1 178 ? -23.580 39.905 -3.330 1.00 34.23 159 ASN D O 1
ATOM 5776 N N . GLU D 1 179 ? -23.439 38.894 -1.336 1.00 37.19 160 GLU D N 1
ATOM 5777 C CA . GLU D 1 179 ? -21.982 38.684 -1.471 1.00 38.60 160 GLU D CA 1
ATOM 5778 C C . GLU D 1 179 ? -21.619 37.839 -2.675 1.00 38.13 160 GLU D C 1
ATOM 5779 O O . GLU D 1 179 ? -20.661 38.142 -3.397 1.00 38.85 160 GLU D O 1
ATOM 5785 N N . CYS D 1 180 ? -22.383 36.775 -2.881 1.00 36.52 161 CYS D N 1
ATOM 5786 C CA . CYS D 1 180 ? -22.111 35.879 -3.979 1.00 38.17 161 CYS D CA 1
ATOM 5787 C C . CYS D 1 180 ? -22.235 36.599 -5.312 1.00 38.48 161 CYS D C 1
ATOM 5788 O O . CYS D 1 180 ? -21.328 36.510 -6.124 1.00 40.57 161 CYS D O 1
ATOM 5791 N N . PHE D 1 181 ? -23.343 37.308 -5.531 1.00 38.66 162 PHE D N 1
ATOM 5792 C CA . PHE D 1 181 ? -23.537 38.063 -6.779 1.00 37.19 162 PHE D CA 1
ATOM 5793 C C . PHE D 1 181 ? -22.577 39.243 -6.900 1.00 36.91 162 PHE D C 1
ATOM 5794 O O . PHE D 1 181 ? -22.135 39.567 -7.981 1.00 34.31 162 PHE D O 1
ATOM 5802 N N . LYS D 1 182 ? -22.253 39.873 -5.782 1.00 38.63 163 LYS D N 1
ATOM 5803 C CA . LYS D 1 182 ? -21.306 40.978 -5.776 1.00 42.29 163 LYS D CA 1
ATOM 5804 C C . LYS D 1 182 ? -19.977 40.559 -6.394 1.00 44.89 163 LYS D C 1
ATOM 5805 O O . LYS D 1 182 ? -19.420 41.258 -7.254 1.00 44.05 163 LYS D O 1
ATOM 5811 N N . LYS D 1 183 ? -19.488 39.398 -5.966 1.00 48.49 164 LYS D N 1
ATOM 5812 C CA . LYS D 1 183 ? -18.197 38.912 -6.416 1.00 50.48 164 LYS D CA 1
ATOM 5813 C C . LYS D 1 183 ? -18.271 38.272 -7.799 1.00 50.74 164 LYS D C 1
ATOM 5814 O O . LYS D 1 183 ? -17.341 37.589 -8.168 1.00 53.55 164 LYS D O 1
ATOM 5818 N N . ILE D 1 184 ? -19.367 38.428 -8.544 1.00 49.83 165 ILE D N 1
ATOM 5819 C CA . ILE D 1 184 ? -19.336 38.176 -9.998 1.00 49.72 165 ILE D CA 1
ATOM 5820 C C . ILE D 1 184 ? -19.799 39.408 -10.746 1.00 50.03 165 ILE D C 1
ATOM 5821 O O . ILE D 1 184 ? -20.154 39.325 -11.923 1.00 50.55 165 ILE D O 1
ATOM 5826 N N . GLY D 1 185 ? -19.800 40.550 -10.054 1.00 50.71 166 GLY D N 1
ATOM 5827 C CA . GLY D 1 185 ? -20.147 41.826 -10.658 1.00 51.02 166 GLY D CA 1
ATOM 5828 C C . GLY D 1 185 ? -21.554 42.349 -10.499 1.00 51.36 166 GLY D C 1
ATOM 5829 O O . GLY D 1 185 ? -21.756 43.552 -10.601 1.00 52.31 166 GLY D O 1
ATOM 5830 N N . VAL D 1 186 ? -22.525 41.465 -10.277 1.00 50.89 167 VAL D N 1
ATOM 5831 C CA . VAL D 1 186 ? -23.928 41.879 -10.151 1.00 50.15 167 VAL D CA 1
ATOM 5832 C C . VAL D 1 186 ? -24.210 42.525 -8.791 1.00 50.14 167 VAL D C 1
ATOM 5833 O O . VAL D 1 186 ? -24.202 41.854 -7.781 1.00 52.12 167 VAL D O 1
ATOM 5837 N N . GLU D 1 187 ? -24.462 43.828 -8.772 1.00 50.73 168 GLU D N 1
ATOM 5838 C CA . GLU D 1 187 ? -24.783 44.546 -7.535 1.00 51.15 168 GLU D CA 1
ATOM 5839 C C . GLU D 1 187 ? -26.300 44.677 -7.392 1.00 52.08 168 GLU D C 1
ATOM 5840 O O . GLU D 1 187 ? -26.997 44.811 -8.385 1.00 53.47 168 GLU D O 1
ATOM 5842 N N . PHE D 1 188 ? -26.813 44.647 -6.167 1.00 52.02 169 PHE D N 1
ATOM 5843 C CA . PHE D 1 188 ? -28.245 44.855 -5.928 1.00 52.30 169 PHE D CA 1
ATOM 5844 C C . PHE D 1 188 ? -28.567 46.293 -5.447 1.00 55.39 169 PHE D C 1
ATOM 5845 O O . PHE D 1 188 ? -28.503 46.605 -4.260 1.00 56.73 169 PHE D O 1
ATOM 5853 N N . PHE D 1 195 ? -27.249 48.317 3.992 1.00 58.38 176 PHE D N 1
ATOM 5854 C CA . PHE D 1 195 ? -27.992 47.085 4.309 1.00 56.65 176 PHE D CA 1
ATOM 5855 C C . PHE D 1 195 ? -28.709 46.542 3.075 1.00 53.33 176 PHE D C 1
ATOM 5856 O O . PHE D 1 195 ? -28.758 47.191 2.030 1.00 55.75 176 PHE D O 1
ATOM 5858 N N . ILE D 1 196 ? -29.248 45.340 3.184 1.00 48.13 177 ILE D N 1
ATOM 5859 C CA . ILE D 1 196 ? -30.018 44.772 2.092 1.00 43.36 177 ILE D CA 1
ATOM 5860 C C . ILE D 1 196 ? -30.871 43.644 2.652 1.00 38.83 177 ILE D C 1
ATOM 5861 O O . ILE D 1 196 ? -30.349 42.728 3.279 1.00 37.97 177 ILE D O 1
ATOM 5866 N N . PHE D 1 197 ? -32.180 43.748 2.451 1.00 34.44 178 PHE D N 1
ATOM 5867 C CA . PHE D 1 197 ? -33.132 42.710 2.805 1.00 31.27 178 PHE D CA 1
ATOM 5868 C C . PHE D 1 197 ? -33.623 41.959 1.577 1.00 28.06 178 PHE D C 1
ATOM 5869 O O . PHE D 1 197 ? -33.395 42.379 0.474 1.00 26.65 178 PHE D O 1
ATOM 5877 N N . PRO D 1 198 ? -34.295 40.826 1.771 1.00 27.21 179 PRO D N 1
ATOM 5878 C CA . PRO D 1 198 ? -34.840 40.112 0.643 1.00 28.01 179 PRO D CA 1
ATOM 5879 C C . PRO D 1 198 ? -35.662 40.980 -0.304 1.00 30.67 179 PRO D C 1
ATOM 5880 O O . PRO D 1 198 ? -35.610 40.786 -1.519 1.00 30.60 179 PRO D O 1
ATOM 5884 N N . GLU D 1 199 ? -36.417 41.938 0.247 1.00 33.33 180 GLU D N 1
ATOM 5885 C CA . GLU D 1 199 ? -37.209 42.846 -0.587 1.00 32.88 180 GLU D CA 1
ATOM 5886 C C . GLU D 1 199 ? -36.378 43.472 -1.687 1.00 32.44 180 GLU D C 1
ATOM 5887 O O . GLU D 1 199 ? -36.819 43.469 -2.818 1.00 33.52 180 GLU D O 1
ATOM 5893 N N . HIS D 1 200 ? -35.177 43.970 -1.371 1.00 32.04 181 HIS D N 1
ATOM 5894 C CA A HIS D 1 200 ? -34.336 44.629 -2.364 0.50 31.52 181 HIS D CA 1
ATOM 5895 C CA B HIS D 1 200 ? -34.341 44.643 -2.368 0.50 31.85 181 HIS D CA 1
ATOM 5896 C C . HIS D 1 200 ? -34.008 43.657 -3.514 1.00 33.75 181 HIS D C 1
ATOM 5897 O O . HIS D 1 200 ? -33.946 44.053 -4.697 1.00 35.92 181 HIS D O 1
ATOM 5910 N N . ILE D 1 201 ? -33.844 42.369 -3.198 1.00 33.58 182 ILE D N 1
ATOM 5911 C CA . ILE D 1 201 ? -33.565 41.380 -4.240 1.00 32.38 182 ILE D CA 1
ATOM 5912 C C . ILE D 1 201 ? -34.832 41.119 -5.051 1.00 32.06 182 ILE D C 1
ATOM 5913 O O . ILE D 1 201 ? -34.795 41.127 -6.266 1.00 32.68 182 ILE D O 1
ATOM 5918 N N . ALA D 1 202 ? -35.955 40.891 -4.387 1.00 32.17 183 ALA D N 1
ATOM 5919 C CA . ALA D 1 202 ? -37.228 40.655 -5.080 1.00 32.12 183 ALA D CA 1
ATOM 5920 C C . ALA D 1 202 ? -37.638 41.828 -5.988 1.00 32.76 183 ALA D C 1
ATOM 5921 O O . ALA D 1 202 ? -38.131 41.649 -7.092 1.00 33.34 183 ALA D O 1
ATOM 5923 N N . ALA D 1 203 ? -37.405 43.039 -5.517 1.00 33.65 184 ALA D N 1
ATOM 5924 C CA . ALA D 1 203 ? -37.874 44.229 -6.213 1.00 33.20 184 ALA D CA 1
ATOM 5925 C C . ALA D 1 203 ? -36.989 44.605 -7.381 1.00 34.61 184 ALA D C 1
ATOM 5926 O O . ALA D 1 203 ? -37.402 45.451 -8.198 1.00 36.69 184 ALA D O 1
ATOM 5928 N N . ASP D 1 204 ? -35.797 44.005 -7.461 1.00 32.50 185 ASP D N 1
ATOM 5929 C CA . ASP D 1 204 ? -34.797 44.426 -8.418 1.00 33.24 185 ASP D CA 1
ATOM 5930 C C . ASP D 1 204 ? -35.323 44.224 -9.826 1.00 34.26 185 ASP D C 1
ATOM 5931 O O . ASP D 1 204 ? -35.824 43.131 -10.142 1.00 33.75 185 ASP D O 1
ATOM 5936 N N . HIS D 1 205 ? -35.204 45.273 -10.657 1.00 35.41 186 HIS D N 1
ATOM 5937 C CA . HIS D 1 205 ? -35.677 45.254 -12.052 1.00 36.82 186 HIS D CA 1
ATOM 5938 C C . HIS D 1 205 ? -35.098 44.075 -12.882 1.00 38.76 186 HIS D C 1
ATOM 5939 O O . HIS D 1 205 ? -35.746 43.641 -13.836 1.00 39.74 186 HIS D O 1
ATOM 5941 N N . HIS D 1 206 ? -33.916 43.553 -12.519 1.00 39.91 187 HIS D N 1
ATOM 5942 C CA . HIS D 1 206 ? -33.286 42.425 -13.256 1.00 41.01 187 HIS D CA 1
ATOM 5943 C C . HIS D 1 206 ? -33.628 41.026 -12.706 1.00 40.18 187 HIS D C 1
ATOM 5944 O O . HIS D 1 206 ? -33.091 40.025 -13.198 1.00 41.10 187 HIS D O 1
ATOM 5951 N N . VAL D 1 207 ? -34.489 40.954 -11.689 1.00 37.94 188 VAL D N 1
ATOM 5952 C CA . VAL D 1 207 ? -34.864 39.679 -11.088 1.00 36.02 188 VAL D CA 1
ATOM 5953 C C . VAL D 1 207 ? -36.270 39.330 -11.561 1.00 36.75 188 VAL D C 1
ATOM 5954 O O . VAL D 1 207 ? -37.219 40.030 -11.265 1.00 36.24 188 VAL D O 1
ATOM 5958 N N . LEU D 1 208 ? -36.387 38.242 -12.303 1.00 37.68 189 LEU D N 1
ATOM 5959 C CA . LEU D 1 208 ? -37.610 37.884 -12.988 1.00 37.41 189 LEU D CA 1
ATOM 5960 C C . LEU D 1 208 ? -38.276 36.720 -12.293 1.00 35.72 189 LEU D C 1
ATOM 5961 O O . LEU D 1 208 ? -37.668 35.687 -12.120 1.00 36.21 189 LEU D O 1
ATOM 5966 N N . PRO D 1 209 ? -39.548 36.860 -11.932 1.00 35.26 190 PRO D N 1
ATOM 5967 C CA . PRO D 1 209 ? -40.244 35.730 -11.305 1.00 35.19 190 PRO D CA 1
ATOM 5968 C C . PRO D 1 209 ? -40.401 34.544 -12.238 1.00 35.68 190 PRO D C 1
ATOM 5969 O O . PRO D 1 209 ? -40.627 34.731 -13.422 1.00 35.97 190 PRO D O 1
ATOM 5973 N N . ILE D 1 210 ? -40.287 33.338 -11.700 1.00 36.91 191 ILE D N 1
ATOM 5974 C CA . ILE D 1 210 ? -40.485 32.106 -12.468 1.00 37.00 191 ILE D CA 1
ATOM 5975 C C . ILE D 1 210 ? -41.718 31.355 -11.998 1.00 37.84 191 ILE D C 1
ATOM 5976 O O . ILE D 1 210 ? -42.546 30.940 -12.824 1.00 37.32 191 ILE D O 1
ATOM 5981 N N . ALA D 1 211 ? -41.822 31.143 -10.680 1.00 37.62 192 ALA D N 1
ATOM 5982 C CA . ALA D 1 211 ? -42.947 30.403 -10.122 1.00 36.54 192 ALA D CA 1
ATOM 5983 C C . ALA D 1 211 ? -43.055 30.492 -8.602 1.00 37.54 192 ALA D C 1
ATOM 5984 O O . ALA D 1 211 ? -42.053 30.676 -7.906 1.00 36.87 192 ALA D O 1
ATOM 5986 N N . GLN D 1 212 ? -44.294 30.381 -8.116 1.00 38.25 193 GLN D N 1
ATOM 5987 C CA . GLN D 1 212 ? -44.559 30.011 -6.737 1.00 39.61 193 GLN D CA 1
ATOM 5988 C C . GLN D 1 212 ? -44.667 28.480 -6.700 1.00 41.62 193 GLN D C 1
ATOM 5989 O O . GLN D 1 212 ? -45.270 27.873 -7.604 1.00 39.30 193 GLN D O 1
ATOM 5995 N N . ILE D 1 213 ? -44.111 27.872 -5.646 1.00 44.15 194 ILE D N 1
ATOM 5996 C CA . ILE D 1 213 ? -44.177 26.415 -5.464 1.00 46.10 194 ILE D CA 1
ATOM 5997 C C . ILE D 1 213 ? -45.479 26.049 -4.760 1.00 49.06 194 ILE D C 1
ATOM 5998 O O . ILE D 1 213 ? -45.770 26.574 -3.687 1.00 48.27 194 ILE D O 1
ATOM 6003 N N . GLU D 1 214 ? -46.255 25.154 -5.379 1.00 54.08 195 GLU D N 1
ATOM 6004 C CA . GLU D 1 214 ? -47.600 24.809 -4.902 1.00 57.43 195 GLU D CA 1
ATOM 6005 C C . GLU D 1 214 ? -47.580 24.281 -3.480 1.00 59.06 195 GLU D C 1
ATOM 6006 O O . GLU D 1 214 ? -46.629 23.636 -3.042 1.00 59.89 195 GLU D O 1
#

InterPro domains:
  IPR024453 Permuted papain-like amidase enzyme, YaeF/YiiX, C92 family [PF05708] (21-169)
  IPR038765 Papain-like cysteine peptidase superfamily [SSF54001] (21-191)

CATH classification: 3.90.1720.10

Solvent-accessible surface area: 29855 Å² total

Radius of gyration: 28.36 Å; Cα contacts (8 Å, |Δi|>4): 1565; chains: 4; bounding box: 56×69×84 Å

Organism: Bacillus cereus (strain ATCC 10987 / NRS 248) (NCBI:txid222523)

Sequence (758 aa):
GTDKFNNIKIDKYENLINVLKTGDIFLCSGNYLVSKLIKKVSESFSHTGIIVKWGEHTLIESVEDDGVRIVPLEHYIKNYENSNNRYNGSLFIARHELLQNVNDDSEEIRNLIKVGFSLLNSGYDKNEIAQIVARIGLGIGRHEDNNEYICSEFVNECFKKIGVEFLFIFPEHIAADHHVLPIAQIEYFQGGTDKFNNIKIDKYENLINVLKTGDIFLCSGNYLVSKLIKKVSESFSHTGIIVKWGEHTLIESVEDDGVRIVPLEHYIKNYENSNNRYNGSLFIARHELLQNVNDDSEIRNLIKVGFSLLNSGYDKNEIAQIVARIGLGIGRHEDNNEYICSEFVNECFKKIGVEFLTDSFIFPEHIAADHHVLPIAQIELYFQGGTDKFNNIKIDKYENLINVLKTGDIFLCSGNYLVSKLIKKVSESFSHTGIIVKWGEHHTLIESVEDDGVRIVPLEHYIKNYENSNNRYNGSLFIARHELLQNVNDDSEIRNLIKVGFSLLNSGYDKNEIAQIVARIGLGIGRHEDNNEYICSEFVNECFKKIGVEFLTDFIFPEHIAADHHVLPIAQIEGGTDKFNNIKIDKYENLINVLKTGDIFLCSGNYLVSKLIKKVSESFSHTGIIVKWGEHTLIESVEDDGVRIVPLEHYIKNYENSNNRYNGSLFIARHELLQNVNDDSEIRNLIKVGFSLLNSGYDKNEIAQIVARIGLGIGRHEDNNEYICSEFVNECFKKIGVEFFIFPEHHIAADHHVLPIAQIE

Secondary structure (DSSP, 8-state):
--GGGTT--EE-HHHHTTT--TTPEEEEEE-SHHHHHHHHHTT---EEEE-EEETTEEE--EETTTEE---BTHHHHH-GGGSSS--SEEEEEEEEGGGTTS-TT---HHHHHHHHHH--S---HHHHHHHHHHHHHT----SS-----HHHHHHHHHHTTT-------HHHHHH-TTEEEEEEE-/-----HHHHTTPPEE-HHHHTTT--TT-EEEEEE-SHHHHHHHHHHT---EEEE-EEETTEEE--EETTTEE---BTHHHHH-GGGSSS--SEEEEEEEEGGGTT--TT---HHHHHHHHHH--S---HHHHHHHHHHHHHT----SS-----HHHHHHHHHHTTT----------HHHHHH-TTEEEEEEE-/-TT---HHHHHT--EE-HHHHTTT--TTPEEEEEE-SHHHHHHHHHHT---EEEE-EEETTEEE--EETTTEE---BTHHHHH-GGGSSS--SEEEEEEEESTTTTS-TT---HHHHHHHHHH--S---HHHHHHHHHHHHHT----SS-----HHHHHHHHHHTTT---------HHHHHH-TTEEEEEEE-/--HHHHTT--EE-HHHHTTT--TT-EEEEEE-SHHHHHHHHHHT---EEEE-EEETTEEE--EETTTEE---BTHHHHH-GGGSSS--SEEEEEEEEGGGTTS-TT---HHHHHHHHHH--S---HHHHHHHHHHHHHT----TT-----HHHHHHHHHHTTT------HHHHHH-TTEEEEEEE-

Foldseek 3Di:
DQVQAPPAAADAPVVCLVVDAWFKKKWWQADDPLQVLLCVLVVHTRAMWTWADPDSFIWIFQDLQKFLDIGGPVCQPQNPPNPRHHGHTWMFIKHFQVCPPPHRPHVSVQLVVLSVVLGDHIDDPVLSVVQSVCSNVVHDDDPVDSRDRGQRSSQRSCVVVPDHFPSDGVVRVVVGPRIHTHHIHD/DQADLCVLAPPFAAAAPVVCLVVDAWFKKKWWQADDPLQVLLCVLHVYTRAMWTWADDDSFIWIFQDLQKFLDIGGPVCQPQNPPNPRHHGHTWMFIKHFQVCPPPHRPHVSVQLVVVSVVLGDRIDDPVLSVVLSVCSNVLHDDDPPDNRDRGQRSSQVSCVRVPDHFPCPSVDGVSSVSVGPRIHTHHIHD/DVLADLVVLAPPFAADAPVVCLVVDAWFKKKWWQADDPLSVLLCNLVSYTRAMWTWADDDSFIWIFQDLQKFLDIGGPVCCPQNPPNPRHHGHTWMFIKHFQVCPPPHRPHVSVQLVVLSVVLGDHIDDPVLSVVQSVCSNVVHDDDPVDSRDRGVRSSQVSCVRVPDHFPPCVDGVSSVSVGPRIHTHHIHD/DLCVQAVPFAADAPVVCLVVDAWFKKKWWQADDPLQVLLCVLVVHTSAMWTWADPDSFIWIFQDLQKGLDIGGPVCCPQNPPNPRHHGHTWMFIKHFQVCPPPHRPHVSVQLVVLSVVLGDHIDDPVLSVVQSVCSNVVHDDDDPDNRDRRQRSSQRSCVVVPDHFVDGVCSVSVGPRIHTHHIHD

Nearest PDB structures (foldseek):
  3kw0-assembly1_A  TM=1.005E+00  e=6.009E-39  Bacillus cereus ATCC 10987
  3kw0-assembly1_C  TM=1.002E+00  e=6.318E-37  Bacillus cereus ATCC 10987
  3kw0-assembly1_D  TM=9.991E-01  e=7.142E-37  Bacillus cereus ATCC 10987
  3kw0-assembly1_B  TM=1.002E+00  e=1.166E-36  Bacillus cereus ATCC 10987
  3kw0-assembly1_C  TM=1.005E+00  e=3.906E-39  Bacillus cereus ATCC 10987

B-factor: mean 44.04, std 14.28, range [17.79, 116.76]